Protein AF-A0A7Z9H529-F1 (afdb_monomer_lite)

Sequence (634 aa):
MLSRLALVVTIASAVLFCAPLGAQLVFDDFESYAPGIFPDPFTGQNNWETWDLDPAVTGEIVNPAPAGGTFDPALQALRLFSGSDMVRRFNGLNTSVLTLTAQTYVPSTQTAGSLYFILMNQYGPGGPYNWSVQIACDPAAGVVTDFGGSSAVTGVSTPTSIVLDEWVEVRVEIDLNTNTYDGFYGGSQVMDNNFWGANIELSAIDLYSGGMVECYFDDLFVDFNTSCGDCCPFDGFTCISDCTTEDINLAWTTFMPAGVPYDEIAVYRNGTQVATLPGNALSYIDVGVPAGIYSYEVAAECSTGDWSTFCDLTHSPPVSGMTDVVANLENSGGNIASAAAVQAALEANGRVVLTLDNITGTCFPDAATFSSLWLCLGTYPSNHQINADEGVKIAELIEAGISVYCEGGDVWGFDADSAFSPYDGVDSDNTADGDDSFISMTGEDSGFGVDLTGLAADYTQDQAGSDWTDQMAPATLDIGGPNSGPIWRDAGLGYIVATYYASDISPVICQSWEFGGYVGDQAALMLEYLAGLGSSGPPPPVGPEFRRGDSNGDGAFNIADPVHSLASLFSGGLAPGCMAAADSNADGSFNIADPVKSLGALFSGQLPPPAPGPTDCGEDPADPDLLSCDDYTC

Structure (mmCIF, N/CA/C/O backbone):
data_AF-A0A7Z9H529-F1
#
_entry.id   AF-A0A7Z9H529-F1
#
loop_
_atom_site.group_PDB
_atom_site.id
_atom_site.type_symbol
_atom_site.label_atom_id
_atom_site.label_alt_id
_atom_site.label_comp_id
_atom_site.label_asym_id
_atom_site.label_entity_id
_atom_site.label_seq_id
_atom_site.pdbx_PDB_ins_code
_atom_site.Cartn_x
_atom_site.Cartn_y
_atom_site.Cartn_z
_atom_site.occupancy
_atom_site.B_iso_or_equiv
_atom_site.auth_seq_id
_atom_site.auth_comp_id
_atom_site.auth_asym_id
_atom_site.auth_atom_id
_atom_site.pdbx_PDB_model_num
ATOM 1 N N . MET A 1 1 ? 45.279 -43.012 22.265 1.00 40.41 1 MET A N 1
ATOM 2 C CA . MET A 1 1 ? 44.719 -41.654 22.121 1.00 40.41 1 MET A CA 1
ATOM 3 C C . MET A 1 1 ? 43.519 -41.777 21.205 1.00 40.41 1 MET A C 1
ATOM 5 O O . MET A 1 1 ? 43.701 -42.044 20.029 1.00 40.41 1 MET A O 1
ATOM 9 N N . LEU A 1 2 ? 42.321 -41.758 21.787 1.00 30.95 2 LEU A N 1
ATOM 10 C CA . LEU A 1 2 ? 41.049 -41.870 21.076 1.00 30.95 2 LEU A CA 1
ATOM 11 C C . LEU A 1 2 ? 40.751 -40.535 20.377 1.00 30.95 2 LEU A C 1
ATOM 13 O O . LEU A 1 2 ? 40.654 -39.527 21.076 1.00 30.95 2 LEU A O 1
ATOM 17 N N . SER A 1 3 ? 40.598 -40.513 19.050 1.00 31.17 3 SER A N 1
ATOM 18 C CA . SER A 1 3 ? 39.947 -39.388 18.370 1.00 31.17 3 SER A CA 1
ATOM 19 C C . SER A 1 3 ? 38.438 -39.628 18.383 1.00 31.17 3 SER A C 1
ATOM 21 O O . SER A 1 3 ? 37.949 -40.708 18.050 1.00 31.17 3 SER A O 1
ATOM 23 N N . ARG A 1 4 ? 37.705 -38.638 18.889 1.00 31.28 4 ARG A N 1
ATOM 24 C CA . ARG A 1 4 ? 36.248 -38.643 18.966 1.00 31.28 4 ARG A CA 1
ATOM 25 C C . ARG A 1 4 ? 35.688 -38.252 17.600 1.00 31.28 4 ARG A C 1
ATOM 27 O O . ARG A 1 4 ? 36.049 -37.205 17.075 1.00 31.28 4 ARG A O 1
ATOM 34 N N . LEU A 1 5 ? 34.806 -39.096 17.071 1.00 31.02 5 LEU A N 1
ATOM 35 C CA . LEU A 1 5 ? 33.821 -38.748 16.051 1.00 31.02 5 LEU A CA 1
ATOM 36 C C . LEU A 1 5 ? 32.969 -37.588 16.596 1.00 31.02 5 LEU A C 1
ATOM 38 O O . LEU A 1 5 ? 32.329 -37.750 17.635 1.00 31.02 5 LEU A O 1
ATOM 42 N N . ALA A 1 6 ? 32.974 -36.439 15.925 1.00 28.27 6 ALA A N 1
ATOM 43 C CA . ALA A 1 6 ? 31.973 -35.398 16.119 1.00 28.27 6 ALA A CA 1
ATOM 44 C C . ALA A 1 6 ? 30.983 -35.507 14.955 1.00 28.27 6 ALA A C 1
ATOM 46 O O . ALA A 1 6 ? 31.297 -35.166 13.819 1.00 28.27 6 ALA A O 1
ATOM 47 N N . LEU A 1 7 ? 29.8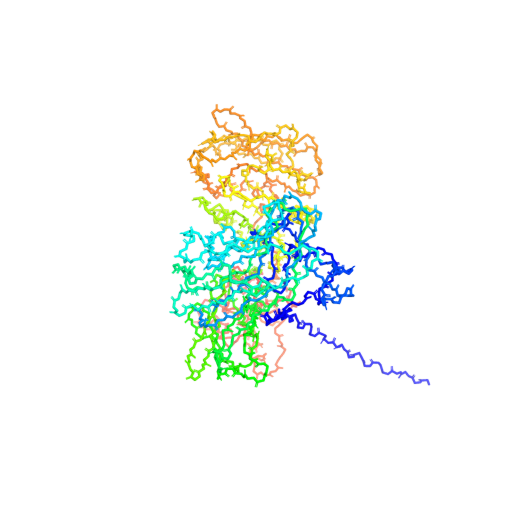21 -36.079 15.258 1.00 24.80 7 LEU A N 1
ATOM 48 C CA . LEU A 1 7 ? 28.630 -36.053 14.424 1.00 24.80 7 LEU A CA 1
ATOM 49 C C . LEU A 1 7 ? 28.134 -34.599 14.408 1.00 24.80 7 LEU A C 1
ATOM 51 O O . LEU A 1 7 ? 27.615 -34.124 15.416 1.00 24.80 7 LEU A O 1
ATOM 55 N N . VAL A 1 8 ? 28.349 -33.883 13.306 1.00 25.84 8 VAL A N 1
ATOM 56 C CA . VAL A 1 8 ? 27.703 -32.588 13.069 1.00 25.84 8 VAL A CA 1
ATOM 57 C C . VAL A 1 8 ? 26.288 -32.903 12.598 1.00 25.84 8 VAL A C 1
ATOM 59 O O . VAL A 1 8 ? 26.073 -33.277 11.451 1.00 25.84 8 VAL A O 1
ATOM 62 N N . VAL A 1 9 ? 25.338 -32.853 13.530 1.00 24.39 9 VAL A N 1
ATOM 63 C CA . VAL A 1 9 ? 23.913 -32.773 13.210 1.00 24.39 9 VAL A CA 1
ATOM 64 C C . VAL A 1 9 ? 23.648 -31.305 12.915 1.00 24.39 9 VAL A C 1
ATOM 66 O O . VAL A 1 9 ? 23.586 -30.494 13.838 1.00 24.39 9 VAL A O 1
ATOM 69 N N . THR A 1 10 ? 23.553 -30.951 11.639 1.00 25.08 10 THR A N 1
ATOM 70 C CA . THR A 1 10 ? 23.007 -29.659 11.230 1.00 25.08 10 THR A CA 1
ATOM 71 C C . THR A 1 10 ? 21.510 -29.721 11.509 1.00 25.08 10 THR A C 1
ATOM 73 O O . THR A 1 10 ? 20.762 -30.389 10.799 1.00 25.08 10 THR A O 1
ATOM 76 N N . ILE A 1 11 ? 21.083 -29.118 12.617 1.00 25.27 11 ILE A N 1
ATOM 77 C CA . ILE A 1 11 ? 19.669 -28.856 12.877 1.00 25.27 11 ILE A CA 1
ATOM 78 C C . ILE A 1 11 ? 19.285 -27.758 11.887 1.00 25.27 11 ILE A C 1
ATOM 80 O O . ILE A 1 11 ? 19.680 -26.609 12.063 1.00 25.27 11 ILE A O 1
ATOM 84 N N . ALA A 1 12 ? 18.583 -28.127 10.816 1.00 25.88 12 ALA A N 1
ATOM 85 C CA . ALA A 1 12 ? 17.825 -27.169 10.031 1.00 25.88 12 ALA A CA 1
ATOM 86 C C . ALA A 1 12 ? 16.707 -26.655 10.944 1.00 25.88 12 ALA A C 1
ATOM 88 O O . ALA A 1 12 ? 15.716 -27.346 11.185 1.00 25.88 12 ALA A O 1
ATOM 89 N N . SER A 1 13 ? 16.920 -25.486 11.543 1.00 25.38 13 SER A N 1
ATOM 90 C CA . SER A 1 13 ? 15.847 -24.728 12.168 1.00 25.38 13 SER A CA 1
ATOM 91 C C . SER A 1 13 ? 14.943 -24.249 11.040 1.00 25.38 13 SER A C 1
ATOM 93 O O . SER A 1 13 ? 15.239 -23.244 10.404 1.00 25.38 13 SER A O 1
ATOM 95 N N . ALA A 1 14 ? 13.874 -24.992 10.759 1.00 25.59 14 ALA A N 1
ATOM 96 C CA . ALA A 1 14 ? 12.721 -24.437 10.070 1.00 25.59 14 ALA A CA 1
ATOM 97 C C . ALA A 1 14 ? 12.153 -23.359 10.999 1.00 25.59 14 ALA A C 1
ATOM 99 O O . ALA A 1 14 ? 11.446 -23.660 11.963 1.00 25.59 14 ALA A O 1
ATOM 100 N N . VAL A 1 15 ? 12.562 -22.113 10.778 1.00 25.78 15 VAL A N 1
ATOM 101 C CA . VAL A 1 15 ? 11.847 -20.961 11.309 1.00 25.78 15 VAL A CA 1
ATOM 102 C C . VAL A 1 15 ? 10.565 -20.913 10.490 1.00 25.78 15 VAL A C 1
ATOM 104 O O . VAL A 1 15 ? 10.543 -20.356 9.401 1.00 25.78 15 VAL A O 1
ATOM 107 N N . LEU A 1 16 ? 9.517 -21.591 10.970 1.00 27.36 16 LEU A N 1
ATOM 108 C CA . LEU A 1 16 ? 8.165 -21.224 10.576 1.00 27.36 16 LEU A CA 1
ATOM 109 C C . LEU A 1 16 ? 8.016 -19.766 11.013 1.00 27.36 16 LEU A C 1
ATOM 111 O O . LEU A 1 16 ? 7.933 -19.498 12.215 1.00 27.36 16 LEU A O 1
ATOM 115 N N . PHE A 1 17 ? 8.007 -18.840 10.058 1.00 30.08 17 PHE A N 1
ATOM 116 C CA . PHE A 1 17 ? 7.374 -17.545 10.257 1.00 30.08 17 PHE A CA 1
ATOM 117 C C . PHE A 1 17 ? 5.878 -17.822 10.421 1.00 30.08 17 PHE A C 1
ATOM 119 O O . PHE A 1 17 ? 5.088 -17.739 9.492 1.00 30.08 17 PHE A O 1
ATOM 126 N N . CYS A 1 18 ? 5.487 -18.252 11.619 1.00 27.89 18 CYS A N 1
ATOM 127 C CA . CYS A 1 18 ? 4.110 -18.104 12.034 1.00 27.89 18 CYS A CA 1
ATOM 128 C C . CYS A 1 18 ? 3.917 -16.594 12.128 1.00 27.89 18 CYS A C 1
ATOM 130 O O . CYS A 1 18 ? 4.547 -15.967 12.985 1.00 27.89 18 CYS A O 1
ATOM 132 N N . ALA A 1 19 ? 3.111 -16.013 11.235 1.00 32.34 19 ALA A N 1
ATOM 133 C CA . ALA A 1 19 ? 2.587 -14.673 11.457 1.00 32.34 19 ALA A CA 1
ATOM 134 C C . ALA A 1 19 ? 2.120 -14.602 12.923 1.00 32.34 19 ALA A C 1
ATOM 136 O O . ALA A 1 19 ? 1.559 -15.597 13.415 1.00 32.34 19 ALA A O 1
ATOM 137 N N . PRO A 1 20 ? 2.419 -13.517 13.660 1.00 35.84 20 PRO A N 1
ATOM 138 C CA . PRO A 1 20 ? 1.915 -13.388 15.013 1.00 35.84 20 PRO A CA 1
ATOM 139 C C . PRO A 1 20 ? 0.398 -13.536 14.922 1.00 35.84 20 PRO A C 1
ATOM 141 O O . PRO A 1 20 ? -0.268 -12.749 14.256 1.00 35.84 20 PRO A O 1
ATOM 144 N N . LEU A 1 21 ? -0.137 -14.607 15.515 1.00 40.50 21 LEU A N 1
ATOM 145 C CA . LEU A 1 21 ? -1.571 -14.730 15.721 1.00 40.50 21 LEU A CA 1
ATOM 146 C C . LEU A 1 21 ? -1.976 -13.475 16.489 1.00 40.50 21 LEU A C 1
ATOM 148 O O . LEU A 1 21 ? -1.569 -13.320 17.642 1.00 40.50 21 LEU A O 1
ATOM 152 N N . GLY A 1 22 ? -2.710 -12.575 15.832 1.00 45.56 22 GLY A N 1
ATOM 153 C CA . GLY A 1 22 ? -3.313 -11.436 16.506 1.00 45.56 22 GLY A CA 1
ATOM 154 C C . GLY A 1 22 ? -4.127 -11.948 17.689 1.00 45.56 22 GLY A C 1
ATOM 155 O O . GLY A 1 22 ? -4.740 -13.017 17.621 1.00 45.56 22 GLY A O 1
ATOM 156 N N . ALA A 1 23 ? -4.097 -11.235 18.807 1.00 49.66 23 ALA A N 1
ATOM 157 C CA . ALA A 1 23 ? -5.025 -11.529 19.884 1.00 49.66 23 ALA A CA 1
ATOM 158 C C . ALA A 1 23 ? -6.448 -11.188 19.412 1.00 49.66 23 ALA A C 1
ATOM 160 O O . ALA A 1 23 ? -6.703 -10.103 18.894 1.00 49.66 23 ALA A O 1
ATOM 161 N N . GLN A 1 24 ? -7.370 -12.134 19.575 1.00 59.06 24 GLN A N 1
ATOM 162 C CA . GLN A 1 24 ? -8.801 -11.912 19.391 1.00 59.06 24 GLN A CA 1
ATOM 163 C C . GLN A 1 24 ? -9.278 -10.835 20.378 1.00 59.06 24 GLN A C 1
ATOM 165 O O . GLN A 1 24 ? -9.048 -10.999 21.580 1.00 59.06 24 GLN A O 1
ATOM 170 N N . LEU A 1 25 ? -10.000 -9.797 19.938 1.00 67.62 25 LEU A N 1
ATOM 171 C CA . LEU A 1 25 ? -10.609 -8.839 20.879 1.00 67.62 25 LEU A CA 1
ATOM 172 C C . LEU A 1 25 ? -11.886 -9.405 21.487 1.00 67.62 25 LEU A C 1
ATOM 174 O O . LEU A 1 25 ? -12.979 -8.902 21.268 1.00 67.62 25 LEU A O 1
ATOM 178 N N . VAL A 1 26 ? -11.751 -10.441 22.308 1.00 69.56 26 VAL A N 1
ATOM 179 C CA . VAL A 1 26 ? -12.742 -10.649 23.371 1.00 69.56 26 VAL A CA 1
ATOM 180 C C . VAL A 1 26 ? -12.544 -9.572 24.421 1.00 69.56 26 VAL A C 1
ATOM 182 O O . VAL A 1 26 ? -13.515 -9.013 24.906 1.00 69.56 26 VAL A O 1
ATOM 185 N N . PHE A 1 27 ? -11.282 -9.278 24.737 1.00 81.62 27 PHE A N 1
ATOM 186 C CA . PHE A 1 27 ? -10.861 -8.365 25.784 1.00 81.62 27 PHE A CA 1
ATOM 187 C C . PHE A 1 27 ? -9.466 -7.816 25.460 1.00 81.62 27 PHE A C 1
ATOM 189 O O . PHE A 1 27 ? -8.594 -8.599 25.079 1.00 81.62 27 PHE A O 1
ATOM 196 N N . ASP A 1 28 ? -9.263 -6.513 25.626 1.00 87.81 28 ASP A N 1
ATOM 197 C CA . ASP A 1 28 ? -7.957 -5.855 25.589 1.00 87.81 28 ASP A CA 1
ATOM 198 C C . ASP A 1 28 ? -7.845 -4.921 26.802 1.00 87.81 28 ASP A C 1
ATOM 200 O O . ASP A 1 28 ? -8.511 -3.887 26.870 1.00 87.81 28 ASP A O 1
ATOM 204 N N . ASP A 1 29 ? -7.042 -5.341 27.779 1.00 87.75 29 ASP A N 1
ATOM 205 C CA . ASP A 1 29 ? -6.662 -4.575 28.975 1.00 87.75 29 ASP A CA 1
ATOM 206 C C . ASP A 1 29 ? -5.374 -3.770 28.762 1.00 87.75 29 ASP A C 1
ATOM 208 O O . ASP A 1 29 ? -4.812 -3.219 29.698 1.00 87.75 29 ASP A O 1
ATOM 212 N N . PHE A 1 30 ? -4.828 -3.771 27.542 1.00 90.12 30 PHE A N 1
ATOM 213 C CA . PHE A 1 30 ? -3.560 -3.142 27.186 1.00 90.12 30 PHE A CA 1
ATOM 214 C C . PHE A 1 30 ? -2.326 -3.601 27.997 1.00 90.12 30 PHE A C 1
ATOM 216 O O . PHE A 1 30 ? -1.219 -3.088 27.798 1.00 90.12 30 PHE A O 1
ATOM 223 N N . GLU A 1 31 ? -2.445 -4.623 28.851 1.00 87.38 31 GLU A N 1
ATOM 224 C CA . GLU A 1 31 ? -1.359 -5.131 29.703 1.00 87.38 31 GLU A CA 1
ATOM 225 C C . GLU A 1 31 ? -0.310 -5.918 28.915 1.00 87.38 31 GLU A C 1
ATOM 227 O O . GLU A 1 31 ? 0.834 -6.087 29.345 1.00 87.38 31 GLU A O 1
ATOM 232 N N . SER A 1 32 ? -0.704 -6.442 27.754 1.00 84.44 32 SER A N 1
ATOM 233 C CA . SER A 1 32 ? 0.168 -7.261 26.912 1.00 84.44 32 SER A CA 1
ATOM 234 C C . SER A 1 32 ? 1.176 -6.446 26.092 1.00 84.44 32 SER A C 1
ATOM 236 O O . SER A 1 32 ? 2.164 -7.008 25.608 1.00 84.44 32 SER A O 1
ATOM 238 N N . TYR A 1 33 ? 0.963 -5.134 25.966 1.00 85.69 33 TYR A N 1
ATOM 239 C CA . TYR A 1 33 ? 1.800 -4.241 25.170 1.00 85.69 33 TYR A CA 1
ATOM 240 C C . TYR A 1 33 ? 2.949 -3.647 25.986 1.00 85.69 33 TYR A C 1
ATOM 242 O O . TYR A 1 33 ? 2.870 -3.475 27.204 1.00 85.69 33 TYR A O 1
ATOM 250 N N . ALA A 1 34 ? 4.043 -3.306 25.307 1.00 86.62 34 ALA A N 1
ATOM 251 C CA . ALA A 1 34 ? 5.140 -2.589 25.942 1.00 86.62 34 ALA A CA 1
ATOM 252 C C . ALA A 1 34 ? 4.752 -1.113 26.171 1.00 86.62 34 ALA A C 1
ATOM 254 O O . ALA A 1 34 ? 4.171 -0.509 25.272 1.00 86.62 34 ALA A O 1
ATOM 255 N N . PRO A 1 35 ? 5.122 -0.497 27.311 1.00 90.88 35 PRO A N 1
ATOM 256 C CA . PRO A 1 35 ? 4.942 0.939 27.500 1.00 90.88 35 PRO A CA 1
ATOM 257 C C . PRO A 1 35 ? 5.660 1.760 26.420 1.00 90.88 35 PRO A C 1
ATOM 259 O O . PRO A 1 35 ? 6.829 1.496 26.122 1.00 90.88 35 PRO A O 1
ATOM 262 N N . GLY A 1 36 ? 4.992 2.782 25.887 1.00 91.00 36 GLY A N 1
ATOM 263 C CA . GLY A 1 36 ? 5.494 3.620 24.795 1.00 91.00 36 GLY A CA 1
ATOM 264 C C . GLY A 1 36 ? 4.465 3.841 23.687 1.00 91.00 36 GLY A C 1
ATOM 265 O O . GLY A 1 36 ? 3.274 3.651 23.906 1.00 91.00 36 GLY A O 1
ATOM 266 N N . ILE A 1 37 ? 4.933 4.277 22.513 1.00 88.06 37 ILE A N 1
ATOM 267 C CA . ILE A 1 37 ? 4.090 4.563 21.338 1.00 88.06 37 ILE A CA 1
ATOM 268 C C . ILE A 1 37 ? 3.225 3.345 20.995 1.00 88.06 37 ILE A C 1
ATOM 270 O O . ILE A 1 37 ? 3.734 2.223 20.958 1.00 88.06 37 ILE A O 1
ATOM 274 N N . PHE A 1 38 ? 1.934 3.588 20.765 1.00 87.25 38 PHE A N 1
ATOM 275 C CA . PHE A 1 38 ? 0.956 2.558 20.440 1.00 87.25 38 PHE A CA 1
ATOM 276 C C . PHE A 1 38 ? -0.116 3.058 19.450 1.00 87.25 38 PHE A C 1
ATOM 278 O O . PHE A 1 38 ? -0.632 4.161 19.650 1.00 87.25 38 PHE A O 1
ATOM 285 N N . PRO A 1 39 ? -0.468 2.265 18.418 1.00 80.44 39 PRO A N 1
ATOM 286 C CA . PRO A 1 39 ? 0.138 0.982 18.085 1.00 80.44 39 PRO A CA 1
ATOM 287 C C . PRO A 1 39 ? 1.542 1.252 17.530 1.00 80.44 39 PRO A C 1
ATOM 289 O O . PRO A 1 39 ? 1.991 2.397 17.480 1.00 80.44 39 PRO A O 1
ATOM 292 N N . ASP A 1 40 ? 2.270 0.220 17.125 1.00 73.19 40 ASP A N 1
ATOM 293 C CA . ASP A 1 40 ? 3.409 0.501 16.258 1.00 73.19 40 ASP A CA 1
ATOM 294 C C . ASP A 1 40 ? 2.861 1.156 14.974 1.00 73.19 40 ASP A C 1
ATOM 296 O O . ASP A 1 40 ? 2.036 0.533 14.301 1.00 73.19 40 ASP A O 1
ATOM 300 N N . PRO A 1 41 ? 3.235 2.405 14.652 1.00 61.00 41 PRO A N 1
ATOM 301 C CA . PRO A 1 41 ? 2.571 3.156 13.593 1.00 61.00 41 PRO A CA 1
ATOM 302 C C . PRO A 1 41 ? 2.918 2.637 12.190 1.00 61.00 41 PRO A C 1
ATOM 304 O O . PRO A 1 41 ? 2.283 3.040 11.224 1.00 61.00 41 PRO A O 1
ATOM 307 N N . PHE A 1 42 ? 3.899 1.737 12.070 1.00 48.38 42 PHE A N 1
ATOM 308 C CA . PHE A 1 42 ? 4.330 1.161 10.795 1.00 48.38 42 PHE A CA 1
ATOM 309 C C . PHE A 1 42 ? 3.801 -0.256 10.581 1.00 48.38 42 PHE A C 1
ATOM 311 O O . PHE A 1 42 ? 3.613 -0.688 9.448 1.00 48.38 42 PHE A O 1
ATOM 318 N N . THR A 1 43 ? 3.584 -1.002 11.663 1.00 55.28 43 THR A N 1
ATOM 319 C CA . THR A 1 43 ? 3.221 -2.426 11.590 1.00 55.28 43 THR A CA 1
ATOM 320 C C . THR A 1 43 ? 1.847 -2.746 12.171 1.00 55.28 43 THR A C 1
ATOM 322 O O . THR A 1 43 ? 1.324 -3.832 11.915 1.00 55.28 43 THR A O 1
ATOM 325 N N . GLY A 1 44 ? 1.242 -1.820 12.921 1.00 59.03 44 GLY A N 1
ATOM 326 C CA . GLY A 1 44 ? 0.029 -2.078 13.691 1.00 59.03 44 GLY A CA 1
ATOM 327 C C . GLY A 1 44 ? 0.249 -3.136 14.780 1.00 59.03 44 GLY A C 1
ATOM 328 O O . GLY A 1 44 ? 1.273 -3.821 14.840 1.00 59.03 44 GLY A O 1
ATOM 329 N N . GLN A 1 45 ? -0.704 -3.283 15.700 1.00 70.31 45 GLN A N 1
ATOM 330 C CA . GLN A 1 45 ? -0.624 -4.296 16.764 1.00 70.31 45 GLN A CA 1
ATOM 331 C C . GLN A 1 45 ? -2.019 -4.830 17.102 1.00 70.31 45 GLN A C 1
ATOM 333 O O . GLN A 1 45 ? -2.887 -4.066 17.489 1.00 70.31 45 GLN A O 1
ATOM 338 N N . ASN A 1 46 ? -2.261 -6.142 16.981 1.00 71.06 46 ASN A N 1
ATOM 339 C CA . ASN A 1 46 ? -3.564 -6.768 17.296 1.00 71.06 46 ASN A CA 1
ATOM 340 C C . ASN A 1 46 ? -4.782 -6.084 16.622 1.00 71.06 46 ASN A C 1
ATOM 342 O O . ASN A 1 46 ? -5.829 -5.898 17.245 1.00 71.06 46 ASN A O 1
ATOM 346 N N . ASN A 1 47 ? -4.644 -5.727 15.339 1.00 79.81 47 ASN A N 1
ATOM 347 C CA . ASN A 1 47 ? -5.620 -4.972 14.531 1.00 79.81 47 ASN A CA 1
ATOM 348 C C . ASN A 1 47 ? -5.844 -3.513 14.966 1.00 79.81 47 ASN A C 1
ATOM 350 O O . ASN A 1 47 ? -6.742 -2.865 14.427 1.00 79.81 47 ASN A O 1
ATOM 354 N N . TRP A 1 48 ? -5.051 -3.000 15.911 1.00 87.94 48 TRP A N 1
ATOM 355 C CA . TRP A 1 48 ? -4.933 -1.569 16.163 1.00 87.94 48 TRP A CA 1
ATOM 356 C C . TRP A 1 48 ? -4.009 -0.918 15.143 1.00 87.94 48 TRP A C 1
ATOM 358 O O . TRP A 1 48 ? -2.905 -1.405 14.881 1.00 87.94 48 TRP A O 1
ATOM 368 N N . GLU A 1 49 ? -4.455 0.219 14.639 1.00 88.56 49 GLU A N 1
ATOM 369 C CA . GLU A 1 49 ? -3.752 1.103 13.722 1.00 88.56 49 GLU A CA 1
ATOM 370 C C . GLU A 1 49 ? -4.096 2.559 14.052 1.00 88.56 49 GLU A C 1
ATOM 372 O O . GLU A 1 49 ? -5.012 2.845 14.829 1.00 88.56 49 GLU A O 1
ATOM 377 N N . THR A 1 50 ? -3.335 3.490 13.494 1.00 91.25 50 THR A N 1
ATOM 378 C CA . THR A 1 50 ? -3.703 4.903 13.531 1.00 91.25 50 THR A CA 1
ATOM 379 C C . THR A 1 50 ? -4.767 5.199 12.479 1.00 91.25 50 THR A C 1
ATOM 381 O O . THR A 1 50 ? -4.879 4.494 11.471 1.00 91.25 50 THR A O 1
ATOM 384 N N . TRP A 1 51 ? -5.566 6.237 12.719 1.00 92.81 51 TRP A N 1
ATOM 385 C CA . TRP A 1 51 ? -6.534 6.722 11.740 1.00 92.81 51 TRP A CA 1
ATOM 386 C C . TRP A 1 51 ? -5.858 6.994 10.390 1.00 92.81 51 TRP A C 1
ATOM 388 O O . TRP A 1 51 ? -4.836 7.676 10.331 1.00 92.81 51 TRP A O 1
ATOM 398 N N . ASP A 1 52 ? -6.410 6.426 9.314 1.00 88.94 52 ASP A N 1
ATOM 399 C CA . ASP A 1 52 ? -5.863 6.480 7.950 1.00 88.94 52 ASP A CA 1
ATOM 400 C C . ASP A 1 52 ? -4.395 6.045 7.814 1.00 88.94 52 ASP A C 1
ATOM 402 O O . ASP A 1 52 ? -3.733 6.400 6.842 1.00 88.94 52 ASP A O 1
ATOM 406 N N . LEU A 1 53 ? -3.890 5.249 8.763 1.00 82.94 53 LEU A N 1
ATOM 407 C CA . LEU A 1 53 ? -2.476 4.870 8.849 1.00 82.94 53 LEU A CA 1
ATOM 408 C C . LEU A 1 53 ? -1.533 6.078 9.013 1.00 82.94 53 LEU A C 1
ATOM 410 O O . LEU A 1 53 ? -0.335 5.960 8.764 1.00 82.94 53 LEU A O 1
ATOM 414 N N . ASP A 1 54 ? -2.039 7.232 9.468 1.00 83.06 54 ASP A N 1
ATOM 415 C CA . ASP A 1 54 ? -1.213 8.409 9.730 1.00 83.06 54 ASP A CA 1
ATOM 416 C C . ASP A 1 54 ? -0.404 8.198 11.026 1.00 83.06 54 ASP A C 1
ATOM 418 O O . ASP A 1 54 ? -0.979 8.120 12.117 1.00 83.06 54 ASP A O 1
ATOM 422 N N . PRO A 1 55 ? 0.935 8.107 10.978 1.00 82.12 55 PRO A N 1
ATOM 423 C CA . PRO A 1 55 ? 1.747 7.909 12.177 1.00 82.12 55 PRO A CA 1
ATOM 424 C C . PRO A 1 55 ? 1.666 9.091 13.164 1.00 82.12 55 PRO A C 1
ATOM 426 O O . PRO A 1 55 ? 2.012 8.938 14.340 1.00 82.12 55 PRO A O 1
ATOM 429 N N . ALA A 1 56 ? 1.225 10.276 12.724 1.00 86.31 56 ALA A N 1
ATOM 430 C CA . ALA A 1 56 ? 1.158 11.482 13.547 1.00 86.31 56 ALA A CA 1
ATOM 431 C C . ALA A 1 56 ? 0.033 11.453 14.595 1.00 86.31 56 ALA A C 1
ATOM 433 O O . ALA A 1 56 ? 0.104 12.192 15.582 1.00 86.31 56 ALA A O 1
ATOM 434 N N . VAL A 1 57 ? -0.975 10.595 14.417 1.00 92.19 57 VAL A N 1
ATOM 435 C CA . VAL A 1 57 ? -2.162 10.508 15.288 1.00 92.19 57 VAL A CA 1
ATOM 436 C C . VAL A 1 57 ? -2.129 9.293 16.229 1.00 92.19 57 VAL A C 1
ATOM 438 O O . VAL A 1 57 ? -3.153 8.827 16.712 1.00 92.19 57 VAL A O 1
ATOM 441 N N . THR A 1 58 ? -0.935 8.798 16.559 1.00 92.62 58 THR A N 1
ATOM 442 C CA . THR A 1 58 ? -0.728 7.668 17.485 1.00 92.62 58 THR A CA 1
ATOM 443 C C . THR A 1 58 ? -1.162 7.949 18.935 1.00 92.62 58 THR A C 1
ATOM 445 O O . THR A 1 58 ? -1.313 9.099 19.353 1.00 92.62 58 THR A O 1
ATOM 448 N N . GLY A 1 59 ? -1.319 6.889 19.736 1.00 94.00 59 GLY A N 1
ATOM 449 C CA . GLY A 1 59 ? -1.435 6.918 21.200 1.00 94.00 59 GLY A CA 1
ATOM 450 C C . GLY A 1 59 ? -0.171 6.428 21.928 1.00 94.00 59 GLY A C 1
ATOM 451 O O . GLY A 1 59 ? 0.900 6.264 21.339 1.00 94.00 59 GLY A O 1
ATOM 452 N N . GLU A 1 60 ? -0.289 6.205 23.239 1.00 94.62 60 GLU A N 1
ATOM 453 C CA . GLU A 1 60 ? 0.792 5.724 24.110 1.00 94.62 60 GLU A CA 1
ATOM 454 C C . GLU A 1 60 ? 0.257 4.738 25.165 1.00 94.62 60 GLU A C 1
ATOM 456 O O . GLU A 1 60 ? -0.679 5.067 25.891 1.00 94.62 60 GLU A O 1
ATOM 461 N N . ILE A 1 61 ? 0.882 3.567 25.327 1.00 94.69 61 ILE A N 1
ATOM 462 C CA . ILE A 1 61 ? 0.668 2.718 26.508 1.00 94.69 61 ILE A CA 1
ATOM 463 C C . ILE A 1 61 ? 1.467 3.281 27.677 1.00 94.69 61 ILE A C 1
ATOM 465 O O . ILE A 1 61 ? 2.700 3.345 27.641 1.00 94.69 61 ILE A O 1
ATOM 469 N N . VAL A 1 62 ? 0.766 3.665 28.742 1.00 93.81 62 VAL A N 1
ATOM 470 C CA . VAL A 1 62 ? 1.378 4.217 29.954 1.00 93.81 62 VAL A CA 1
ATOM 471 C C . VAL A 1 62 ? 1.403 3.201 31.083 1.00 93.81 62 VAL A C 1
ATOM 473 O O . VAL A 1 62 ? 0.472 2.429 31.257 1.00 93.81 62 VAL A O 1
ATOM 476 N N . ASN A 1 63 ? 2.461 3.241 31.894 1.00 90.81 63 ASN A N 1
ATOM 477 C CA . ASN A 1 63 ? 2.554 2.501 33.148 1.00 90.81 63 ASN A CA 1
ATOM 478 C C . ASN A 1 63 ? 3.196 3.402 34.224 1.00 90.81 63 ASN A C 1
ATOM 480 O O . ASN A 1 63 ? 4.344 3.833 34.050 1.00 90.81 63 ASN A O 1
ATOM 484 N N . PRO A 1 64 ? 2.510 3.696 35.341 1.00 88.19 64 PRO A N 1
ATOM 485 C CA . PRO A 1 64 ? 1.170 3.225 35.692 1.00 88.19 64 PRO A CA 1
ATOM 486 C C . PRO A 1 64 ? 0.042 4.017 35.013 1.00 88.19 64 PRO A C 1
ATOM 488 O O . PRO A 1 64 ? 0.211 5.196 34.691 1.00 88.19 64 PRO A O 1
ATOM 491 N N . ALA A 1 65 ? -1.127 3.393 34.896 1.00 88.38 65 ALA A N 1
ATOM 492 C CA . ALA A 1 65 ? -2.392 4.041 34.579 1.00 88.38 65 ALA A CA 1
ATOM 493 C C . ALA A 1 65 ? -2.780 5.098 35.641 1.00 88.38 65 ALA A C 1
ATOM 495 O O . ALA A 1 65 ? -2.388 4.992 36.815 1.00 88.38 65 ALA A O 1
ATOM 496 N N . PRO A 1 66 ? -3.572 6.128 35.276 1.00 88.81 66 PRO A N 1
ATOM 497 C CA . PRO A 1 66 ? -4.137 7.067 36.240 1.00 88.81 66 PRO A CA 1
ATOM 498 C C . PRO A 1 66 ? -4.906 6.369 37.371 1.00 88.81 66 PRO A C 1
ATOM 500 O O . PRO A 1 66 ? -5.747 5.500 37.147 1.00 88.81 66 PRO A O 1
ATOM 503 N N . ALA A 1 67 ? -4.647 6.781 38.613 1.00 82.62 67 ALA A N 1
ATOM 504 C CA . ALA A 1 67 ? -5.359 6.251 39.771 1.00 82.62 67 ALA A CA 1
ATOM 505 C C . ALA A 1 67 ? -6.767 6.864 39.881 1.00 82.62 67 ALA A C 1
ATOM 507 O O . ALA A 1 67 ? -6.900 8.083 39.946 1.00 82.62 67 ALA A O 1
ATOM 508 N N . GLY A 1 68 ? -7.800 6.027 40.008 1.00 74.00 68 GLY A N 1
ATOM 509 C CA . GLY A 1 68 ? -9.183 6.465 40.215 1.00 74.00 68 GLY A CA 1
ATOM 510 C C . GLY A 1 68 ? -10.141 5.284 40.390 1.00 74.00 68 GLY A C 1
ATOM 511 O O . GLY A 1 68 ? -9.943 4.223 39.804 1.00 74.00 68 GLY A O 1
ATOM 512 N N . GLY A 1 69 ? -11.182 5.436 41.213 1.00 65.62 69 GLY A N 1
ATOM 513 C CA . GLY A 1 69 ? -12.187 4.383 41.417 1.00 65.62 69 GLY A CA 1
ATOM 514 C C . GLY A 1 69 ? -11.629 3.060 41.978 1.00 65.62 69 GLY A C 1
ATOM 515 O O . GLY A 1 69 ? -10.921 3.054 42.988 1.00 65.62 69 GLY A O 1
ATOM 516 N N . THR A 1 70 ? -12.008 1.930 41.364 1.00 61.25 70 THR A N 1
ATOM 517 C CA . THR A 1 70 ? -11.568 0.562 41.726 1.00 61.25 70 THR A CA 1
ATOM 518 C C . THR A 1 70 ? -10.416 0.028 40.870 1.00 61.25 70 THR A C 1
ATOM 520 O O . THR A 1 70 ? -10.041 -1.129 41.049 1.00 61.25 70 THR A O 1
ATOM 523 N N . PHE A 1 71 ? -9.882 0.839 39.956 1.00 67.94 71 PHE A N 1
ATOM 524 C CA . PHE A 1 71 ? -8.819 0.442 39.034 1.00 67.94 71 PHE A CA 1
ATOM 525 C C . PHE A 1 71 ? -7.479 0.295 39.769 1.00 67.94 71 PHE A C 1
ATOM 527 O O . PHE A 1 71 ? -7.172 1.103 40.653 1.00 67.94 71 PHE A O 1
ATOM 534 N N . ASP A 1 72 ? -6.697 -0.744 39.457 1.00 69.94 72 ASP A N 1
ATOM 535 C CA . ASP A 1 72 ? -5.402 -0.973 40.109 1.00 69.94 72 ASP A CA 1
ATOM 536 C C . ASP A 1 72 ? -4.342 -0.042 39.491 1.00 69.94 72 ASP A C 1
ATOM 538 O O . ASP A 1 72 ? -4.012 -0.181 38.318 1.00 69.94 72 ASP A O 1
ATOM 542 N N . PRO A 1 73 ? -3.761 0.901 40.256 1.00 62.62 73 PRO A N 1
ATOM 543 C CA . PRO A 1 73 ? -2.770 1.845 39.744 1.00 62.62 73 PRO A CA 1
ATOM 544 C C . PRO A 1 73 ? -1.404 1.204 39.431 1.00 62.62 73 PRO A C 1
ATOM 546 O O . PRO A 1 73 ? -0.435 1.930 39.246 1.00 62.62 73 PRO A O 1
ATOM 549 N N . ALA A 1 74 ? -1.266 -0.125 39.466 1.00 70.44 74 ALA A N 1
ATOM 550 C CA . ALA A 1 74 ? -0.094 -0.845 38.961 1.00 70.44 74 ALA A CA 1
ATOM 551 C C . ALA A 1 74 ? -0.250 -1.334 37.507 1.00 70.44 74 ALA A C 1
ATOM 553 O O . ALA A 1 74 ? 0.717 -1.867 36.959 1.00 70.44 74 ALA A O 1
ATOM 554 N N . LEU A 1 75 ? -1.442 -1.176 36.931 1.00 83.00 75 LEU A N 1
ATOM 555 C CA . LEU A 1 75 ? -1.802 -1.589 35.577 1.00 83.00 75 LEU A CA 1
ATOM 556 C C . LEU A 1 75 ? -1.423 -0.522 34.543 1.00 83.00 75 LEU A C 1
ATOM 558 O O . LEU A 1 75 ? -1.078 0.612 34.899 1.00 83.00 75 LEU A O 1
ATOM 562 N N . GLN A 1 76 ? -1.402 -0.919 33.281 1.00 91.75 76 GLN A N 1
ATOM 563 C CA . GLN A 1 76 ? -1.193 -0.078 32.113 1.00 91.75 76 GLN A CA 1
ATOM 564 C C . GLN A 1 76 ? -2.525 0.504 31.634 1.00 91.75 76 GLN A C 1
ATOM 566 O O . GLN A 1 76 ? -3.568 0.121 32.127 1.00 91.75 76 GLN A O 1
ATOM 571 N N . ALA A 1 77 ? -2.481 1.486 30.736 1.00 94.12 77 ALA A N 1
ATOM 572 C CA . ALA A 1 77 ? -3.666 1.992 30.042 1.00 94.12 77 ALA A CA 1
ATOM 573 C C . ALA A 1 77 ? -3.261 2.627 28.711 1.00 94.12 77 ALA A C 1
ATOM 575 O O . ALA A 1 77 ? -2.122 3.090 28.561 1.00 94.12 77 ALA A O 1
ATOM 576 N N . LEU A 1 78 ? -4.206 2.736 27.777 1.00 95.75 78 LEU A N 1
ATOM 577 C CA . LEU A 1 78 ? -4.027 3.536 26.573 1.00 95.75 78 LEU A CA 1
ATOM 578 C C . LEU A 1 78 ? -4.249 5.013 26.902 1.00 95.75 78 LEU A C 1
ATOM 580 O O . LEU A 1 78 ? -5.335 5.426 27.305 1.00 95.75 78 LEU A O 1
ATOM 584 N N . ARG A 1 79 ? -3.222 5.829 26.690 1.00 96.75 79 ARG A N 1
ATOM 585 C CA . ARG A 1 79 ? -3.285 7.286 26.738 1.00 96.75 79 ARG A CA 1
ATOM 586 C C . ARG A 1 79 ? -3.362 7.844 25.327 1.00 96.75 79 ARG A C 1
ATOM 588 O O . ARG A 1 79 ? -2.522 7.542 24.485 1.00 96.75 79 ARG A O 1
ATOM 595 N N . LEU A 1 80 ? -4.310 8.743 25.114 1.00 97.06 80 LEU A N 1
ATOM 596 C CA . LEU A 1 80 ? -4.394 9.570 23.919 1.00 97.06 80 LEU A CA 1
ATOM 597 C C . LEU A 1 80 ? -4.019 11.009 24.270 1.00 97.06 80 LEU A C 1
ATOM 599 O O . LEU A 1 80 ? -4.396 11.508 25.331 1.00 97.06 80 LEU A O 1
ATOM 603 N N . PHE A 1 81 ? -3.288 11.684 23.390 1.00 93.19 81 PHE A N 1
ATOM 604 C CA . PHE A 1 81 ? -2.921 13.099 23.498 1.00 93.19 81 PHE A CA 1
ATOM 605 C C . PHE A 1 81 ? -3.545 13.897 22.351 1.00 93.19 81 PHE A C 1
ATOM 607 O O . PHE A 1 81 ? -4.292 13.354 21.546 1.00 93.19 81 PHE A O 1
ATOM 614 N N . SER A 1 82 ? -3.301 15.207 22.286 1.00 93.25 82 SER A N 1
ATOM 615 C CA . SER A 1 82 ? -3.966 16.087 21.313 1.00 93.25 82 SER A CA 1
ATOM 616 C C . SER A 1 82 ? -3.769 15.626 19.873 1.00 93.25 82 SER A C 1
ATOM 618 O O . SER A 1 82 ? -2.660 15.701 19.355 1.00 93.25 82 SER A O 1
ATOM 620 N N . GLY A 1 83 ? -4.873 15.257 19.223 1.00 88.81 83 GLY A N 1
ATOM 621 C CA . GLY A 1 83 ? -4.890 14.796 17.837 1.00 88.81 83 GLY A CA 1
ATOM 622 C C . GLY A 1 83 ? -4.748 13.285 17.678 1.00 88.81 83 GLY A C 1
ATOM 623 O O . GLY A 1 83 ? -4.956 12.819 16.572 1.00 88.81 83 GLY A O 1
ATOM 624 N N . SER A 1 84 ? -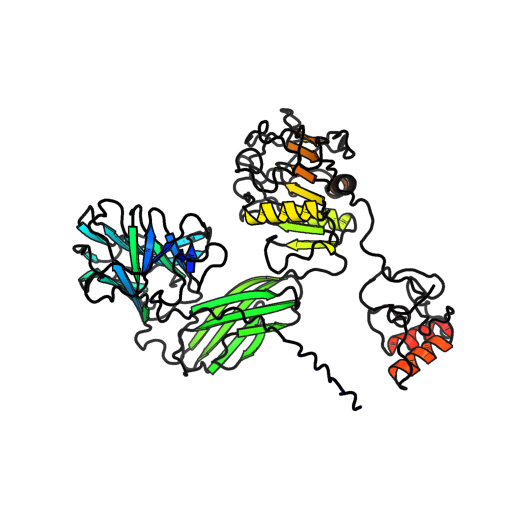4.454 12.535 18.748 1.00 96.38 84 SER A N 1
ATOM 625 C CA . SER A 1 84 ? -4.473 11.072 18.711 1.00 96.38 84 SER A CA 1
ATOM 626 C C . SER A 1 84 ? -5.834 10.548 18.253 1.00 96.38 84 SER A C 1
ATOM 628 O O . SER A 1 84 ? -6.869 10.962 18.791 1.00 96.38 84 SER A O 1
ATOM 630 N N . ASP A 1 85 ? -5.799 9.623 17.305 1.00 95.31 85 ASP A N 1
ATOM 631 C CA . ASP A 1 85 ? -6.947 9.046 16.622 1.00 95.31 85 ASP A CA 1
ATOM 632 C C . ASP A 1 85 ? -6.624 7.588 16.272 1.00 95.31 85 ASP A C 1
ATOM 634 O O . ASP A 1 85 ? -5.748 7.280 15.457 1.00 95.31 85 ASP A O 1
ATOM 638 N N . MET A 1 86 ? -7.252 6.689 17.021 1.00 92.94 86 MET A N 1
ATOM 639 C CA . MET A 1 86 ? -6.840 5.302 17.164 1.00 92.94 86 MET A CA 1
ATOM 640 C C . MET A 1 86 ? -7.949 4.378 16.707 1.00 92.94 86 MET A C 1
ATOM 642 O O . MET A 1 86 ? -9.026 4.367 17.300 1.00 92.94 86 MET A O 1
ATOM 646 N N . VAL A 1 87 ? -7.665 3.543 15.712 1.00 93.12 87 VAL A N 1
ATOM 647 C CA . VAL A 1 87 ? -8.672 2.689 15.095 1.00 93.12 87 VAL A CA 1
ATOM 648 C C . VAL A 1 87 ? -8.347 1.225 15.334 1.00 93.12 87 VAL A C 1
ATOM 650 O O . VAL A 1 87 ? -7.210 0.782 15.187 1.00 93.12 87 VAL A O 1
ATOM 653 N N . ARG A 1 88 ? -9.366 0.443 15.682 1.00 90.56 88 ARG A N 1
ATOM 654 C CA . ARG A 1 88 ? -9.298 -1.014 15.637 1.00 90.56 88 ARG A CA 1
ATOM 655 C C . ARG A 1 88 ? -10.318 -1.547 14.653 1.00 90.56 88 ARG A C 1
ATOM 657 O O . ARG A 1 88 ? -11.523 -1.426 14.885 1.00 90.56 88 ARG A O 1
ATOM 664 N N . ARG A 1 89 ? -9.839 -2.184 13.589 1.00 86.81 89 ARG A N 1
ATOM 665 C CA . ARG A 1 89 ? -10.703 -2.768 12.559 1.00 86.81 89 ARG A CA 1
ATOM 666 C C . ARG A 1 89 ? -11.269 -4.119 12.983 1.00 86.81 89 ARG A C 1
ATOM 668 O O . ARG A 1 89 ? -10.622 -4.903 13.679 1.00 86.81 89 ARG A O 1
ATOM 675 N N . PHE A 1 90 ? -12.470 -4.395 12.499 1.00 84.44 90 PHE A N 1
ATOM 676 C CA . PHE A 1 90 ? -13.057 -5.727 12.456 1.00 84.44 90 PHE A CA 1
ATOM 677 C C . PHE A 1 9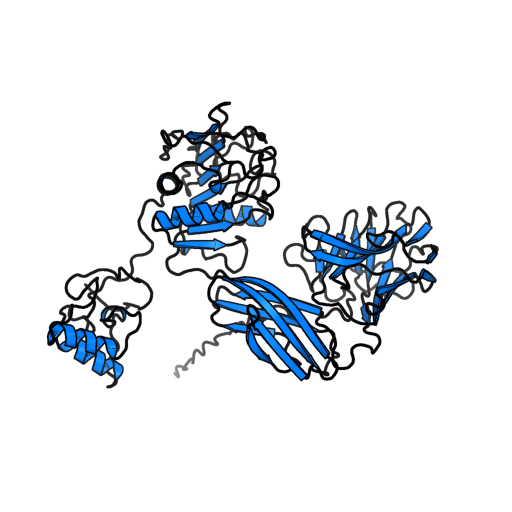0 ? -13.234 -6.144 11.004 1.00 84.44 90 PHE A C 1
ATOM 679 O O . PHE A 1 90 ? -13.466 -5.302 10.139 1.00 84.44 90 PHE A O 1
ATOM 686 N N . ASN A 1 91 ? -13.173 -7.446 10.744 1.00 75.19 91 ASN A N 1
ATOM 687 C CA . ASN A 1 91 ? -13.388 -7.973 9.405 1.00 75.19 91 ASN A CA 1
ATOM 688 C C . ASN A 1 91 ? -14.535 -8.992 9.407 1.00 75.19 91 ASN A C 1
ATOM 690 O O . ASN A 1 91 ? -14.323 -10.182 9.653 1.00 75.19 91 ASN A O 1
ATOM 694 N N . GLY A 1 92 ? -15.758 -8.513 9.147 1.00 65.06 92 GLY A N 1
ATOM 695 C CA . GLY A 1 92 ? -16.951 -9.362 9.047 1.00 65.06 92 GLY A CA 1
ATOM 696 C C . GLY A 1 92 ? -17.879 -9.368 10.268 1.00 65.06 92 GLY A C 1
ATOM 697 O O . GLY A 1 92 ? -18.677 -10.294 10.414 1.00 65.06 92 GLY A O 1
ATOM 698 N N . LEU A 1 93 ? -17.846 -8.349 11.139 1.00 78.94 93 LEU A N 1
ATOM 699 C CA . LEU A 1 93 ? -18.834 -8.204 12.219 1.00 78.94 93 LEU A CA 1
ATOM 700 C C . LEU A 1 93 ? -20.138 -7.575 11.721 1.00 78.94 93 LEU A C 1
ATOM 702 O O . LEU A 1 93 ? -20.389 -6.388 11.899 1.00 78.94 93 LEU A O 1
ATOM 706 N N . ASN A 1 94 ? -21.009 -8.383 11.125 1.00 72.69 94 ASN A N 1
ATOM 707 C CA . ASN A 1 94 ? -22.277 -7.912 10.555 1.00 72.69 94 ASN A CA 1
ATOM 708 C C . ASN A 1 94 ? -23.529 -8.579 11.150 1.00 72.69 94 ASN A C 1
ATOM 710 O O . ASN A 1 94 ? -24.618 -8.453 10.587 1.00 72.69 94 ASN A O 1
ATOM 714 N N . THR A 1 95 ? -23.421 -9.259 12.303 1.00 66.38 95 THR A N 1
ATOM 715 C CA . THR A 1 95 ? -24.608 -9.860 12.932 1.00 66.38 95 THR A CA 1
ATOM 716 C C . THR A 1 95 ? -24.762 -9.657 14.431 1.00 66.38 95 THR A C 1
ATOM 718 O O . THR A 1 95 ? -23.818 -9.535 15.210 1.00 66.38 95 THR A O 1
ATOM 721 N N . SER A 1 96 ? -26.036 -9.806 14.792 1.00 64.31 96 SER A N 1
ATOM 722 C CA . SER A 1 96 ? -26.577 -10.128 16.101 1.00 64.31 96 SER A CA 1
ATOM 723 C C . SER A 1 96 ? -26.400 -9.067 17.182 1.00 64.31 96 SER A C 1
ATOM 725 O O . SER A 1 96 ? -25.867 -7.983 16.965 1.00 64.31 96 SER A O 1
ATOM 727 N N . VAL A 1 97 ? -26.994 -9.362 18.334 1.00 83.50 97 VAL A N 1
ATOM 728 C CA . VAL A 1 97 ? -26.967 -8.487 19.497 1.00 83.50 97 VAL A CA 1
ATOM 729 C C . VAL A 1 97 ? -25.609 -8.635 20.165 1.00 83.50 97 VAL A C 1
ATOM 731 O O . VAL A 1 97 ? -25.267 -9.745 20.588 1.00 83.50 97 VAL A O 1
ATOM 734 N N . LEU A 1 98 ? -24.866 -7.538 20.273 1.00 86.44 98 LEU A N 1
ATOM 735 C CA . LEU A 1 98 ? -23.567 -7.499 20.934 1.00 86.44 98 LEU A CA 1
ATOM 736 C C . LEU A 1 98 ? -23.456 -6.282 21.852 1.00 86.44 98 LEU A C 1
ATOM 738 O O . LEU A 1 98 ? -24.126 -5.266 21.667 1.00 86.44 98 LEU A O 1
ATOM 742 N N . THR A 1 99 ? -22.621 -6.404 22.872 1.00 90.31 99 THR A N 1
ATOM 743 C CA . THR A 1 99 ? -22.306 -5.320 23.795 1.00 90.31 99 THR A CA 1
ATOM 744 C C . THR A 1 99 ? -20.831 -5.008 23.692 1.00 90.31 99 THR A C 1
ATOM 746 O O . THR A 1 99 ? -20.002 -5.910 23.719 1.00 90.31 99 THR A O 1
ATOM 749 N N . LEU A 1 100 ? -20.515 -3.726 23.595 1.00 92.62 100 LEU A N 1
ATOM 750 C CA . LEU A 1 100 ? -19.151 -3.240 23.522 1.00 92.62 100 LEU A CA 1
ATOM 751 C C . LEU A 1 100 ? -18.928 -2.263 24.674 1.00 92.62 100 LEU A C 1
ATOM 753 O O . LEU A 1 100 ? -19.715 -1.331 24.856 1.00 92.62 100 LEU A O 1
ATOM 757 N N . THR A 1 101 ? -17.896 -2.500 25.479 1.00 94.56 101 THR A N 1
ATOM 758 C CA . THR A 1 101 ? -17.555 -1.661 26.636 1.00 94.56 101 THR A CA 1
ATOM 759 C C . THR A 1 101 ? -16.107 -1.219 26.597 1.00 94.56 101 THR A C 1
ATOM 761 O O . THR A 1 101 ? -15.256 -1.969 26.136 1.00 94.56 101 THR A O 1
ATOM 764 N N . ALA A 1 102 ? -15.837 -0.043 27.153 1.00 95.81 102 ALA A N 1
ATOM 765 C CA . ALA A 1 102 ? -14.496 0.430 27.479 1.00 95.81 102 ALA A CA 1
ATOM 766 C C . ALA A 1 102 ? -14.545 1.242 28.775 1.00 95.81 102 ALA A C 1
ATOM 768 O O . ALA A 1 102 ? -15.519 1.957 29.031 1.00 95.81 102 ALA A O 1
ATOM 769 N N . GLN A 1 103 ? -13.490 1.186 29.577 1.00 95.50 103 GLN A N 1
ATOM 770 C CA . GLN A 1 103 ? -13.256 2.161 30.634 1.00 95.50 103 GLN A CA 1
ATOM 771 C C . GLN A 1 103 ? -12.672 3.435 30.033 1.00 95.50 103 GLN A C 1
ATOM 773 O O . GLN A 1 103 ? -11.795 3.396 29.176 1.00 95.50 103 GLN A O 1
ATOM 778 N N . THR A 1 104 ? -13.165 4.581 30.494 1.00 96.56 104 THR A N 1
ATOM 779 C CA . THR A 1 104 ? -12.692 5.905 30.079 1.00 96.56 104 THR A CA 1
ATOM 780 C C . THR A 1 104 ? -12.264 6.712 31.294 1.00 96.56 104 THR A C 1
ATOM 782 O O . THR A 1 104 ? -12.905 6.640 32.344 1.00 96.56 104 THR A O 1
ATOM 785 N N . TYR A 1 105 ? -11.205 7.507 31.160 1.00 96.56 105 TYR A N 1
ATOM 786 C CA . TYR A 1 105 ? -10.762 8.431 32.204 1.00 96.56 105 TYR A CA 1
ATOM 787 C C . TYR A 1 105 ? -10.458 9.802 31.604 1.00 96.56 105 TYR A C 1
ATOM 789 O O . TYR A 1 105 ? -9.625 9.951 30.705 1.00 96.56 105 TYR A O 1
ATOM 797 N N . VAL A 1 106 ? -11.112 10.831 32.150 1.00 97.12 106 VAL A N 1
ATOM 798 C CA . VAL A 1 106 ? -10.879 12.234 31.791 1.00 97.12 106 VAL A CA 1
ATOM 799 C C . VAL A 1 106 ? -10.332 12.976 33.015 1.00 97.12 106 VAL A C 1
ATOM 801 O O . VAL A 1 106 ? -11.054 13.144 34.005 1.00 97.12 106 VAL A O 1
ATOM 804 N N . PRO A 1 107 ? -9.066 13.435 32.982 1.00 95.75 107 PRO A N 1
ATOM 805 C CA . PRO A 1 107 ? -8.497 14.225 34.068 1.00 95.75 107 PRO A CA 1
ATOM 806 C C . PRO A 1 107 ? -9.241 15.552 34.266 1.00 95.75 107 PRO A C 1
ATOM 808 O O . PRO A 1 107 ? -9.577 16.234 33.297 1.00 95.75 107 PRO A O 1
ATOM 811 N N . SER A 1 108 ? -9.405 16.006 35.511 1.00 95.12 108 SER A N 1
ATOM 812 C CA . SER A 1 108 ? -9.999 17.326 35.800 1.00 95.12 108 SER A CA 1
ATOM 813 C C . SER A 1 108 ? -9.139 18.514 35.356 1.00 95.12 108 SER A C 1
ATOM 815 O O . SER A 1 108 ? -9.593 19.661 35.371 1.00 95.12 108 SER A O 1
ATOM 817 N N . THR A 1 109 ? -7.897 18.255 34.942 1.00 94.56 109 THR A N 1
ATOM 818 C CA . THR A 1 109 ? -7.013 19.228 34.293 1.00 94.56 109 THR A CA 1
ATOM 819 C C . THR A 1 109 ? -7.434 19.547 32.856 1.00 94.56 109 THR A C 1
ATOM 821 O O . THR A 1 109 ? -7.024 20.589 32.343 1.00 94.56 109 THR A O 1
ATOM 824 N N . GLN A 1 110 ? -8.258 18.709 32.214 1.00 94.31 110 GLN A N 1
ATOM 825 C CA . GLN A 1 110 ? -8.793 18.972 30.880 1.00 94.31 110 GLN A CA 1
ATOM 826 C C . GLN A 1 110 ? -9.885 20.043 30.943 1.00 94.31 110 GLN A C 1
ATOM 828 O O . GLN A 1 110 ? -10.891 19.894 31.631 1.00 94.31 110 GLN A O 1
ATOM 833 N N . THR A 1 111 ? -9.700 21.137 30.203 1.00 92.38 111 THR A N 1
ATOM 834 C CA . THR A 1 111 ? -10.660 22.257 30.155 1.00 92.38 111 THR A CA 1
ATOM 835 C C . THR A 1 111 ? -11.137 22.594 28.742 1.00 92.38 111 THR A C 1
ATOM 837 O O . THR A 1 111 ? -11.781 23.624 28.549 1.00 92.38 111 THR A O 1
ATOM 840 N N . ALA A 1 112 ? -10.755 21.795 27.747 1.00 93.25 112 ALA A N 1
ATOM 841 C CA . ALA A 1 112 ? -11.133 21.932 26.345 1.00 93.25 112 ALA A CA 1
ATOM 842 C C . ALA A 1 112 ? -10.998 20.572 25.644 1.00 93.25 112 ALA A C 1
ATOM 844 O O . ALA A 1 112 ? -10.306 19.688 26.151 1.00 93.25 112 ALA A O 1
ATOM 845 N N . GLY A 1 113 ? -11.635 20.443 24.480 1.00 94.94 113 GLY A N 1
ATOM 846 C CA . GLY A 1 113 ? -11.665 19.202 23.709 1.00 94.94 113 GLY A CA 1
ATOM 847 C C . GLY A 1 113 ? -12.674 18.192 24.250 1.00 94.94 113 GLY A C 1
ATOM 848 O O . GLY A 1 113 ? -13.409 18.464 25.202 1.00 94.94 113 GLY A O 1
ATOM 849 N N . SER A 1 114 ? -12.744 17.025 23.621 1.00 96.38 114 SER A N 1
ATOM 850 C CA . SER A 1 114 ? -13.599 15.920 24.064 1.00 96.38 114 SER A CA 1
ATOM 851 C C . SER A 1 114 ? -12.918 14.584 23.810 1.00 96.38 114 SER A C 1
ATOM 853 O O . SER A 1 114 ? -12.311 14.405 22.762 1.00 96.38 114 SER A O 1
ATOM 855 N N . LEU A 1 115 ? -13.046 13.649 24.752 1.00 97.69 115 LEU A N 1
ATOM 856 C CA . LEU A 1 115 ? -12.765 12.240 24.479 1.00 97.69 115 LEU A CA 1
ATOM 857 C C . LEU A 1 115 ? -13.952 11.698 23.689 1.00 97.69 115 LEU A C 1
ATOM 859 O O . LEU A 1 115 ? -15.097 11.895 24.107 1.00 97.69 115 LEU A O 1
ATOM 863 N N . TYR A 1 116 ? -13.682 11.015 22.585 1.00 97.50 116 TYR A N 1
ATOM 864 C CA . TYR A 1 116 ? -14.687 10.372 21.758 1.00 97.50 116 TYR A CA 1
ATOM 865 C C . TYR A 1 116 ? -14.517 8.860 21.786 1.00 97.50 116 TYR A C 1
ATOM 867 O O . TYR A 1 116 ? -13.429 8.334 21.572 1.00 97.50 116 TYR A O 1
ATOM 875 N N . PHE A 1 117 ? -15.627 8.178 22.041 1.00 97.75 117 PHE A N 1
ATOM 876 C CA . PHE A 1 117 ? -15.761 6.749 21.825 1.00 97.75 117 PHE A CA 1
ATOM 877 C C . PHE A 1 117 ? -16.689 6.520 20.641 1.00 97.75 117 PHE A C 1
ATOM 879 O O . PHE A 1 117 ? -17.876 6.878 20.692 1.00 97.75 117 PHE A O 1
ATOM 886 N N . ILE A 1 118 ? -16.130 5.971 19.570 1.00 97.19 118 ILE A N 1
ATOM 887 C CA . ILE A 1 118 ? -16.750 5.956 18.256 1.00 97.19 118 ILE A CA 1
ATOM 888 C C . ILE A 1 118 ? -16.850 4.522 17.750 1.00 97.19 118 ILE A C 1
ATOM 890 O O . ILE A 1 118 ? -15.923 3.730 17.887 1.00 97.19 118 ILE A O 1
ATOM 894 N N . LEU A 1 119 ? -17.994 4.194 17.146 1.00 95.81 119 LEU A N 1
ATOM 895 C CA . LEU A 1 119 ? -18.183 2.947 16.408 1.00 95.81 119 LEU A CA 1
ATOM 896 C C . LEU A 1 119 ? -18.603 3.257 14.976 1.00 95.81 119 LEU A C 1
ATOM 898 O O . LEU A 1 119 ? -19.537 4.035 14.739 1.00 95.81 119 LEU A O 1
ATOM 902 N N . MET A 1 120 ? -17.937 2.611 14.027 1.00 94.81 120 MET A N 1
ATOM 903 C CA . MET A 1 120 ? -18.108 2.846 12.599 1.00 94.81 120 MET A CA 1
ATOM 904 C C . MET A 1 120 ? -18.769 1.655 11.921 1.00 94.81 120 MET A C 1
ATOM 906 O O . MET A 1 120 ? -18.464 0.504 12.234 1.00 94.81 120 MET A O 1
ATOM 910 N N . ASN A 1 121 ? -19.648 1.932 10.958 1.00 92.31 121 ASN A N 1
ATOM 911 C CA . ASN A 1 121 ? -20.197 0.904 10.073 1.00 92.31 121 ASN A CA 1
ATOM 912 C C . ASN A 1 121 ? -19.518 0.845 8.708 1.00 92.31 121 ASN A C 1
ATOM 914 O O . ASN A 1 121 ? -19.849 -0.017 7.904 1.00 92.31 121 ASN A O 1
ATOM 918 N N . GLN A 1 122 ? -18.586 1.750 8.436 1.00 91.38 122 GLN A N 1
ATOM 919 C CA . GLN A 1 122 ? -17.726 1.683 7.269 1.00 91.38 122 GLN A CA 1
ATOM 920 C C . GLN A 1 122 ? -16.434 2.412 7.599 1.00 91.38 122 GLN A C 1
ATOM 922 O O . GLN A 1 122 ? -16.470 3.581 7.987 1.00 91.38 122 GLN A O 1
ATOM 927 N N . TYR A 1 123 ? -15.318 1.716 7.466 1.00 90.81 123 TYR A N 1
ATOM 928 C CA . TYR A 1 123 ? -14.003 2.304 7.601 1.00 90.81 123 TYR A CA 1
ATOM 929 C C . TYR A 1 123 ? -13.011 1.541 6.727 1.00 90.81 123 TYR A C 1
ATOM 931 O O . TYR A 1 123 ? -12.961 0.311 6.740 1.00 90.81 123 TYR A O 1
ATOM 939 N N . GLY A 1 124 ? -12.212 2.295 5.987 1.00 86.00 124 GLY A N 1
ATOM 940 C CA . GLY A 1 124 ? -10.975 1.847 5.371 1.00 86.00 124 GLY A CA 1
ATOM 941 C C . GLY A 1 124 ? -10.004 3.026 5.374 1.00 86.00 124 GLY A C 1
ATOM 942 O O . GLY A 1 124 ? -10.483 4.156 5.254 1.00 86.00 124 GLY A O 1
ATOM 943 N N . PRO A 1 125 ? -8.688 2.802 5.524 1.00 81.38 125 PRO A N 1
ATOM 944 C CA . PRO A 1 125 ? -7.710 3.875 5.379 1.00 81.38 125 PRO A CA 1
ATOM 945 C C . PRO A 1 125 ? -7.892 4.627 4.051 1.00 81.38 125 PRO A C 1
ATOM 947 O O . PRO A 1 125 ? -8.053 3.997 3.007 1.00 81.38 125 PRO A O 1
ATOM 950 N N . GLY A 1 126 ? -7.934 5.960 4.095 1.00 81.25 126 GLY A N 1
ATOM 951 C CA . GLY A 1 126 ? -8.229 6.826 2.941 1.00 81.25 126 GLY A CA 1
ATOM 952 C C . GLY A 1 126 ? -9.716 6.894 2.551 1.00 81.25 126 GLY A C 1
ATOM 953 O O . GLY A 1 126 ? -10.103 7.622 1.633 1.00 81.25 126 GLY A O 1
ATOM 954 N N . GLY A 1 127 ? -10.574 6.167 3.267 1.00 83.88 127 GLY A N 1
ATOM 955 C CA . GLY A 1 127 ? -12.016 6.136 3.090 1.00 83.88 127 GLY A CA 1
ATOM 956 C C . GLY A 1 127 ? -12.504 4.999 2.190 1.00 83.88 127 GLY A C 1
ATOM 957 O O . GLY A 1 127 ? -11.725 4.272 1.575 1.00 83.88 127 GLY A O 1
ATOM 958 N N . PRO A 1 128 ? -13.832 4.818 2.090 1.00 88.62 128 PRO A N 1
ATOM 959 C CA . PRO A 1 128 ? -14.893 5.645 2.677 1.00 88.62 128 PRO A CA 1
ATOM 960 C C . PRO A 1 128 ? -15.073 5.474 4.198 1.00 88.62 128 PRO A C 1
ATOM 962 O O . PRO A 1 128 ? -14.810 4.409 4.753 1.00 88.62 128 PRO A O 1
ATOM 965 N N . TYR A 1 129 ? -15.624 6.507 4.847 1.00 91.75 129 TYR A N 1
ATOM 966 C CA . TYR A 1 129 ? -15.938 6.518 6.283 1.00 91.75 129 TYR A CA 1
ATOM 967 C C . TYR A 1 129 ? -17.438 6.651 6.534 1.00 91.75 129 TYR A C 1
ATOM 969 O O . TYR A 1 129 ? -18.123 7.454 5.891 1.00 91.75 129 TYR A O 1
ATOM 977 N N . ASN A 1 130 ? -17.951 5.921 7.520 1.00 93.06 130 ASN A N 1
ATOM 978 C CA . ASN A 1 130 ? -19.304 6.114 8.013 1.00 93.06 130 ASN A CA 1
ATOM 979 C C . ASN A 1 130 ? -19.431 5.735 9.494 1.00 93.06 130 ASN A C 1
ATOM 981 O O . ASN A 1 130 ? -19.194 4.594 9.898 1.00 93.06 130 ASN A O 1
ATOM 985 N N . TRP A 1 131 ? -19.882 6.697 10.293 1.00 94.12 131 TRP A N 1
ATOM 986 C CA . TRP A 1 131 ? -20.053 6.567 11.735 1.00 94.12 131 TRP A CA 1
ATOM 987 C C . TRP A 1 131 ? -21.468 6.107 12.094 1.00 94.12 131 TRP A C 1
ATOM 989 O O . TRP A 1 131 ? -22.449 6.619 11.543 1.00 94.12 131 TRP A O 1
ATOM 999 N N . SER A 1 132 ? -21.573 5.192 13.059 1.00 94.25 132 SER A N 1
ATOM 1000 C CA . SER A 1 132 ? -22.844 4.800 13.688 1.00 94.25 132 SER A CA 1
ATOM 1001 C C . SER A 1 132 ? -23.004 5.448 15.058 1.00 94.25 132 SER A C 1
ATOM 1003 O O . SER A 1 132 ? -24.063 5.987 15.362 1.00 94.25 132 SER A O 1
ATOM 1005 N N . VAL A 1 133 ? -21.951 5.413 15.880 1.00 95.88 133 VAL A N 1
ATOM 1006 C CA . VAL A 1 133 ? -21.969 5.861 17.277 1.00 95.88 133 VAL A CA 1
ATOM 1007 C C . VAL A 1 133 ? -20.857 6.868 17.502 1.00 95.88 133 VAL A C 1
ATOM 1009 O O . VAL A 1 133 ? -19.728 6.614 17.102 1.00 95.88 133 VAL A O 1
ATOM 1012 N N . GLN A 1 134 ? -21.167 7.971 18.183 1.00 95.81 134 GLN A N 1
ATOM 1013 C CA . GLN A 1 134 ? -20.189 8.939 18.679 1.00 95.81 134 GLN A CA 1
ATOM 1014 C C . GLN A 1 134 ? -20.617 9.410 20.076 1.00 95.81 134 GLN A C 1
ATOM 1016 O O . GLN A 1 134 ? -21.524 10.238 20.213 1.00 95.81 134 GLN A O 1
ATOM 1021 N N . ILE A 1 135 ? -20.001 8.849 21.121 1.00 96.06 135 ILE A N 1
ATOM 1022 C CA . ILE A 1 135 ? -20.177 9.290 22.514 1.00 96.06 135 ILE A CA 1
ATOM 1023 C C . ILE A 1 135 ? -19.050 10.269 22.836 1.00 96.06 135 ILE A C 1
ATOM 1025 O O . ILE A 1 135 ? -17.884 9.886 22.812 1.00 96.06 135 ILE A O 1
ATOM 1029 N N . ALA A 1 136 ? -19.397 11.516 23.159 1.00 96.50 136 ALA A N 1
ATOM 1030 C CA . ALA A 1 136 ? -18.426 12.568 23.449 1.00 96.50 136 ALA A CA 1
ATOM 1031 C C . ALA A 1 136 ? -18.441 12.959 24.930 1.00 96.50 136 ALA A C 1
ATOM 1033 O O . ALA A 1 136 ? -19.484 13.354 25.459 1.00 96.50 136 ALA A O 1
ATOM 1034 N N . CYS A 1 137 ? -17.282 12.910 25.577 1.00 97.75 137 CYS A N 1
ATOM 1035 C CA . CYS A 1 137 ? -17.056 13.333 26.955 1.00 97.75 137 CYS A CA 1
ATOM 1036 C C . CYS A 1 137 ? -16.392 14.720 26.972 1.00 97.75 137 CYS A C 1
ATOM 1038 O O . CYS A 1 137 ? -15.179 14.830 26.784 1.00 97.75 137 CYS A O 1
ATOM 1040 N N . ASP A 1 138 ? -17.176 15.776 27.219 1.00 97.12 138 ASP A N 1
ATOM 1041 C CA . ASP A 1 138 ? -16.713 17.171 27.220 1.00 97.12 138 ASP A CA 1
ATOM 1042 C C . ASP A 1 138 ? -16.597 17.715 28.663 1.00 97.12 138 ASP A C 1
ATOM 1044 O O . ASP A 1 138 ? -17.615 18.007 29.310 1.00 97.12 138 ASP A O 1
ATOM 1048 N N . PRO A 1 139 ? -15.376 17.902 29.198 1.00 96.44 139 PRO A N 1
ATOM 1049 C CA . PRO A 1 139 ? -15.165 18.432 30.542 1.00 96.44 139 PRO A CA 1
ATOM 1050 C C . PRO A 1 139 ? -15.451 19.937 30.650 1.00 96.44 139 PRO A C 1
ATOM 1052 O O . PRO A 1 139 ? -15.763 20.417 31.741 1.00 96.44 139 PRO A O 1
ATOM 1055 N N . ALA A 1 140 ? -15.375 20.697 29.551 1.00 95.19 140 ALA A N 1
ATOM 1056 C CA . ALA A 1 140 ? -15.650 22.132 29.538 1.00 95.19 140 ALA A CA 1
ATOM 1057 C C . ALA A 1 140 ? -17.156 22.408 29.621 1.00 95.19 140 ALA A C 1
ATOM 1059 O O . ALA A 1 140 ? -17.593 23.307 30.347 1.00 95.19 140 ALA A O 1
ATOM 1060 N N . ALA A 1 141 ? -17.953 21.613 28.905 1.00 95.56 141 ALA A N 1
ATOM 1061 C CA . ALA A 1 141 ? -19.407 21.622 29.013 1.00 95.56 141 ALA A CA 1
ATOM 1062 C C . ALA A 1 141 ? -19.911 20.858 30.254 1.00 95.56 141 ALA A C 1
ATOM 1064 O O . ALA A 1 141 ? -21.019 21.120 30.731 1.00 95.56 141 ALA A O 1
ATOM 1065 N N . GLY A 1 142 ? -19.095 19.952 30.804 1.00 97.12 142 GLY A N 1
ATOM 1066 C CA . GLY A 1 142 ? -19.415 19.144 31.979 1.00 97.12 142 GLY A CA 1
ATOM 1067 C C . GLY A 1 142 ? -20.417 18.025 31.687 1.00 97.12 142 GLY A C 1
ATOM 1068 O O . GLY A 1 142 ? -21.173 17.631 32.581 1.00 97.12 142 GLY A O 1
ATOM 1069 N N . VAL A 1 143 ? -20.466 17.547 30.441 1.00 97.50 143 VAL A N 1
ATOM 1070 C CA . VAL A 1 143 ? -21.484 16.602 29.967 1.00 97.50 143 VAL A CA 1
ATOM 1071 C C . VAL A 1 143 ? -20.901 15.512 29.073 1.00 97.50 143 VAL A C 1
ATOM 1073 O O . VAL A 1 143 ? -19.922 15.725 28.364 1.00 97.50 143 VAL A O 1
ATOM 1076 N N . VAL A 1 144 ? -21.563 14.359 29.080 1.00 98.00 144 VAL A N 1
ATOM 1077 C CA . VAL A 1 144 ? -21.407 13.297 28.085 1.00 98.00 144 VAL A CA 1
ATOM 1078 C C . VAL A 1 144 ? -22.610 13.340 27.152 1.00 98.00 144 VAL A C 1
ATOM 1080 O O . VAL A 1 144 ? -23.750 13.362 27.625 1.00 98.00 144 VAL A O 1
ATOM 1083 N N . THR A 1 145 ? -22.361 13.403 25.845 1.00 95.69 145 THR A N 1
ATOM 1084 C CA . THR A 1 145 ? -23.379 13.724 24.832 1.00 95.69 145 THR A CA 1
ATOM 1085 C C . THR A 1 145 ? -23.384 12.722 23.679 1.00 95.69 145 THR A C 1
ATOM 1087 O O . THR A 1 145 ? -22.343 12.193 23.297 1.00 95.69 145 THR A O 1
ATOM 1090 N N . ASP A 1 146 ? -24.573 12.503 23.116 1.00 94.25 146 ASP A N 1
ATOM 1091 C CA . ASP A 1 146 ? -24.813 11.778 21.869 1.00 94.25 146 ASP A CA 1
ATOM 1092 C C . ASP A 1 146 ? -24.623 12.699 20.654 1.00 94.25 146 ASP A C 1
ATOM 1094 O O . ASP A 1 146 ? -25.370 13.667 20.484 1.00 94.25 146 ASP A O 1
ATOM 1098 N N . PHE A 1 147 ? -23.639 12.395 19.806 1.00 89.81 147 PHE A N 1
ATOM 1099 C CA . PHE A 1 147 ? -23.454 13.055 18.506 1.00 89.81 147 PHE A CA 1
ATOM 1100 C C . PHE A 1 147 ? -24.102 12.285 17.339 1.00 89.81 147 PHE A C 1
ATOM 1102 O O . PHE A 1 147 ? -24.199 12.813 16.229 1.00 89.81 147 PHE A O 1
ATOM 1109 N N . GLY A 1 148 ? -24.622 11.084 17.594 1.00 83.06 148 GLY A N 1
ATOM 1110 C CA . GLY A 1 148 ? -25.199 10.176 16.610 1.00 83.06 148 GLY A CA 1
ATOM 1111 C C . GLY A 1 148 ? -24.158 9.601 15.649 1.00 83.06 148 GLY A C 1
ATOM 1112 O O . GLY A 1 148 ? -22.951 9.736 15.843 1.00 83.06 148 GLY A O 1
ATOM 1113 N N . GLY A 1 149 ? -24.640 8.967 14.583 1.00 80.81 149 GLY A N 1
ATOM 1114 C CA . GLY A 1 149 ? -23.824 8.614 13.422 1.00 80.81 149 GLY A CA 1
ATOM 1115 C C . GLY A 1 149 ? -23.778 9.737 12.380 1.00 80.81 149 GLY A C 1
ATOM 1116 O O . GLY A 1 149 ? -24.288 10.839 12.601 1.00 80.81 149 GLY A O 1
ATOM 1117 N N . SER A 1 150 ? -23.278 9.440 11.179 1.00 82.25 150 SER A N 1
ATOM 1118 C CA . SER A 1 150 ? -23.206 10.403 10.058 1.00 82.25 150 SER A CA 1
ATOM 1119 C C . SER A 1 150 ? -24.566 10.991 9.644 1.00 82.25 150 SER A C 1
ATOM 1121 O O . SER A 1 150 ? -24.632 11.995 8.940 1.00 82.25 150 SER A O 1
ATOM 1123 N N . SER A 1 151 ? -25.673 10.365 10.063 1.00 60.41 151 SER A N 1
ATOM 1124 C CA . SER A 1 151 ? -27.053 10.784 9.766 1.00 60.41 151 SER A CA 1
ATOM 1125 C C . SER A 1 151 ? -27.707 11.655 10.856 1.00 60.41 151 SER A C 1
ATOM 1127 O O . SER A 1 151 ? -28.922 11.854 10.812 1.00 60.41 151 SER A O 1
ATOM 1129 N N . ALA A 1 152 ? -26.919 12.213 11.786 1.00 72.56 152 ALA A N 1
ATOM 1130 C CA . ALA A 1 152 ? -27.373 12.892 13.009 1.00 72.56 152 ALA A CA 1
ATOM 1131 C C . ALA A 1 152 ? -28.129 11.961 13.984 1.00 72.56 152 ALA A C 1
ATOM 1133 O O . ALA A 1 152 ? -28.452 10.818 13.665 1.00 72.56 152 ALA A O 1
ATOM 1134 N N . VAL A 1 153 ? -28.398 12.443 15.203 1.00 86.44 153 VAL A N 1
ATOM 1135 C CA . VAL A 1 153 ? -29.129 11.693 16.241 1.00 86.44 153 VAL A CA 1
ATOM 1136 C C . VAL A 1 153 ? -30.539 11.332 15.760 1.00 86.44 153 VAL A C 1
ATOM 1138 O O . VAL A 1 153 ? -31.323 12.207 15.384 1.00 86.44 153 VAL A O 1
ATOM 1141 N N . THR A 1 154 ? -30.871 10.042 15.790 1.00 85.81 154 THR A N 1
ATOM 1142 C CA . THR A 1 154 ? -32.134 9.494 15.257 1.00 85.81 154 THR A CA 1
ATOM 1143 C C . THR A 1 154 ? -33.101 8.993 16.332 1.00 85.81 154 THR A C 1
ATOM 1145 O O . THR A 1 154 ? -34.305 8.937 16.074 1.00 85.81 154 THR A O 1
ATOM 1148 N N . GLY A 1 155 ? -32.602 8.657 17.522 1.00 88.25 155 GLY A N 1
ATOM 1149 C CA . GLY A 1 155 ? -33.379 8.254 18.692 1.00 88.25 155 GLY A CA 1
ATOM 1150 C C . GLY A 1 155 ? -33.463 9.362 19.743 1.00 88.25 155 GLY A C 1
ATOM 1151 O O . GLY A 1 155 ? -33.619 10.545 19.418 1.00 88.25 155 GLY A O 1
ATOM 1152 N N . VAL A 1 156 ? -33.427 8.982 21.022 1.00 92.12 156 VAL A N 1
ATOM 1153 C CA . VAL A 1 156 ? -33.509 9.917 22.152 1.00 92.12 156 VAL A CA 1
ATOM 1154 C C . VAL A 1 156 ? -32.127 10.113 22.776 1.00 92.12 156 VAL A C 1
ATOM 1156 O O . VAL A 1 156 ? -31.570 9.206 23.383 1.00 92.12 156 VAL A O 1
ATOM 1159 N N . SER A 1 157 ? -31.620 11.344 22.693 1.00 93.44 157 SER A N 1
ATOM 1160 C CA . SER A 1 157 ? -30.389 11.770 23.365 1.00 93.44 157 SER A CA 1
ATOM 1161 C C . SER A 1 157 ? -30.698 12.363 24.741 1.00 93.44 157 SER A C 1
ATOM 1163 O O . SER A 1 157 ? -31.392 13.382 24.843 1.00 93.44 157 SER A O 1
ATOM 1165 N N . THR A 1 158 ? -30.115 11.787 25.792 1.00 96.12 158 THR A N 1
ATOM 1166 C CA . THR A 1 158 ? -30.207 12.280 27.175 1.00 96.12 158 THR A CA 1
ATOM 1167 C C . THR A 1 158 ? -28.803 12.545 27.728 1.00 96.12 158 THR A C 1
ATOM 1169 O O . THR A 1 158 ? -28.233 11.670 28.377 1.00 96.12 158 THR A O 1
ATOM 1172 N N . PRO A 1 159 ? -28.220 13.742 27.505 1.00 95.44 159 PRO A N 1
ATOM 1173 C CA . PRO A 1 159 ? -26.889 14.050 28.016 1.00 95.44 159 PRO A CA 1
ATOM 1174 C C . PRO A 1 159 ? -26.811 13.870 29.534 1.00 95.44 159 PRO A C 1
ATOM 1176 O O . PRO A 1 159 ? -27.711 14.297 30.266 1.00 95.44 159 PRO A O 1
ATOM 1179 N N . THR A 1 160 ? -25.726 13.263 30.007 1.00 97.38 160 THR A N 1
ATOM 1180 C CA . THR A 1 160 ? -25.468 13.041 31.437 1.00 97.38 160 THR A CA 1
ATOM 1181 C C . THR A 1 160 ? -24.253 13.838 31.898 1.00 97.38 160 THR A C 1
ATOM 1183 O O . THR A 1 160 ? -23.532 14.407 31.084 1.00 97.38 160 THR A O 1
ATOM 1186 N N . SER A 1 161 ? -24.027 13.933 33.206 1.00 97.62 161 SER A N 1
ATOM 1187 C CA . SER A 1 161 ? -22.827 14.584 33.735 1.00 97.62 161 SER A CA 1
ATOM 1188 C C . SER A 1 161 ? -21.603 13.702 33.532 1.00 97.62 161 SER A C 1
ATOM 1190 O O . SER A 1 161 ? -21.632 12.516 33.856 1.00 97.62 161 SER A O 1
ATOM 1192 N N . ILE A 1 162 ? -20.521 14.307 33.050 1.00 97.06 162 ILE A N 1
ATOM 1193 C CA . ILE A 1 162 ? -19.207 13.666 33.029 1.00 97.06 162 ILE A CA 1
ATOM 1194 C C . ILE A 1 162 ? -18.683 13.492 34.460 1.00 97.06 162 ILE A C 1
ATOM 1196 O O . ILE A 1 162 ? -18.916 14.345 35.325 1.00 97.06 162 ILE A O 1
ATOM 1200 N N . VAL A 1 163 ? -17.967 12.398 34.709 1.00 96.62 163 VAL A N 1
ATOM 1201 C CA . VAL A 1 163 ? -17.192 12.202 35.936 1.00 96.62 163 VAL A CA 1
ATOM 1202 C C . VAL A 1 163 ? -15.721 12.397 35.586 1.00 96.62 163 VAL A C 1
ATOM 1204 O O . VAL A 1 163 ? -15.233 11.862 34.596 1.00 96.62 163 VAL A O 1
ATOM 1207 N N . LEU A 1 164 ? -15.035 13.214 36.382 1.00 95.88 164 LEU A N 1
ATOM 1208 C CA . LEU A 1 164 ? -13.620 13.532 36.202 1.00 95.88 164 LEU A CA 1
ATOM 1209 C C . LEU A 1 164 ? -12.801 12.825 37.278 1.00 95.88 164 LEU A C 1
ATOM 1211 O O . LEU A 1 164 ? -13.288 12.630 38.391 1.00 95.88 164 LEU A O 1
ATOM 1215 N N . ASP A 1 165 ? -11.549 12.517 36.952 1.00 94.94 165 ASP A N 1
ATOM 1216 C CA . ASP A 1 165 ? -10.589 11.842 37.835 1.00 94.94 165 ASP A CA 1
ATOM 1217 C C . ASP A 1 165 ? -11.027 10.451 38.348 1.00 94.94 165 ASP A C 1
ATOM 1219 O O . ASP A 1 165 ? -10.560 9.975 39.387 1.00 94.94 165 ASP A O 1
ATOM 1223 N N . GLU A 1 166 ? -11.924 9.779 37.624 1.00 94.38 166 GLU A N 1
ATOM 1224 C CA . GLU A 1 166 ? -12.344 8.404 37.892 1.00 94.38 166 GLU A CA 1
ATOM 1225 C C . GLU A 1 166 ? -12.503 7.634 36.577 1.00 94.38 166 GLU A C 1
ATOM 1227 O O . GLU A 1 166 ? -12.852 8.214 35.548 1.00 94.38 166 GLU A O 1
ATOM 1232 N N . TRP A 1 167 ? -12.256 6.324 36.628 1.00 94.62 167 TRP A N 1
ATOM 1233 C CA . TRP A 1 167 ? -12.538 5.411 35.523 1.00 94.62 167 TRP A CA 1
ATOM 1234 C C . TRP A 1 167 ? -14.037 5.137 35.441 1.00 94.62 167 TRP A C 1
ATOM 1236 O O . TRP A 1 167 ? -14.657 4.750 36.439 1.00 94.62 167 TRP A O 1
ATOM 1246 N N . VAL A 1 168 ? -14.615 5.356 34.262 1.00 95.94 168 VAL A N 1
ATOM 1247 C CA . VAL A 1 168 ? -16.043 5.175 34.009 1.00 95.94 168 VAL A CA 1
ATOM 1248 C C . VAL A 1 168 ? -16.275 4.390 32.729 1.00 95.94 168 VAL A C 1
ATOM 1250 O O . VAL A 1 168 ? -15.772 4.751 31.665 1.00 95.94 168 VAL A O 1
ATOM 1253 N N . GLU A 1 169 ? -17.116 3.363 32.835 1.00 96.38 169 GLU A N 1
ATOM 1254 C CA . GLU A 1 169 ? -17.553 2.549 31.704 1.00 96.38 169 GLU A CA 1
ATOM 1255 C C . GLU A 1 169 ? -18.366 3.395 30.718 1.00 96.38 169 GLU A C 1
ATOM 1257 O O . GLU A 1 169 ? -19.400 3.977 31.073 1.00 96.38 169 GLU A O 1
ATOM 1262 N N . VAL A 1 170 ? -17.922 3.394 29.466 1.00 97.69 170 VAL A N 1
ATOM 1263 C CA . VAL A 1 170 ? -18.777 3.595 28.301 1.00 97.69 170 VAL A CA 1
ATOM 1264 C C . VAL A 1 170 ? -19.241 2.223 27.831 1.00 97.69 170 VAL A C 1
ATOM 1266 O O . VAL A 1 170 ? -18.443 1.293 27.724 1.00 97.69 170 VAL A O 1
ATOM 1269 N N . ARG A 1 171 ? -20.535 2.100 27.540 1.00 97.00 171 ARG A N 1
ATOM 1270 C CA . ARG A 1 171 ? -21.130 0.873 27.007 1.00 97.00 171 ARG A CA 1
ATOM 1271 C C . ARG A 1 171 ? -22.050 1.182 25.848 1.00 97.00 171 ARG A C 1
ATOM 1273 O O . ARG A 1 171 ? -22.886 2.076 25.954 1.00 97.00 171 ARG A O 1
ATOM 1280 N N . VAL A 1 172 ? -21.956 0.388 24.793 1.00 96.25 172 VAL A N 1
ATOM 1281 C CA . VAL A 1 172 ? -22.899 0.395 23.680 1.00 96.25 172 VAL A CA 1
ATOM 1282 C C . VAL A 1 172 ? -23.517 -0.990 23.554 1.00 96.25 172 VAL A C 1
ATOM 1284 O O . VAL A 1 172 ? -22.816 -1.996 23.480 1.00 96.25 172 VAL A O 1
ATOM 1287 N N . GLU A 1 173 ? -24.840 -1.043 23.553 1.00 94.94 173 GLU A N 1
ATOM 1288 C CA . GLU A 1 173 ? -25.623 -2.246 23.287 1.00 94.94 173 GLU A CA 1
ATOM 1289 C C . GLU A 1 173 ? -26.154 -2.133 21.854 1.00 94.94 173 GLU A C 1
ATOM 1291 O O . GLU A 1 173 ? -26.882 -1.200 21.530 1.00 94.94 173 GLU A O 1
ATOM 1296 N N . ILE A 1 174 ? -25.740 -3.042 20.975 1.00 92.44 174 ILE A N 1
ATOM 1297 C CA . ILE A 1 174 ? -25.981 -2.971 19.531 1.00 92.44 174 ILE A CA 1
ATOM 1298 C C . ILE A 1 174 ? -26.871 -4.145 19.139 1.00 92.44 174 ILE A C 1
ATOM 1300 O O . ILE A 1 174 ? -26.574 -5.286 19.480 1.00 92.44 174 ILE A O 1
ATOM 1304 N N . ASP A 1 175 ? -27.938 -3.879 18.389 1.00 90.25 175 ASP A N 1
ATOM 1305 C CA . ASP A 1 175 ? -28.747 -4.896 17.719 1.00 90.25 175 ASP A CA 1
ATOM 1306 C C . ASP A 1 175 ? -28.724 -4.643 16.209 1.00 90.25 175 ASP A C 1
ATOM 1308 O O . ASP A 1 175 ? -29.509 -3.865 15.655 1.00 90.25 175 ASP A O 1
ATOM 1312 N N . LEU A 1 176 ? -27.808 -5.332 15.524 1.00 87.44 176 LEU A N 1
ATOM 1313 C CA . LEU A 1 176 ? -27.685 -5.254 14.069 1.00 87.44 176 LEU A CA 1
ATOM 1314 C C . LEU A 1 176 ? -28.892 -5.876 13.342 1.00 87.44 176 LEU A C 1
ATOM 1316 O O . LEU A 1 176 ? -29.161 -5.518 12.197 1.00 87.44 176 LEU A O 1
ATOM 1320 N N . ASN A 1 177 ? -29.683 -6.739 13.995 1.00 84.75 177 ASN A N 1
ATOM 1321 C CA . ASN A 1 177 ? -30.873 -7.333 13.372 1.00 84.75 177 ASN A CA 1
ATOM 1322 C C . ASN A 1 177 ? -32.012 -6.322 13.243 1.00 84.75 177 ASN A C 1
ATOM 1324 O O . ASN A 1 177 ? -32.784 -6.360 12.282 1.00 84.75 177 ASN A O 1
ATOM 1328 N N . THR A 1 178 ? -32.148 -5.439 14.233 1.00 90.12 178 THR A N 1
ATOM 1329 C CA . THR A 1 178 ? -33.115 -4.336 14.206 1.00 90.12 178 THR A CA 1
ATOM 1330 C C . THR A 1 178 ? -32.505 -3.031 13.713 1.00 90.12 178 THR A C 1
ATOM 1332 O O . THR A 1 178 ? -33.250 -2.072 13.510 1.00 90.12 178 THR A O 1
ATOM 1335 N N . ASN A 1 179 ? -31.195 -3.018 13.438 1.00 91.56 179 ASN A N 1
ATOM 1336 C CA . ASN A 1 179 ? -30.433 -1.863 12.970 1.00 91.56 179 ASN A CA 1
ATOM 1337 C C . ASN A 1 179 ? -30.504 -0.698 13.976 1.00 91.56 179 ASN A C 1
ATOM 1339 O O . ASN A 1 179 ? -30.760 0.454 13.612 1.00 91.56 179 ASN A O 1
ATOM 1343 N N . THR A 1 180 ? -30.338 -1.022 15.260 1.00 93.00 180 THR A N 1
ATOM 1344 C CA . THR A 1 180 ? -30.460 -0.076 16.375 1.00 93.00 180 THR A CA 1
ATOM 1345 C C . THR A 1 180 ? -29.353 -0.241 17.404 1.00 93.00 180 THR A C 1
ATOM 1347 O O . THR A 1 180 ? -28.765 -1.313 17.516 1.00 93.00 180 THR A O 1
ATOM 1350 N N . TYR A 1 181 ? -29.108 0.799 18.196 1.00 94.50 181 TYR A N 1
ATOM 1351 C CA . TYR A 1 181 ? -28.207 0.737 19.341 1.00 94.50 181 TYR A CA 1
ATOM 1352 C C . TYR A 1 181 ? -28.650 1.657 20.488 1.00 94.50 181 TYR A C 1
ATOM 1354 O O . TYR A 1 181 ? -29.347 2.656 20.274 1.00 94.50 181 TYR A O 1
ATOM 1362 N N . ASP A 1 182 ? -28.175 1.320 21.685 1.00 95.81 182 ASP A N 1
ATOM 1363 C CA . ASP A 1 182 ? -28.284 2.085 22.925 1.00 95.81 182 ASP A CA 1
ATOM 1364 C C . ASP A 1 182 ? -26.886 2.363 23.489 1.00 95.81 182 ASP A C 1
ATOM 1366 O O . ASP A 1 182 ? -25.973 1.553 23.348 1.00 95.81 182 ASP A O 1
ATOM 1370 N N . GLY A 1 183 ? -26.707 3.507 24.144 1.00 96.81 183 GLY A N 1
ATOM 1371 C CA . GLY A 1 183 ? -25.412 3.968 24.647 1.00 96.81 183 GLY A CA 1
ATOM 1372 C C . GLY A 1 183 ? -25.509 4.460 26.084 1.00 96.81 183 GLY A C 1
ATOM 1373 O O . GLY A 1 183 ? -26.448 5.175 26.445 1.00 96.81 183 GLY A O 1
ATOM 1374 N N . PHE A 1 184 ? -24.529 4.100 26.907 1.00 98.19 184 PHE A N 1
ATOM 1375 C CA . PHE A 1 184 ? -24.499 4.366 28.340 1.00 98.19 184 PHE A CA 1
ATOM 1376 C C . PHE A 1 184 ? -23.137 4.908 28.780 1.00 98.19 184 PHE A C 1
ATOM 1378 O O . PHE A 1 184 ? -22.099 4.533 28.240 1.00 98.19 184 PHE A O 1
ATOM 1385 N N . TYR A 1 185 ? -23.152 5.743 29.818 1.00 98.12 185 TYR A N 1
ATOM 1386 C CA . TYR A 1 185 ? -21.964 6.228 30.519 1.00 98.12 185 TYR A CA 1
ATOM 1387 C C . TYR A 1 185 ? -22.172 6.101 32.029 1.00 98.12 185 TYR A C 1
ATOM 1389 O O . TYR A 1 185 ? -23.146 6.631 32.577 1.00 98.12 185 TYR A O 1
ATOM 1397 N N . GLY A 1 186 ? -21.308 5.345 32.710 1.00 96.06 186 GLY A N 1
ATOM 1398 C CA . GLY A 1 186 ? -21.431 5.077 34.148 1.00 96.06 186 GLY A CA 1
ATOM 1399 C C . GLY A 1 186 ? -22.784 4.460 34.527 1.00 96.06 186 GLY A C 1
ATOM 1400 O O . GLY A 1 186 ? -23.354 4.778 35.572 1.00 96.06 186 GLY A O 1
ATOM 1401 N N . GLY A 1 187 ? -23.355 3.652 33.627 1.00 95.75 187 GLY A N 1
ATOM 1402 C CA . GLY A 1 187 ? -24.690 3.058 33.754 1.00 95.75 187 GLY A CA 1
ATOM 1403 C C . GLY A 1 187 ? -25.873 4.002 33.490 1.00 95.75 187 GLY A C 1
ATOM 1404 O O . GLY A 1 187 ? -27.017 3.551 33.532 1.00 95.75 187 GLY A O 1
ATOM 1405 N N . SER A 1 188 ? -25.642 5.288 33.210 1.00 97.25 188 SER A N 1
ATOM 1406 C CA . SER A 1 188 ? -26.693 6.225 32.784 1.00 97.25 188 SER A CA 1
ATOM 1407 C C . SER A 1 188 ? -26.885 6.148 31.272 1.00 97.25 188 SER A C 1
ATOM 1409 O O . SER A 1 188 ? -25.906 6.236 30.539 1.00 97.25 188 SER A O 1
ATOM 1411 N N . GLN A 1 189 ? -28.125 6.011 30.799 1.00 97.50 189 GLN A N 1
ATOM 1412 C CA . GLN A 1 189 ? -28.427 5.970 29.365 1.00 97.50 189 GLN A CA 1
ATOM 1413 C C . GLN A 1 189 ? -28.267 7.362 28.741 1.00 97.50 189 GLN A C 1
ATOM 1415 O O . GLN A 1 189 ? -28.899 8.320 29.191 1.00 97.50 189 GLN A O 1
ATOM 1420 N N . VAL A 1 190 ? -27.416 7.455 27.720 1.00 96.88 190 VAL A N 1
ATOM 1421 C CA . VAL A 1 190 ? -27.125 8.674 26.949 1.00 96.88 190 VAL A CA 1
ATOM 1422 C C . VAL A 1 190 ? -27.806 8.625 25.583 1.00 96.88 190 VAL A C 1
ATOM 1424 O O . VAL A 1 190 ? -28.331 9.642 25.133 1.00 96.88 190 VAL A O 1
ATOM 1427 N N . MET A 1 191 ? -27.836 7.443 24.964 1.00 96.12 191 MET A N 1
ATOM 1428 C CA . MET A 1 191 ? -28.425 7.177 23.651 1.00 96.12 191 MET A CA 1
ATOM 1429 C C . MET A 1 191 ? -29.489 6.088 23.808 1.00 96.12 191 MET A C 1
ATOM 1431 O O . MET A 1 191 ? -29.210 5.051 24.413 1.00 96.12 191 MET A O 1
ATOM 1435 N N . ASP A 1 192 ? -30.693 6.327 23.296 1.00 95.75 192 ASP A N 1
ATOM 1436 C CA . ASP A 1 192 ? -31.822 5.395 23.388 1.00 95.75 192 ASP A CA 1
ATOM 1437 C C . ASP A 1 192 ? -32.484 5.205 22.019 1.00 95.75 192 ASP A C 1
ATOM 1439 O O . ASP A 1 192 ? -33.028 6.150 21.432 1.00 95.75 192 ASP A O 1
ATOM 1443 N N . ASN A 1 193 ? -32.443 3.968 21.528 1.00 93.81 193 ASN A N 1
ATOM 1444 C CA . ASN A 1 193 ? -33.025 3.494 20.282 1.00 93.81 193 ASN A CA 1
ATOM 1445 C C . ASN A 1 193 ? -32.588 4.333 19.065 1.00 93.81 193 ASN A C 1
ATOM 1447 O O . ASN A 1 193 ? -33.415 4.760 18.248 1.00 93.81 193 ASN A O 1
ATOM 1451 N N . ASN A 1 194 ? -31.282 4.586 18.953 1.00 94.06 194 ASN A N 1
ATOM 1452 C CA . ASN A 1 194 ? -30.696 5.217 17.774 1.00 94.06 194 ASN A CA 1
ATOM 1453 C C . ASN A 1 194 ? -30.585 4.203 16.627 1.00 94.06 194 ASN A C 1
ATOM 1455 O O . ASN A 1 194 ? -30.434 3.006 16.846 1.00 94.06 194 ASN A O 1
ATOM 1459 N N . PHE A 1 195 ? -30.671 4.689 15.391 1.00 92.69 195 PHE A N 1
ATOM 1460 C CA . PHE A 1 195 ? -30.472 3.913 14.168 1.00 92.69 195 PHE A CA 1
ATOM 1461 C C . PHE A 1 195 ? -28.982 3.686 13.903 1.00 92.69 195 PHE A C 1
ATOM 1463 O O . PHE A 1 195 ? -28.228 4.657 13.876 1.00 92.69 195 PHE A O 1
ATOM 1470 N N . TRP A 1 196 ? -28.579 2.435 13.664 1.00 92.56 196 TRP A N 1
ATOM 1471 C CA . TRP A 1 196 ? -27.176 2.070 13.454 1.00 92.56 196 TRP A CA 1
ATOM 1472 C C . TRP A 1 196 ? -26.621 2.598 12.125 1.00 92.56 196 TRP A C 1
ATOM 1474 O O . TRP A 1 196 ? -25.670 3.375 12.127 1.00 92.56 196 TRP A O 1
ATOM 1484 N N . GLY A 1 197 ? -27.229 2.258 10.986 1.00 90.75 197 GLY A N 1
ATOM 1485 C CA . GLY A 1 197 ? -26.748 2.772 9.705 1.00 90.75 197 GLY A CA 1
ATOM 1486 C C . GLY A 1 197 ? -27.303 2.078 8.467 1.00 90.75 197 GLY A C 1
ATOM 1487 O O . GLY A 1 197 ? -28.037 1.096 8.537 1.00 90.75 197 GLY A O 1
ATOM 1488 N N . ALA A 1 198 ? -26.966 2.617 7.292 1.00 87.62 198 ALA A N 1
ATOM 1489 C CA . ALA A 1 198 ? -27.308 1.984 6.016 1.00 87.62 198 ALA A CA 1
ATOM 1490 C C . ALA A 1 198 ? -26.465 0.725 5.750 1.00 87.62 198 ALA A C 1
ATOM 1492 O O . ALA A 1 198 ? -26.994 -0.231 5.184 1.00 87.62 198 ALA A O 1
ATOM 1493 N N . ASN A 1 199 ? -25.194 0.725 6.174 1.00 88.62 199 ASN A N 1
ATOM 1494 C CA . ASN A 1 199 ? -24.373 -0.480 6.225 1.00 88.62 199 ASN A CA 1
ATOM 1495 C C . ASN A 1 199 ? -24.593 -1.181 7.574 1.00 88.62 199 ASN A C 1
ATOM 1497 O O . ASN A 1 199 ? -24.469 -0.550 8.625 1.00 88.62 199 ASN A O 1
ATOM 1501 N N . ILE A 1 200 ? -24.958 -2.463 7.547 1.00 87.44 200 ILE A N 1
ATOM 1502 C CA . ILE A 1 200 ? -25.214 -3.263 8.754 1.00 87.44 200 ILE A CA 1
ATOM 1503 C C . ILE A 1 200 ? -23.945 -4.052 9.063 1.00 87.44 200 ILE A C 1
ATOM 1505 O O . ILE A 1 200 ? -23.863 -5.252 8.839 1.00 87.44 200 ILE A O 1
ATOM 1509 N N . GLU A 1 201 ? -22.935 -3.334 9.525 1.00 87.62 201 GLU A N 1
ATOM 1510 C CA . GLU A 1 201 ? -21.619 -3.858 9.876 1.00 87.62 201 GLU A CA 1
ATOM 1511 C C . GLU A 1 201 ? -21.052 -3.011 11.013 1.00 87.62 201 GLU A C 1
ATOM 1513 O O . GLU A 1 201 ? -21.303 -1.809 11.039 1.00 87.62 201 GLU A O 1
ATOM 1518 N N . LEU A 1 202 ? -20.321 -3.618 11.946 1.00 89.81 202 LEU A N 1
ATOM 1519 C CA . LEU A 1 202 ? -19.369 -2.957 12.833 1.00 89.81 202 LEU A CA 1
ATOM 1520 C C . LEU A 1 202 ? -17.990 -3.117 12.198 1.00 89.81 202 LEU A C 1
ATOM 1522 O O . LEU A 1 202 ? -17.382 -4.176 12.278 1.00 89.81 202 LEU A O 1
ATOM 1526 N N . SER A 1 203 ? -17.536 -2.062 11.532 1.00 89.62 203 SER A N 1
ATOM 1527 C CA . SER A 1 203 ? -16.303 -2.062 10.745 1.00 89.62 203 SER A CA 1
ATOM 1528 C C . SER A 1 203 ? -15.097 -1.657 11.592 1.00 89.62 203 SER A C 1
ATOM 1530 O O . SER A 1 203 ? -14.021 -2.229 11.442 1.00 89.62 203 SER A O 1
ATOM 1532 N N . ALA A 1 204 ? -15.274 -0.723 12.534 1.00 92.75 204 ALA A N 1
ATOM 1533 C CA . ALA A 1 204 ? -14.191 -0.301 13.413 1.00 92.75 204 ALA A CA 1
ATOM 1534 C C . ALA A 1 204 ? -14.669 0.291 14.748 1.00 92.75 204 ALA A C 1
ATOM 1536 O O . ALA A 1 204 ? -15.780 0.826 14.849 1.00 92.75 204 ALA A O 1
ATOM 1537 N N . ILE A 1 205 ? -13.793 0.209 15.753 1.00 94.94 205 ILE A N 1
ATOM 1538 C CA . ILE A 1 205 ? -13.779 1.100 16.922 1.00 94.94 205 ILE A CA 1
ATOM 1539 C C . ILE A 1 205 ? -12.816 2.236 16.611 1.00 94.94 205 ILE A C 1
ATOM 1541 O O . ILE A 1 205 ? -11.720 1.977 16.128 1.00 94.94 205 ILE A O 1
ATOM 1545 N N . ASP A 1 206 ? -13.215 3.453 16.941 1.00 96.19 206 ASP A N 1
ATOM 1546 C CA . ASP A 1 206 ? -12.395 4.654 16.856 1.00 96.19 206 ASP A CA 1
ATOM 1547 C C . ASP A 1 206 ? -12.351 5.305 18.255 1.00 96.19 206 ASP A C 1
ATOM 1549 O O . ASP A 1 206 ? -13.375 5.535 18.914 1.00 96.19 206 ASP A O 1
ATOM 1553 N N . LEU A 1 207 ? -11.129 5.497 18.749 1.00 97.44 207 LEU A N 1
ATOM 1554 C CA . LEU A 1 207 ? -10.812 6.161 20.000 1.00 97.44 207 LEU A CA 1
ATOM 1555 C C . LEU A 1 207 ? -10.097 7.472 19.669 1.00 97.44 207 LEU A C 1
ATOM 1557 O O . LEU A 1 207 ? -8.902 7.487 19.369 1.00 97.44 207 LEU A O 1
ATOM 1561 N N . TYR A 1 208 ? -10.820 8.581 19.786 1.00 97.38 208 TYR A N 1
ATOM 1562 C CA . TYR A 1 208 ? -10.341 9.885 19.341 1.00 97.38 208 TYR A CA 1
ATOM 1563 C C . TYR A 1 208 ? -10.269 10.894 20.489 1.00 97.38 208 TYR A C 1
ATOM 1565 O O . TYR A 1 208 ? -11.181 11.026 21.311 1.00 97.38 208 TYR A O 1
ATOM 1573 N N . SER A 1 209 ? -9.172 11.650 20.560 1.00 96.19 209 SER A N 1
ATOM 1574 C CA . SER A 1 209 ? -8.942 12.616 21.638 1.00 96.19 209 SER A CA 1
ATOM 1575 C C . SER A 1 209 ? -9.506 14.013 21.382 1.00 96.19 209 SER A C 1
ATOM 1577 O O . SER A 1 209 ? -9.381 14.861 22.261 1.00 96.19 209 SER A O 1
ATOM 1579 N N . GLY A 1 210 ? -10.106 14.303 20.221 1.00 93.69 210 GLY A N 1
ATOM 1580 C CA . GLY A 1 210 ? -10.938 15.498 20.010 1.00 93.69 210 GLY A CA 1
ATOM 1581 C C . GLY A 1 210 ? -10.374 16.832 20.509 1.00 93.69 210 GLY A C 1
ATOM 1582 O O . GLY A 1 210 ? -11.121 17.645 21.059 1.00 93.69 210 GLY A O 1
ATOM 1583 N N . GLY A 1 211 ? -9.062 17.057 20.381 1.00 89.94 211 GLY A N 1
ATOM 1584 C CA . GLY A 1 211 ? -8.382 18.270 20.858 1.00 89.94 211 GLY A CA 1
ATOM 1585 C C . GLY A 1 211 ? -8.150 18.352 22.376 1.00 89.94 211 GLY A C 1
ATOM 1586 O O . GLY A 1 211 ? -7.838 19.432 22.885 1.00 89.94 211 GLY A O 1
ATOM 1587 N N . MET A 1 212 ? -8.305 17.249 23.112 1.00 93.94 212 MET A N 1
ATOM 1588 C CA . MET A 1 212 ? -7.858 17.117 24.500 1.00 93.94 212 MET A CA 1
ATOM 1589 C C . MET A 1 212 ? -6.341 17.023 24.575 1.00 93.94 212 MET A C 1
ATOM 1591 O O . MET A 1 212 ? -5.695 16.435 23.720 1.00 93.94 212 MET A O 1
ATOM 1595 N N . VAL A 1 213 ? -5.757 17.549 25.649 1.00 94.38 213 VAL A N 1
ATOM 1596 C CA . VAL A 1 213 ? -4.316 17.390 25.890 1.00 94.38 213 VAL A CA 1
ATOM 1597 C C . VAL A 1 213 ? -3.994 15.954 26.289 1.00 94.38 213 VAL A C 1
ATOM 1599 O O . VAL A 1 213 ? -2.946 15.442 25.907 1.00 94.38 213 VAL A O 1
ATOM 1602 N N . GLU A 1 214 ? -4.876 15.329 27.068 1.00 95.12 214 GLU A N 1
ATOM 1603 C CA . GLU A 1 214 ? -4.771 13.919 27.431 1.00 95.12 214 GLU A CA 1
ATOM 1604 C C . GLU A 1 214 ? -6.113 13.332 27.882 1.00 95.12 214 GLU A C 1
ATOM 1606 O O . GLU A 1 214 ? -6.877 13.977 28.608 1.00 95.12 214 GLU A O 1
ATOM 1611 N N . CYS A 1 215 ? -6.360 12.086 27.497 1.00 96.69 215 CYS A N 1
ATOM 1612 C CA . CYS A 1 215 ? -7.444 11.243 27.985 1.00 96.69 215 CYS A CA 1
ATOM 1613 C C . CYS A 1 215 ? -7.041 9.765 27.872 1.00 96.69 215 CYS A C 1
ATOM 1615 O O . CYS A 1 215 ? -6.003 9.459 27.284 1.00 96.69 215 CYS A O 1
ATOM 1617 N N . TYR A 1 216 ? -7.799 8.861 28.496 1.00 96.75 216 TYR A N 1
ATOM 1618 C CA . TYR A 1 216 ? -7.376 7.465 28.617 1.00 96.75 216 TYR A CA 1
ATOM 1619 C C . TYR A 1 216 ? -8.521 6.483 28.383 1.00 96.75 216 TYR A C 1
ATOM 1621 O O . TYR A 1 216 ? -9.668 6.763 28.750 1.00 96.75 216 TYR A O 1
ATOM 1629 N N . PHE A 1 217 ? -8.160 5.330 27.827 1.00 96.44 217 PHE A N 1
ATOM 1630 C CA . PHE A 1 217 ? -9.010 4.166 27.621 1.00 96.44 217 PHE A CA 1
ATOM 1631 C C . PHE A 1 217 ? -8.375 2.926 28.237 1.00 96.44 217 PHE A C 1
ATOM 1633 O O . PHE A 1 217 ? -7.149 2.814 28.289 1.00 96.44 217 PHE A O 1
ATOM 1640 N N . ASP A 1 218 ? -9.222 2.008 28.685 1.00 93.62 218 ASP A N 1
ATOM 1641 C CA . ASP A 1 218 ? -8.794 0.717 29.206 1.00 93.62 218 ASP A CA 1
ATOM 1642 C C . ASP A 1 218 ? -9.918 -0.327 29.156 1.00 93.62 218 ASP A C 1
ATOM 1644 O O . ASP A 1 218 ? -11.071 0.032 28.898 1.00 93.62 218 ASP A O 1
ATOM 1648 N N . ASP A 1 219 ? -9.601 -1.593 29.435 1.00 90.56 219 ASP A N 1
ATOM 1649 C CA . ASP A 1 219 ? -10.552 -2.707 29.571 1.00 90.56 219 ASP A CA 1
ATOM 1650 C C . ASP A 1 219 ? -11.590 -2.754 28.428 1.00 90.56 219 ASP A C 1
ATOM 1652 O O . ASP A 1 219 ? -12.811 -2.786 28.649 1.00 90.56 219 ASP A O 1
ATOM 1656 N N . LEU A 1 220 ? -11.117 -2.718 27.182 1.00 91.94 220 LEU A N 1
ATOM 1657 C CA . LEU A 1 220 ? -11.983 -2.813 26.012 1.00 91.94 220 LEU A CA 1
ATOM 1658 C C . LEU A 1 220 ? -12.507 -4.247 25.885 1.00 91.94 220 LEU A C 1
ATOM 1660 O O . LEU A 1 220 ? -11.738 -5.204 25.892 1.00 91.94 220 LEU A O 1
ATOM 1664 N N . PHE A 1 221 ? -13.817 -4.418 25.745 1.00 88.19 221 PHE A N 1
ATOM 1665 C CA . PHE A 1 221 ? -14.448 -5.738 25.739 1.00 88.19 221 PHE A CA 1
ATOM 1666 C C . PHE A 1 221 ? -15.592 -5.804 24.731 1.00 88.19 221 PHE A C 1
ATOM 1668 O O . PHE A 1 221 ? -16.389 -4.868 24.618 1.00 88.19 221 PHE A O 1
ATOM 1675 N N . VAL A 1 222 ? -15.689 -6.935 24.030 1.00 87.12 222 VAL A N 1
ATOM 1676 C CA . VAL A 1 222 ? -16.792 -7.252 23.115 1.00 87.12 222 VAL A CA 1
ATOM 1677 C C . VAL A 1 222 ? -17.483 -8.526 23.601 1.00 87.12 222 VAL A C 1
ATOM 1679 O O . VAL A 1 222 ? -16.896 -9.607 23.597 1.00 87.12 222 VAL A O 1
ATOM 1682 N N . ASP A 1 223 ? -18.753 -8.405 23.990 1.00 83.06 223 ASP A N 1
ATOM 1683 C CA . ASP A 1 223 ? -19.597 -9.517 24.431 1.00 83.06 223 ASP A CA 1
ATOM 1684 C C . ASP A 1 223 ? -20.683 -9.841 23.406 1.00 83.06 223 ASP A C 1
ATOM 1686 O O . ASP A 1 223 ? -21.611 -9.061 23.167 1.00 83.06 223 ASP A O 1
ATOM 1690 N N . PHE A 1 224 ? -20.638 -11.054 22.870 1.00 76.44 224 PHE A N 1
ATOM 1691 C CA . PHE A 1 224 ? -21.734 -11.635 22.105 1.00 76.44 224 PHE A CA 1
ATOM 1692 C C . PHE A 1 224 ? -22.688 -12.335 23.069 1.00 76.44 224 PHE A C 1
ATOM 1694 O O . PHE A 1 224 ? -22.749 -13.563 23.057 1.00 76.44 224 PHE A O 1
ATOM 1701 N N . ASN A 1 225 ? -23.384 -11.558 23.916 1.00 59.06 225 ASN A N 1
ATOM 1702 C CA . ASN A 1 225 ? -24.314 -11.936 25.001 1.00 59.06 225 ASN A CA 1
ATOM 1703 C C . ASN A 1 225 ? -25.103 -13.252 24.773 1.00 59.06 225 ASN A C 1
ATOM 1705 O O . ASN A 1 225 ? -26.321 -13.256 24.576 1.00 59.06 225 ASN A O 1
ATOM 1709 N N . THR A 1 226 ? -24.431 -14.406 24.821 1.00 57.31 226 THR A N 1
ATOM 1710 C CA . THR A 1 226 ? -24.922 -15.749 24.444 1.00 57.31 226 THR A CA 1
ATOM 1711 C C . THR A 1 226 ? -25.502 -15.920 23.023 1.00 57.31 226 THR A C 1
ATOM 1713 O O . THR A 1 226 ? -26.076 -16.970 22.732 1.00 57.31 226 THR A O 1
ATOM 1716 N N . SER A 1 227 ? -25.375 -14.930 22.134 1.00 59.78 227 SER A N 1
ATOM 1717 C CA . SER A 1 227 ? -26.156 -14.832 20.889 1.00 59.78 227 SER A CA 1
ATOM 1718 C C . SER A 1 227 ? -25.589 -15.626 19.714 1.00 59.78 227 SER A C 1
ATOM 1720 O O . SER A 1 227 ? -26.370 -16.092 18.885 1.00 59.78 227 SER A O 1
ATOM 1722 N N . CYS A 1 228 ? -24.272 -15.829 19.649 1.00 68.69 228 CYS A N 1
ATOM 1723 C CA . CYS A 1 228 ? -23.671 -16.495 18.496 1.00 68.69 228 CYS A CA 1
ATOM 1724 C C . CYS A 1 228 ? -23.597 -18.029 18.591 1.00 68.69 228 CYS A C 1
ATOM 1726 O O . CYS A 1 228 ? -23.390 -18.687 17.579 1.00 68.69 228 CYS A O 1
ATOM 1728 N N . GLY A 1 229 ? -23.841 -18.630 19.763 1.00 73.12 229 GLY A N 1
ATOM 1729 C CA . GLY A 1 229 ? -23.982 -20.086 19.900 1.00 73.12 229 GLY A CA 1
ATOM 1730 C C . GLY A 1 229 ? -22.753 -20.882 19.438 1.00 73.12 229 GLY A C 1
ATOM 1731 O O . GLY A 1 229 ? -21.677 -20.747 20.014 1.00 73.12 229 GLY A O 1
ATOM 1732 N N . ASP A 1 230 ? -22.943 -21.755 18.446 1.00 74.31 230 ASP A N 1
ATOM 1733 C CA . ASP A 1 230 ? -21.894 -22.526 17.763 1.00 74.31 230 ASP A CA 1
ATOM 1734 C C . ASP A 1 230 ? -21.374 -21.838 16.486 1.00 74.31 230 ASP A C 1
ATOM 1736 O O . ASP A 1 230 ? -20.653 -22.457 15.709 1.00 74.31 230 ASP A O 1
ATOM 1740 N N . CYS A 1 231 ? -21.755 -20.577 16.263 1.00 79.25 231 CYS A N 1
ATOM 1741 C CA . CYS A 1 231 ? -21.511 -19.846 15.028 1.00 79.25 231 CYS A CA 1
ATOM 1742 C C . CYS A 1 231 ? -21.226 -18.356 15.261 1.00 79.25 231 CYS A C 1
ATOM 1744 O O . CYS A 1 231 ? -22.009 -17.469 14.906 1.00 79.25 231 CYS A O 1
ATOM 1746 N N . CYS A 1 232 ? -20.089 -18.073 15.890 1.00 82.00 232 CYS A N 1
ATOM 1747 C CA . CYS A 1 232 ? -19.599 -16.712 16.093 1.00 82.00 232 CYS A CA 1
ATOM 1748 C C . CYS A 1 232 ? -18.844 -16.195 14.862 1.00 82.00 232 CYS A C 1
ATOM 1750 O O . CYS A 1 232 ? -18.279 -16.995 14.125 1.00 82.00 232 CYS A O 1
ATOM 1752 N N . PRO A 1 233 ? -18.833 -14.882 14.605 1.00 83.31 233 PRO A N 1
ATOM 1753 C CA . PRO A 1 233 ? -18.097 -14.323 13.475 1.00 83.31 233 PRO A CA 1
ATOM 1754 C C . PRO A 1 233 ? -16.576 -14.439 13.635 1.00 83.31 233 PRO A C 1
ATOM 1756 O O . PRO A 1 233 ? -16.060 -14.687 14.731 1.00 83.31 233 PRO A O 1
ATOM 1759 N N . PHE A 1 234 ? -15.856 -14.208 12.537 1.00 84.31 234 PHE A N 1
ATOM 1760 C CA . PHE A 1 234 ? -14.428 -13.901 12.589 1.00 84.31 234 PHE A CA 1
ATOM 1761 C C . PHE A 1 234 ? -14.191 -12.512 13.206 1.00 84.31 234 PHE A C 1
ATOM 1763 O O . PHE A 1 234 ? -15.086 -11.669 13.225 1.00 84.31 234 PHE A O 1
ATOM 1770 N N . ASP A 1 235 ? -12.998 -12.302 13.758 1.00 82.44 235 ASP A N 1
ATOM 1771 C CA . ASP A 1 235 ? -12.580 -11.022 14.341 1.00 82.44 235 ASP A CA 1
ATOM 1772 C C . ASP A 1 235 ? -11.642 -10.272 13.387 1.00 82.44 235 ASP A C 1
ATOM 1774 O O . ASP A 1 235 ? -12.011 -9.233 12.839 1.00 82.44 235 ASP A O 1
ATOM 1778 N N . GLY A 1 236 ? -10.462 -10.837 13.129 1.00 80.81 236 GLY A N 1
ATOM 1779 C CA . GLY A 1 236 ? -9.509 -10.345 12.139 1.00 80.81 236 GLY A CA 1
ATOM 1780 C C . GLY A 1 236 ? -9.165 -11.414 11.112 1.00 80.81 236 GLY A C 1
ATOM 1781 O O . GLY A 1 236 ? -9.194 -12.607 11.412 1.00 80.81 236 GLY A O 1
ATOM 1782 N N . PHE A 1 237 ? -8.803 -10.975 9.910 1.00 85.50 237 PHE A N 1
ATOM 1783 C CA . PHE A 1 237 ? -8.307 -11.834 8.843 1.00 85.50 237 PHE A CA 1
ATOM 1784 C C . PHE A 1 237 ? -7.212 -11.103 8.069 1.00 85.50 237 PHE A C 1
ATOM 1786 O O . PHE A 1 237 ? -7.425 -9.984 7.606 1.00 85.50 237 PHE A O 1
ATOM 1793 N N . THR A 1 238 ? -6.047 -11.737 7.957 1.00 85.06 238 THR A N 1
ATOM 1794 C CA . THR A 1 238 ? -4.898 -11.254 7.198 1.00 85.06 238 THR A CA 1
ATOM 1795 C C . THR A 1 238 ? -4.500 -12.268 6.135 1.00 85.06 238 THR A C 1
ATOM 1797 O O . THR A 1 238 ? -4.567 -13.485 6.331 1.00 85.06 238 THR A O 1
ATOM 1800 N N . CYS A 1 239 ? -4.062 -11.740 5.001 1.00 87.62 239 CYS A N 1
ATOM 1801 C CA . CYS A 1 239 ? -3.518 -12.486 3.887 1.00 87.62 239 CYS A CA 1
ATOM 1802 C C . CYS A 1 239 ? -2.202 -11.813 3.488 1.00 87.62 239 CYS A C 1
ATOM 1804 O O . CYS A 1 239 ? -2.168 -10.636 3.144 1.00 87.62 239 CYS A O 1
ATOM 1806 N N . ILE A 1 240 ? -1.095 -12.538 3.635 1.00 86.31 240 ILE A N 1
ATOM 1807 C CA . ILE A 1 240 ? 0.254 -12.002 3.447 1.00 86.31 240 ILE A CA 1
ATOM 1808 C C . ILE A 1 240 ? 0.945 -12.808 2.358 1.00 86.31 240 ILE A C 1
ATOM 1810 O O . ILE A 1 240 ? 1.031 -14.033 2.439 1.00 86.31 240 ILE A O 1
ATOM 1814 N N . SER A 1 241 ? 1.469 -12.102 1.364 1.00 87.50 241 SER A N 1
ATOM 1815 C CA . SER A 1 241 ? 2.342 -12.674 0.347 1.00 87.50 241 SER A CA 1
ATOM 1816 C C . SER A 1 241 ? 3.709 -13.012 0.952 1.00 87.50 241 SER A C 1
ATOM 1818 O O . SER A 1 241 ? 4.447 -12.115 1.369 1.00 87.50 241 SER A O 1
ATOM 1820 N N . ASP A 1 242 ? 4.069 -14.296 0.994 1.00 84.81 242 ASP A N 1
ATOM 1821 C CA . ASP A 1 242 ? 5.434 -14.733 1.289 1.00 84.81 242 ASP A CA 1
ATOM 1822 C C . ASP A 1 242 ? 6.174 -15.011 -0.016 1.00 84.81 242 ASP A C 1
ATOM 1824 O O . ASP A 1 242 ? 6.203 -16.116 -0.552 1.00 84.81 242 ASP A O 1
ATOM 1828 N N . CYS A 1 243 ? 6.816 -13.967 -0.517 1.00 81.75 243 CYS A N 1
ATOM 1829 C CA . CYS A 1 243 ? 7.587 -14.018 -1.747 1.00 81.75 243 CYS A CA 1
ATOM 1830 C C . CYS A 1 243 ? 8.918 -14.783 -1.629 1.00 81.75 243 CYS A C 1
ATOM 1832 O O . CYS A 1 243 ? 9.594 -14.958 -2.636 1.00 81.75 243 CYS A O 1
ATOM 1834 N N . THR A 1 244 ? 9.305 -15.256 -0.436 1.00 77.56 244 THR A N 1
ATOM 1835 C CA . THR A 1 244 ? 10.466 -16.154 -0.287 1.00 77.56 244 THR A CA 1
ATOM 1836 C C . THR A 1 244 ? 10.088 -17.601 -0.591 1.00 77.56 244 THR A C 1
ATOM 1838 O O . THR A 1 244 ? 10.910 -18.364 -1.097 1.00 77.56 244 THR A O 1
ATOM 1841 N N . THR A 1 245 ? 8.862 -17.993 -0.241 1.00 81.62 245 THR A N 1
ATOM 1842 C CA . THR A 1 245 ? 8.341 -19.349 -0.459 1.00 81.62 245 THR A CA 1
ATOM 1843 C C . THR A 1 245 ? 7.372 -19.444 -1.638 1.00 81.62 245 THR A C 1
ATOM 1845 O O . THR A 1 245 ? 7.056 -20.559 -2.038 1.00 81.62 245 THR A O 1
ATOM 1848 N N . GLU A 1 246 ? 6.971 -18.307 -2.222 1.00 84.94 246 GLU A N 1
ATOM 1849 C CA . GLU A 1 246 ? 5.930 -18.193 -3.263 1.00 84.94 246 GLU A CA 1
ATOM 1850 C C . GLU A 1 246 ? 4.552 -18.686 -2.784 1.00 84.94 246 GLU A C 1
ATOM 1852 O O . GLU A 1 246 ? 3.714 -19.178 -3.548 1.00 84.94 246 GLU A O 1
ATOM 1857 N N . ASP A 1 247 ? 4.322 -18.534 -1.482 1.00 89.56 247 ASP A N 1
ATOM 1858 C CA . ASP A 1 247 ? 3.108 -18.953 -0.804 1.00 89.56 247 ASP A CA 1
ATOM 1859 C C . ASP A 1 247 ? 2.325 -17.730 -0.300 1.00 89.56 247 ASP A C 1
ATOM 1861 O O . ASP A 1 247 ? 2.852 -16.623 -0.139 1.00 89.56 247 ASP A O 1
ATOM 1865 N N . ILE A 1 248 ? 1.040 -17.931 -0.010 1.00 91.56 248 ILE A N 1
ATOM 1866 C CA . ILE A 1 248 ? 0.194 -16.930 0.642 1.00 91.56 248 ILE A CA 1
ATOM 1867 C C . ILE A 1 248 ? -0.189 -17.430 2.031 1.00 91.56 248 ILE A C 1
ATOM 1869 O O . ILE A 1 248 ? -0.882 -18.437 2.196 1.00 91.56 248 ILE A O 1
ATOM 1873 N N . ASN A 1 249 ? 0.260 -16.690 3.041 1.00 91.94 249 ASN A N 1
ATOM 1874 C CA . ASN A 1 249 ? 0.008 -16.965 4.445 1.00 91.94 249 ASN A CA 1
ATOM 1875 C C . ASN A 1 249 ? -1.289 -16.283 4.879 1.00 91.94 249 ASN A C 1
ATOM 1877 O O . ASN A 1 249 ? -1.362 -15.060 4.991 1.00 91.94 249 ASN A O 1
ATOM 1881 N N . LEU A 1 250 ? -2.307 -17.092 5.150 1.00 94.06 250 LEU A N 1
ATOM 1882 C CA . LEU A 1 250 ? -3.586 -16.667 5.699 1.00 94.06 250 LEU A CA 1
ATOM 1883 C C . LEU A 1 250 ? -3.601 -16.898 7.209 1.00 94.06 250 LEU A C 1
ATOM 1885 O O . LEU A 1 250 ? -3.269 -17.993 7.674 1.00 94.06 250 LEU A O 1
ATOM 1889 N N . ALA A 1 251 ? -4.037 -15.904 7.974 1.00 91.06 251 ALA A N 1
ATOM 1890 C CA . ALA A 1 251 ? -4.243 -16.030 9.412 1.00 91.06 251 ALA A CA 1
ATOM 1891 C C . ALA A 1 251 ? -5.501 -15.278 9.844 1.00 91.06 251 ALA A C 1
ATOM 1893 O O . ALA A 1 251 ? -5.787 -14.194 9.345 1.00 91.06 251 ALA A O 1
ATOM 1894 N N . TRP A 1 252 ? -6.258 -15.843 10.779 1.00 88.56 252 TRP A N 1
ATOM 1895 C CA . TRP A 1 252 ? -7.476 -15.218 11.284 1.00 88.56 252 TRP A CA 1
ATOM 1896 C C . TRP A 1 252 ? -7.692 -15.481 12.769 1.00 88.56 252 TRP A C 1
ATOM 1898 O O . TRP A 1 252 ? -7.206 -16.457 13.345 1.00 88.56 252 TRP A O 1
ATOM 1908 N N . THR A 1 253 ? -8.476 -14.603 13.380 1.00 85.12 253 THR A N 1
ATOM 1909 C CA . THR A 1 253 ? -9.027 -14.756 14.726 1.00 85.12 253 THR A CA 1
ATOM 1910 C C . THR A 1 253 ? -10.541 -14.891 14.643 1.00 85.12 253 THR A C 1
ATOM 1912 O O . THR A 1 253 ? -11.173 -14.511 13.660 1.00 85.12 253 THR A O 1
ATOM 1915 N N . THR A 1 254 ? -11.152 -15.479 15.664 1.00 83.94 254 THR A N 1
ATOM 1916 C CA . THR A 1 254 ? -12.587 -15.793 15.675 1.00 83.94 254 THR A CA 1
ATOM 1917 C C . THR A 1 254 ? -13.177 -15.479 17.023 1.00 83.94 254 THR A C 1
ATOM 1919 O O . THR A 1 254 ? -12.516 -15.747 18.009 1.00 83.94 254 THR A O 1
ATOM 1922 N N . PHE A 1 255 ? -14.430 -15.022 17.075 1.00 82.56 255 PHE A N 1
ATOM 1923 C CA . PHE A 1 255 ? -15.189 -14.849 18.312 1.00 82.56 255 PHE A CA 1
ATOM 1924 C C . PHE A 1 255 ? -15.651 -16.148 18.985 1.00 82.56 255 PHE A C 1
ATOM 1926 O O . PHE A 1 255 ? -16.288 -16.107 20.039 1.00 82.56 255 PHE A O 1
ATOM 1933 N N . MET A 1 256 ? -15.327 -17.311 18.416 1.00 81.88 256 MET A N 1
ATOM 1934 C CA . MET A 1 256 ? -15.697 -18.597 18.994 1.00 81.88 256 MET A CA 1
ATOM 1935 C C . MET A 1 256 ? -15.072 -18.803 20.382 1.00 81.88 256 MET A C 1
ATOM 1937 O O . MET A 1 256 ? -13.866 -18.607 20.562 1.00 81.88 256 MET A O 1
ATOM 1941 N N . PRO A 1 257 ? -15.855 -19.255 21.381 1.00 77.25 257 PRO A N 1
ATOM 1942 C CA . PRO A 1 257 ? -15.317 -19.591 22.689 1.00 77.25 257 PRO A CA 1
ATOM 1943 C C . PRO A 1 257 ? -14.254 -20.689 22.609 1.00 77.25 257 PRO A C 1
ATOM 1945 O O . PRO A 1 257 ? -14.404 -21.687 21.899 1.00 77.25 257 PRO A O 1
ATOM 1948 N N . ALA A 1 258 ? -13.203 -20.559 23.420 1.00 76.00 258 ALA A N 1
ATOM 1949 C CA . ALA A 1 258 ? -12.132 -21.546 23.477 1.00 76.00 258 ALA A CA 1
ATOM 1950 C C . ALA A 1 258 ? -12.674 -22.972 23.711 1.00 76.00 258 ALA A C 1
ATOM 1952 O O . ALA A 1 258 ? -13.365 -23.251 24.694 1.00 76.00 258 ALA A O 1
ATOM 1953 N N . GLY A 1 259 ? -12.316 -23.894 22.813 1.00 80.00 259 GLY A N 1
ATOM 1954 C CA . GLY A 1 259 ? -12.742 -25.296 22.870 1.00 80.00 259 GLY A CA 1
ATOM 1955 C C . GLY A 1 259 ? -14.090 -25.600 22.207 1.00 80.00 259 GLY A C 1
ATOM 1956 O O . GLY A 1 259 ? -14.520 -26.753 22.261 1.00 80.00 259 GLY A O 1
ATOM 1957 N N . VAL A 1 260 ? -14.726 -24.616 21.568 1.00 85.44 260 VAL A N 1
ATOM 1958 C CA . VAL A 1 260 ? -15.923 -24.792 20.736 1.00 85.44 260 VAL A CA 1
ATOM 1959 C C . VAL A 1 260 ? -15.528 -24.494 19.284 1.00 85.44 260 VAL A C 1
ATOM 1961 O O . VAL A 1 260 ? -15.408 -23.328 18.930 1.00 85.44 260 VAL A O 1
ATOM 1964 N N . PRO A 1 261 ? -15.222 -25.508 18.455 1.00 88.56 261 PRO A N 1
ATOM 1965 C CA . PRO A 1 261 ? -14.897 -25.283 17.049 1.00 88.56 261 PRO A CA 1
ATOM 1966 C C . PRO A 1 261 ? -16.164 -25.033 16.226 1.00 88.56 261 PRO A C 1
ATOM 1968 O O . PRO A 1 261 ? -17.245 -25.484 16.610 1.00 88.56 261 PRO A O 1
ATOM 1971 N N . TYR A 1 262 ? -15.999 -24.401 15.066 1.00 91.19 262 TYR A N 1
ATOM 1972 C CA . TYR A 1 262 ? -16.969 -24.505 13.974 1.00 91.19 262 TYR A CA 1
ATOM 1973 C C . TYR A 1 262 ? -17.091 -25.961 13.488 1.00 91.19 262 TYR A C 1
ATOM 1975 O O . TYR A 1 262 ? -16.260 -26.811 13.839 1.00 91.19 262 TYR A O 1
ATOM 1983 N N . ASP A 1 263 ? -18.089 -26.261 12.655 1.00 92.19 263 ASP A N 1
ATOM 1984 C CA . ASP A 1 263 ? -18.191 -27.589 12.039 1.00 92.19 263 ASP A CA 1
ATOM 1985 C C . ASP A 1 263 ? -17.046 -27.797 11.028 1.00 92.19 263 ASP A C 1
ATOM 1987 O O . ASP A 1 263 ? -16.347 -28.816 11.068 1.00 92.19 263 ASP A O 1
ATOM 1991 N N . GLU A 1 264 ? -16.798 -26.795 10.181 1.00 93.69 264 GLU A N 1
ATOM 1992 C CA . GLU A 1 264 ? -15.734 -26.765 9.172 1.00 93.69 264 GLU A CA 1
ATOM 1993 C C . GLU A 1 264 ? -15.317 -25.314 8.871 1.00 93.69 264 GLU A C 1
ATOM 1995 O O . GLU A 1 264 ? -16.091 -24.382 9.087 1.00 93.69 264 GLU A O 1
ATOM 2000 N N . ILE A 1 265 ? -14.090 -25.119 8.379 1.00 95.62 265 ILE A N 1
ATOM 2001 C CA . ILE A 1 265 ? -13.667 -23.866 7.741 1.00 95.62 265 ILE A CA 1
ATOM 2002 C C . ILE A 1 265 ? -13.285 -24.146 6.281 1.00 95.62 265 ILE A C 1
ATOM 2004 O O . ILE A 1 265 ? -12.398 -24.957 6.016 1.00 95.62 265 ILE A O 1
ATOM 2008 N N . ALA A 1 266 ? -13.910 -23.451 5.337 1.00 96.75 266 ALA A N 1
ATOM 2009 C CA . ALA A 1 266 ? -13.572 -23.468 3.919 1.00 96.75 266 ALA A CA 1
ATOM 2010 C C . ALA A 1 266 ? -12.739 -22.234 3.546 1.00 96.75 266 ALA A C 1
ATOM 2012 O O . ALA A 1 266 ? -13.023 -21.124 3.987 1.00 96.75 266 ALA A O 1
ATOM 2013 N N . VAL A 1 267 ? -11.717 -22.423 2.710 1.00 97.50 267 VAL A N 1
ATOM 2014 C CA . VAL A 1 267 ? -10.896 -21.325 2.174 1.00 97.50 267 VAL A CA 1
ATOM 2015 C C . VAL A 1 267 ? -11.136 -21.223 0.679 1.00 97.50 267 VAL A C 1
ATOM 2017 O O . VAL A 1 267 ? -11.012 -22.227 -0.029 1.00 97.50 267 VAL A O 1
ATOM 2020 N N . TYR A 1 268 ? -11.433 -20.022 0.193 1.00 97.19 268 TYR A N 1
ATOM 2021 C CA . TYR A 1 268 ? -11.603 -19.724 -1.222 1.00 97.19 268 TYR A CA 1
ATOM 2022 C C . TYR A 1 268 ? -10.543 -18.737 -1.699 1.00 97.19 268 TYR A C 1
ATOM 2024 O O . TYR A 1 268 ? -10.183 -17.798 -0.997 1.00 97.19 268 TYR A O 1
ATOM 2032 N N . ARG A 1 269 ? -10.088 -18.941 -2.935 1.00 96.50 269 ARG A N 1
ATOM 2033 C CA . ARG A 1 269 ? -9.252 -18.017 -3.700 1.00 96.50 269 ARG A CA 1
ATOM 2034 C C . ARG A 1 269 ? -10.011 -17.628 -4.959 1.00 96.50 269 ARG A C 1
ATOM 2036 O O . ARG A 1 269 ? -10.357 -18.499 -5.763 1.00 96.50 269 ARG A O 1
ATOM 2043 N N . ASN A 1 270 ? -10.301 -16.340 -5.127 1.00 94.12 270 ASN A N 1
ATOM 2044 C CA . ASN A 1 270 ? -11.106 -15.798 -6.226 1.00 94.12 270 ASN A CA 1
ATOM 2045 C C . ASN A 1 270 ? -12.449 -16.544 -6.391 1.00 94.12 270 ASN A C 1
ATOM 2047 O O . ASN A 1 270 ? -12.837 -16.940 -7.493 1.00 94.12 270 ASN A O 1
ATOM 2051 N N . GLY A 1 271 ? -13.123 -16.814 -5.266 1.00 92.69 271 GLY A N 1
ATOM 2052 C CA . GLY A 1 271 ? -14.403 -17.531 -5.207 1.00 92.69 271 GLY A CA 1
ATOM 2053 C C . GLY A 1 271 ? -14.333 -19.039 -5.490 1.00 92.69 271 GLY A C 1
ATOM 2054 O O . GLY A 1 271 ? -15.366 -19.706 -5.510 1.00 92.69 271 GLY A O 1
ATOM 2055 N N . THR A 1 272 ? -13.143 -19.608 -5.710 1.00 95.81 272 THR A N 1
ATOM 2056 C CA . THR A 1 272 ? -12.950 -21.059 -5.862 1.00 95.81 272 THR A CA 1
ATOM 2057 C C . THR A 1 272 ? -12.400 -21.648 -4.572 1.00 95.81 272 THR A C 1
ATOM 2059 O O . THR A 1 272 ? -11.357 -21.206 -4.102 1.00 95.81 272 THR A O 1
ATOM 2062 N N . GLN A 1 273 ? -13.062 -22.665 -4.017 1.00 97.12 273 GLN A N 1
ATOM 2063 C CA . GLN A 1 273 ? -12.601 -23.321 -2.795 1.00 97.12 273 GLN A CA 1
ATOM 2064 C C . GLN A 1 273 ? -11.273 -24.048 -3.042 1.00 97.12 273 GLN A C 1
ATOM 2066 O O . GLN A 1 273 ? -11.190 -24.923 -3.907 1.00 97.12 273 GLN A O 1
ATOM 2071 N N . VAL A 1 274 ? -10.245 -23.689 -2.276 1.00 97.00 274 VAL A N 1
ATOM 2072 C CA . VAL A 1 274 ? -8.901 -24.281 -2.338 1.00 97.00 274 VAL A CA 1
ATOM 2073 C C . VAL A 1 274 ? -8.624 -25.223 -1.167 1.00 97.00 274 VAL A C 1
ATOM 2075 O O . VAL A 1 274 ? -7.821 -26.143 -1.315 1.00 97.00 274 VAL A O 1
ATOM 2078 N N . ALA A 1 275 ? -9.323 -25.062 -0.036 1.00 97.50 275 ALA A N 1
ATOM 2079 C CA . ALA A 1 275 ? -9.164 -25.937 1.122 1.00 97.50 275 ALA A CA 1
ATOM 2080 C C . ALA A 1 275 ? -10.446 -26.113 1.953 1.00 97.50 275 ALA A C 1
ATOM 2082 O O . ALA A 1 275 ? -11.364 -25.295 1.923 1.00 97.50 275 ALA A O 1
ATOM 2083 N N . THR A 1 276 ? -10.443 -27.202 2.722 1.00 97.44 276 THR A N 1
ATOM 2084 C CA . THR A 1 276 ? -11.374 -27.531 3.809 1.00 97.44 276 THR A CA 1
ATOM 2085 C C . THR A 1 276 ? -10.518 -27.848 5.032 1.00 97.44 276 THR A C 1
ATOM 2087 O O . THR A 1 276 ? -9.620 -28.694 4.964 1.00 97.44 276 THR A O 1
ATOM 2090 N N . LEU A 1 277 ? -10.785 -27.173 6.143 1.00 97.31 277 LEU A N 1
ATOM 2091 C CA . LEU A 1 277 ? -9.993 -27.199 7.365 1.00 97.31 277 LEU A CA 1
ATOM 2092 C C . LEU A 1 277 ? -10.868 -27.579 8.568 1.00 97.31 277 LEU A C 1
ATOM 2094 O O . LEU A 1 277 ? -12.073 -27.325 8.567 1.00 97.31 277 LEU A O 1
ATOM 2098 N N . PRO A 1 278 ? -10.281 -28.151 9.636 1.00 95.44 278 PRO A N 1
ATOM 2099 C CA . PRO A 1 278 ? -10.986 -28.315 10.904 1.00 95.44 278 PRO A CA 1
ATOM 2100 C C . PRO A 1 278 ? -11.509 -26.968 11.420 1.00 95.44 278 PRO A C 1
ATOM 2102 O O . PRO A 1 278 ? -10.792 -25.974 11.352 1.00 95.44 278 PRO A O 1
ATOM 2105 N N . GLY A 1 279 ? -12.700 -26.938 12.022 1.00 92.19 279 GLY A N 1
ATOM 2106 C CA . GLY A 1 279 ? -13.322 -25.697 12.506 1.00 92.19 279 GLY A CA 1
ATOM 2107 C C . GLY A 1 279 ? -12.621 -24.981 13.671 1.00 92.19 279 GLY A C 1
ATOM 2108 O O . GLY A 1 279 ? -13.147 -24.012 14.201 1.00 92.19 279 GLY A O 1
ATOM 2109 N N . ASN A 1 280 ? -11.448 -25.447 14.108 1.00 91.31 280 ASN A N 1
ATOM 2110 C CA . ASN A 1 280 ? -10.555 -24.731 15.026 1.00 91.31 280 ASN A CA 1
ATOM 2111 C C . ASN A 1 280 ? -9.263 -24.234 14.354 1.00 91.31 280 ASN A C 1
ATOM 2113 O O . ASN A 1 280 ? -8.326 -23.855 15.059 1.00 91.31 280 ASN A O 1
ATOM 2117 N N . ALA A 1 281 ? -9.164 -24.309 13.026 1.00 94.44 281 ALA A N 1
ATOM 2118 C CA . ALA A 1 281 ? -8.055 -23.726 12.287 1.00 94.44 281 ALA A CA 1
ATOM 2119 C C . ALA A 1 281 ? -8.072 -22.197 12.428 1.00 94.44 281 ALA A C 1
ATOM 2121 O O . ALA A 1 281 ? -9.136 -21.581 12.427 1.00 94.44 281 ALA A O 1
ATOM 2122 N N . LEU A 1 282 ? -6.882 -21.609 12.548 1.00 92.00 282 LEU A N 1
ATOM 2123 C CA . LEU A 1 282 ? -6.661 -20.158 12.644 1.00 92.00 282 LEU A CA 1
ATOM 2124 C C . LEU A 1 282 ? -5.692 -19.651 11.566 1.00 92.00 282 LEU A C 1
ATOM 2126 O O . LEU A 1 282 ? -5.302 -18.488 11.568 1.00 92.00 282 LEU A O 1
ATOM 2130 N N . SER A 1 283 ? -5.244 -20.541 10.683 1.00 94.62 283 SER A N 1
ATOM 2131 C CA . SER A 1 283 ? -4.332 -20.210 9.600 1.00 94.62 283 SER A CA 1
ATOM 2132 C C . SER A 1 283 ? -4.380 -21.244 8.483 1.00 94.62 283 SER A C 1
ATOM 2134 O O . SER A 1 283 ? -4.791 -22.395 8.680 1.00 94.62 283 SER A O 1
ATOM 2136 N N . TYR A 1 284 ? -3.928 -20.821 7.308 1.00 96.38 284 TYR A N 1
ATOM 2137 C CA . TYR A 1 284 ? -3.742 -21.648 6.125 1.00 96.38 284 TYR A CA 1
ATOM 2138 C C . TYR A 1 284 ? -2.595 -21.082 5.289 1.00 96.38 284 TYR A C 1
ATOM 2140 O O . TYR A 1 284 ? -2.452 -19.871 5.188 1.00 96.38 284 TYR A O 1
ATOM 2148 N N . ILE A 1 285 ? -1.783 -21.953 4.696 1.00 95.56 285 ILE A N 1
ATOM 2149 C CA . ILE A 1 285 ? -0.761 -21.553 3.726 1.00 95.56 285 ILE A CA 1
ATOM 2150 C C . ILE A 1 285 ? -1.237 -22.062 2.373 1.00 95.56 285 ILE A C 1
ATOM 2152 O O . ILE A 1 285 ? -1.371 -23.275 2.187 1.00 95.56 285 ILE A O 1
ATOM 2156 N N . ASP A 1 286 ? -1.535 -21.141 1.461 1.00 95.75 286 ASP A N 1
ATOM 2157 C CA . ASP A 1 286 ? -1.833 -21.474 0.075 1.00 95.75 286 ASP A CA 1
ATOM 2158 C C . ASP A 1 286 ? -0.525 -21.537 -0.704 1.00 95.75 286 ASP A C 1
ATOM 2160 O O . ASP A 1 286 ? 0.176 -20.533 -0.795 1.00 95.75 286 ASP A O 1
ATOM 2164 N N . VAL A 1 287 ? -0.175 -22.719 -1.208 1.00 92.69 287 VAL A N 1
ATOM 2165 C CA . VAL A 1 287 ? 1.171 -22.977 -1.730 1.00 92.69 287 VAL A CA 1
ATOM 2166 C C . VAL A 1 287 ? 1.268 -22.836 -3.243 1.00 92.69 287 VAL A C 1
ATOM 2168 O O . VAL A 1 287 ? 0.356 -23.259 -3.964 1.00 92.69 287 VAL A O 1
ATOM 2171 N N . GLY A 1 288 ? 2.400 -22.318 -3.724 1.00 83.19 288 GLY A N 1
ATOM 2172 C CA . GLY A 1 288 ? 2.698 -22.193 -5.155 1.00 83.19 288 GLY A CA 1
ATOM 2173 C C . GLY A 1 288 ? 1.668 -21.342 -5.895 1.00 83.19 288 GLY A C 1
ATOM 2174 O O . GLY A 1 288 ? 1.095 -21.772 -6.906 1.00 83.19 288 GLY A O 1
ATOM 2175 N N . VAL A 1 289 ? 1.368 -20.167 -5.342 1.00 87.44 289 VAL A N 1
ATOM 2176 C CA . VAL A 1 289 ? 0.402 -19.242 -5.932 1.00 87.44 289 VAL A CA 1
ATOM 2177 C C . VAL A 1 289 ? 1.107 -18.441 -7.031 1.00 87.44 289 VAL A C 1
ATOM 2179 O O . VAL A 1 289 ? 2.130 -17.829 -6.770 1.00 87.44 289 VAL A O 1
ATOM 2182 N N . PRO A 1 290 ? 0.612 -18.421 -8.282 1.00 84.56 290 PRO A N 1
ATOM 2183 C CA . PRO A 1 290 ? 1.232 -17.604 -9.325 1.00 84.56 290 PRO A CA 1
ATOM 2184 C C . PRO A 1 290 ? 1.151 -16.112 -9.002 1.00 84.56 290 PRO A C 1
ATOM 2186 O O . PRO A 1 290 ? 0.229 -15.690 -8.306 1.00 84.56 290 PRO A O 1
ATOM 2189 N N . ALA A 1 291 ? 2.023 -15.291 -9.586 1.00 83.38 291 ALA A N 1
ATOM 2190 C CA . ALA A 1 291 ? 1.892 -13.841 -9.476 1.00 83.38 291 ALA A CA 1
ATOM 2191 C C . ALA A 1 291 ? 0.503 -13.356 -9.946 1.00 83.38 291 ALA A C 1
ATOM 2193 O O . ALA A 1 291 ? -0.030 -13.838 -10.953 1.00 83.38 291 ALA A O 1
ATOM 2194 N N . GLY A 1 292 ? -0.099 -12.419 -9.218 1.00 83.88 292 GLY A N 1
ATOM 2195 C CA . GLY A 1 292 ? -1.416 -11.876 -9.532 1.00 83.88 292 GLY A CA 1
ATOM 2196 C C . GLY A 1 292 ? -2.111 -11.212 -8.348 1.00 83.88 292 GLY A C 1
ATOM 2197 O O . GLY A 1 292 ? -1.627 -11.231 -7.220 1.00 83.88 292 GLY A O 1
ATOM 2198 N N . ILE A 1 293 ? -3.280 -10.636 -8.621 1.00 84.81 293 ILE A N 1
ATOM 2199 C CA . ILE A 1 293 ? -4.167 -10.077 -7.597 1.00 84.81 293 ILE A CA 1
ATOM 2200 C C . ILE A 1 293 ? -5.153 -11.162 -7.163 1.00 84.81 293 ILE A C 1
ATOM 2202 O O . ILE A 1 293 ? -5.785 -11.821 -8.001 1.00 84.81 293 ILE A O 1
ATOM 2206 N N . TYR A 1 294 ? -5.292 -11.335 -5.853 1.00 89.81 294 TYR A N 1
ATOM 2207 C CA . TYR A 1 294 ? -6.125 -12.367 -5.256 1.00 89.81 294 TYR A CA 1
ATOM 2208 C C . TYR A 1 294 ? -7.070 -11.788 -4.220 1.00 89.81 294 TYR A C 1
ATOM 2210 O O . TYR A 1 294 ? -6.667 -10.994 -3.379 1.00 89.81 294 TYR A O 1
ATOM 2218 N N . SER A 1 295 ? -8.306 -12.278 -4.260 1.00 93.81 295 SER A N 1
ATOM 2219 C CA . SER A 1 295 ? -9.281 -12.136 -3.188 1.00 93.81 295 SER A CA 1
ATOM 2220 C C . SER A 1 295 ? -9.419 -13.472 -2.471 1.00 93.81 295 SER A C 1
ATOM 2222 O O . SER A 1 295 ? -9.821 -14.476 -3.077 1.00 93.81 295 SER A O 1
ATOM 2224 N N . TYR A 1 296 ? -9.042 -13.501 -1.199 1.00 95.31 296 TYR A N 1
ATOM 2225 C CA . TYR A 1 296 ? -9.224 -14.650 -0.327 1.00 95.31 296 TYR A CA 1
ATOM 2226 C C . TYR A 1 296 ? -10.479 -14.493 0.513 1.00 95.31 296 TYR A C 1
ATOM 2228 O O . TYR A 1 296 ? -10.768 -13.417 1.025 1.00 95.31 296 TYR A O 1
ATOM 2236 N N . GLU A 1 297 ? -11.186 -15.602 0.697 1.00 94.38 297 GLU A N 1
ATOM 2237 C CA . GLU A 1 297 ? -12.315 -15.715 1.614 1.00 94.38 297 GLU A CA 1
ATOM 2238 C C . GLU A 1 297 ? -12.066 -16.889 2.556 1.00 94.38 297 GLU A C 1
ATOM 2240 O O . GLU A 1 297 ? -11.730 -17.993 2.117 1.00 94.38 297 GLU A O 1
ATOM 2245 N N . VAL A 1 298 ? -12.265 -16.663 3.848 1.00 94.38 298 VAL A N 1
ATOM 2246 C CA . VAL A 1 298 ? -12.353 -17.736 4.839 1.00 94.38 298 VAL A CA 1
ATOM 2247 C C . VAL A 1 298 ? -13.796 -17.798 5.300 1.00 94.38 298 VAL A C 1
ATOM 2249 O O . VAL A 1 298 ? -14.330 -16.801 5.782 1.00 94.38 298 VAL A O 1
ATOM 2252 N N . ALA A 1 299 ? -14.423 -18.962 5.148 1.00 92.50 299 ALA A N 1
ATOM 2253 C CA . ALA A 1 299 ? -15.803 -19.199 5.533 1.00 92.50 299 ALA A CA 1
ATOM 2254 C C . ALA A 1 299 ? -15.895 -20.276 6.619 1.00 92.50 299 ALA A C 1
ATOM 2256 O O . ALA A 1 299 ? -15.323 -21.352 6.470 1.00 92.50 299 ALA A O 1
ATOM 2257 N N . ALA A 1 300 ? -16.616 -20.005 7.700 1.00 90.81 300 ALA A N 1
ATOM 2258 C CA . ALA A 1 300 ? -16.961 -20.979 8.723 1.00 90.81 300 ALA A CA 1
ATOM 2259 C C . ALA A 1 300 ? -18.369 -21.532 8.474 1.00 90.81 300 ALA A C 1
ATOM 2261 O O . ALA A 1 300 ? -19.318 -20.763 8.314 1.00 90.81 300 ALA A O 1
ATOM 2262 N N . GLU A 1 301 ? -18.495 -22.857 8.490 1.00 89.12 301 GLU A N 1
ATOM 2263 C CA . GLU A 1 301 ? -19.780 -23.557 8.457 1.00 89.12 301 GLU A CA 1
ATOM 2264 C C . GLU A 1 301 ? -20.213 -23.925 9.878 1.00 89.12 301 GLU A C 1
ATOM 2266 O O . GLU A 1 301 ? -19.417 -24.433 10.681 1.00 89.12 301 GLU A O 1
ATOM 2271 N N . CYS A 1 302 ? -21.491 -23.705 10.183 1.00 84.12 302 CYS A N 1
ATOM 2272 C CA . CYS A 1 302 ? -22.079 -24.060 11.468 1.00 84.12 302 CYS A CA 1
ATOM 2273 C C . CYS A 1 302 ? -23.496 -24.624 11.315 1.00 84.12 302 CYS A C 1
ATOM 2275 O O . CYS A 1 302 ? -24.190 -24.431 10.316 1.00 84.12 302 CYS A O 1
ATOM 2277 N N . SER A 1 303 ? -24.015 -25.231 12.384 1.00 76.31 303 SER A N 1
ATOM 2278 C CA . SER A 1 303 ? -25.381 -25.767 12.380 1.00 76.31 303 SER A CA 1
ATOM 2279 C C . SER A 1 303 ? -26.485 -24.697 12.335 1.00 76.31 303 SER A C 1
ATOM 2281 O O . SER A 1 303 ? -27.627 -24.996 11.963 1.00 76.31 303 SER A O 1
ATOM 2283 N N . THR A 1 304 ? -26.162 -23.458 12.719 1.00 70.62 304 THR A N 1
ATOM 2284 C CA . THR A 1 304 ? -27.099 -22.330 12.834 1.00 70.62 304 THR A CA 1
ATOM 2285 C C . THR A 1 304 ? -26.946 -21.263 11.740 1.00 70.62 304 THR A C 1
ATOM 2287 O O . THR A 1 304 ? -27.795 -20.371 11.662 1.00 70.62 304 THR A O 1
ATOM 2290 N N . GLY A 1 305 ? -25.948 -21.387 10.859 1.00 73.69 305 GLY A N 1
ATOM 2291 C CA . GLY A 1 305 ? -25.648 -20.457 9.767 1.00 73.69 305 GLY A CA 1
ATOM 2292 C C . GLY A 1 305 ? -24.204 -20.599 9.276 1.00 73.69 305 GLY A C 1
ATOM 2293 O O . GLY A 1 305 ? -23.468 -21.424 9.806 1.00 73.69 305 GLY A O 1
ATOM 2294 N N . ASP A 1 306 ? -23.821 -19.765 8.308 1.00 81.00 306 ASP A N 1
ATOM 2295 C CA . ASP A 1 306 ? -22.456 -19.684 7.777 1.00 81.00 306 ASP A CA 1
ATOM 2296 C C . ASP A 1 306 ? -21.934 -18.250 7.925 1.00 81.00 306 ASP A C 1
ATOM 2298 O O . ASP A 1 306 ? -22.708 -17.287 7.874 1.00 81.00 306 ASP A O 1
ATOM 2302 N N . TRP A 1 307 ? -20.620 -18.115 8.068 1.00 83.75 307 TRP A N 1
ATOM 2303 C CA . TRP A 1 307 ? -19.922 -16.834 8.158 1.00 83.75 307 TRP A CA 1
ATOM 2304 C C . TRP A 1 307 ? -18.762 -16.783 7.198 1.00 83.75 307 TRP A C 1
ATOM 2306 O O . TRP A 1 307 ? -18.105 -17.799 7.019 1.00 83.75 307 TRP A O 1
ATOM 2316 N N . SER A 1 308 ? -18.437 -15.607 6.665 1.00 87.31 308 SER A N 1
ATOM 2317 C CA . SER A 1 308 ? -17.182 -15.429 5.945 1.00 87.31 308 SER A CA 1
ATOM 2318 C C . SER A 1 308 ? -16.571 -14.044 6.103 1.00 87.31 308 SER A C 1
ATOM 2320 O O . SER A 1 308 ? -17.228 -13.093 6.530 1.00 87.31 308 SER A O 1
ATOM 2322 N N . THR A 1 309 ? -15.275 -13.970 5.819 1.00 87.19 309 THR A N 1
ATOM 2323 C CA . THR A 1 309 ? -14.443 -12.767 5.890 1.00 87.19 309 THR A CA 1
ATOM 2324 C C . THR A 1 309 ? -13.460 -12.759 4.721 1.00 87.19 309 THR A C 1
ATOM 2326 O O . THR A 1 309 ? -13.073 -13.830 4.241 1.00 87.19 309 THR A O 1
ATOM 2329 N N . PHE A 1 310 ? -13.085 -11.569 4.243 1.00 88.69 310 PHE A N 1
ATOM 2330 C CA . PHE A 1 310 ? -12.342 -11.387 2.991 1.00 88.69 310 PHE A CA 1
ATOM 2331 C C . PHE A 1 310 ? -11.032 -10.634 3.199 1.00 88.69 310 PHE A C 1
ATOM 2333 O O . PHE A 1 310 ? -10.918 -9.797 4.093 1.00 88.69 310 PHE A O 1
ATOM 2340 N N . CYS A 1 311 ? -10.045 -10.923 2.360 1.00 86.06 311 CYS A N 1
ATOM 2341 C CA . CYS A 1 311 ? -8.785 -10.200 2.313 1.00 86.06 311 CYS A CA 1
ATOM 2342 C C . CYS A 1 311 ? -8.268 -10.188 0.875 1.00 86.06 311 CYS A C 1
ATOM 2344 O O . CYS A 1 311 ? -8.176 -11.241 0.241 1.00 86.06 311 CYS A O 1
ATOM 2346 N N . ASP A 1 312 ? -7.943 -9.002 0.374 1.00 85.69 312 ASP A N 1
ATOM 2347 C CA . ASP A 1 312 ? -7.380 -8.811 -0.958 1.00 85.69 312 ASP A CA 1
ATOM 2348 C C . ASP A 1 312 ? -5.877 -8.542 -0.846 1.00 85.69 312 ASP A C 1
ATOM 2350 O O . ASP A 1 312 ? -5.438 -7.812 0.044 1.00 85.69 312 ASP A O 1
ATOM 2354 N N . LEU A 1 313 ? -5.085 -9.125 -1.748 1.00 86.69 313 LEU A N 1
ATOM 2355 C CA . LEU A 1 313 ? -3.658 -8.829 -1.858 1.00 86.69 313 LEU A CA 1
ATOM 2356 C C . LEU A 1 313 ? -3.150 -8.904 -3.299 1.00 86.69 313 LEU A C 1
ATOM 2358 O O . LEU A 1 313 ? -3.696 -9.624 -4.142 1.00 86.69 313 LEU A O 1
ATOM 2362 N N . THR A 1 314 ? -2.026 -8.238 -3.537 1.00 84.31 314 THR A N 1
ATOM 2363 C CA . THR A 1 314 ? -1.180 -8.458 -4.710 1.00 84.31 314 THR A CA 1
ATOM 2364 C C . THR A 1 314 ? -0.062 -9.430 -4.336 1.00 84.31 314 THR A C 1
ATOM 2366 O O . THR A 1 314 ? 0.716 -9.178 -3.418 1.00 84.31 314 THR A O 1
ATOM 2369 N N . HIS A 1 315 ? 0.024 -10.563 -5.029 1.00 87.31 315 HIS A N 1
ATOM 2370 C CA . HIS A 1 315 ? 1.131 -11.507 -4.910 1.00 87.31 315 HIS A CA 1
ATOM 2371 C C . HIS A 1 315 ? 2.082 -11.295 -6.088 1.00 87.31 315 HIS A C 1
ATOM 2373 O O . HIS A 1 315 ? 1.746 -11.633 -7.222 1.00 87.31 315 HIS A O 1
ATOM 2379 N N . SER A 1 316 ? 3.256 -10.732 -5.820 1.00 85.56 316 SER A N 1
ATOM 2380 C CA . SER A 1 316 ? 4.282 -10.441 -6.829 1.00 85.56 316 SER A CA 1
ATOM 2381 C C . SER A 1 316 ? 5.638 -10.992 -6.373 1.00 85.56 316 SER A C 1
ATOM 2383 O O . SER A 1 316 ? 6.493 -10.218 -5.939 1.00 85.56 316 SER A O 1
ATOM 2385 N N . PRO A 1 317 ? 5.843 -12.324 -6.393 1.00 84.19 317 PRO A N 1
ATOM 2386 C CA . PRO A 1 317 ? 7.140 -12.908 -6.075 1.00 84.19 317 PRO A CA 1
ATOM 2387 C C . PRO A 1 317 ? 8.204 -12.461 -7.087 1.00 84.19 317 PRO A C 1
ATOM 2389 O O . PRO A 1 317 ? 7.880 -12.278 -8.266 1.00 84.19 317 PRO A O 1
ATOM 2392 N N . PRO A 1 318 ? 9.470 -12.291 -6.654 1.00 80.50 318 PRO A N 1
ATOM 2393 C CA . PRO A 1 318 ? 10.582 -12.025 -7.551 1.00 80.50 318 PRO A CA 1
ATOM 2394 C C . PRO A 1 318 ? 10.615 -13.003 -8.721 1.00 80.50 318 PRO A C 1
ATOM 2396 O O . PRO A 1 318 ? 10.554 -14.217 -8.533 1.00 80.50 318 PRO A O 1
ATOM 2399 N N . VAL A 1 319 ? 10.735 -12.471 -9.935 1.00 75.06 319 VAL A N 1
ATOM 2400 C CA . VAL A 1 319 ? 10.815 -13.291 -11.144 1.00 75.06 319 VAL A CA 1
ATOM 2401 C C . VAL A 1 319 ? 12.277 -13.569 -11.489 1.00 75.06 319 VAL A C 1
ATOM 2403 O O . VAL A 1 319 ? 13.140 -12.692 -11.399 1.00 75.06 319 VAL A O 1
ATOM 2406 N N . SER A 1 320 ? 12.572 -14.813 -11.868 1.00 77.31 320 SER A N 1
ATOM 2407 C CA . SER A 1 320 ? 13.905 -15.214 -12.333 1.00 77.31 320 SER A CA 1
ATOM 2408 C C . SER A 1 320 ? 14.324 -14.363 -13.535 1.00 77.31 320 SER A C 1
ATOM 2410 O O . SER A 1 320 ? 13.522 -14.067 -14.421 1.00 77.31 320 SER A O 1
ATOM 2412 N N . GLY A 1 321 ? 15.582 -13.915 -13.522 1.00 77.75 321 GLY A N 1
ATOM 2413 C CA . GLY A 1 321 ? 16.136 -13.074 -14.578 1.00 77.75 321 GLY A CA 1
ATOM 2414 C C . GLY A 1 321 ? 15.536 -11.668 -14.662 1.00 77.75 321 GLY A C 1
ATOM 2415 O O . GLY A 1 321 ? 15.653 -11.049 -15.716 1.00 77.75 321 GLY A O 1
ATOM 2416 N N . MET A 1 322 ? 14.898 -11.145 -13.606 1.00 85.44 322 MET A N 1
ATOM 2417 C CA . MET A 1 322 ? 14.486 -9.737 -13.596 1.00 85.44 322 MET A CA 1
ATOM 2418 C C . MET A 1 322 ? 15.678 -8.785 -13.702 1.00 85.44 322 MET A C 1
ATOM 2420 O O . MET A 1 322 ? 16.783 -9.057 -13.239 1.00 85.44 322 MET A O 1
ATOM 2424 N N . THR A 1 323 ? 15.437 -7.640 -14.322 1.00 87.88 323 THR A N 1
ATOM 2425 C CA . THR A 1 323 ? 16.411 -6.557 -14.491 1.00 87.88 323 THR A CA 1
ATOM 2426 C C . THR A 1 323 ? 15.944 -5.263 -13.850 1.00 87.88 323 THR A C 1
ATOM 2428 O O . THR A 1 323 ? 16.766 -4.403 -13.521 1.00 87.88 323 THR A O 1
ATOM 2431 N N . ASP A 1 324 ? 14.632 -5.126 -13.673 1.00 94.50 324 ASP A N 1
ATOM 2432 C CA . ASP A 1 324 ? 13.980 -3.882 -13.300 1.00 94.50 324 ASP A CA 1
ATOM 2433 C C . ASP A 1 324 ? 12.901 -4.144 -12.266 1.00 94.50 324 ASP A C 1
ATOM 2435 O O . ASP A 1 324 ? 12.110 -5.081 -12.399 1.00 94.50 324 ASP A O 1
ATOM 2439 N N . VAL A 1 325 ? 12.848 -3.269 -11.269 1.00 96.12 325 VAL A N 1
ATOM 2440 C CA . VAL A 1 325 ? 11.723 -3.178 -10.346 1.00 96.12 325 VAL A CA 1
ATOM 2441 C C . VAL A 1 325 ? 10.969 -1.893 -10.655 1.00 96.12 325 VAL A C 1
ATOM 2443 O O . VAL A 1 325 ? 11.560 -0.816 -10.611 1.00 96.12 325 VAL A O 1
ATOM 2446 N N . VAL A 1 326 ? 9.681 -1.997 -10.968 1.00 97.50 326 VAL A N 1
ATOM 2447 C CA . VAL A 1 326 ? 8.773 -0.851 -11.099 1.00 97.50 326 VAL A CA 1
ATOM 2448 C C . VAL A 1 326 ? 7.944 -0.759 -9.823 1.00 97.50 326 VAL A C 1
ATOM 2450 O O . VAL A 1 326 ? 7.213 -1.686 -9.484 1.00 97.50 326 VAL A O 1
ATOM 2453 N N . ALA A 1 327 ? 8.068 0.346 -9.101 1.00 96.50 327 ALA A N 1
ATOM 2454 C CA . ALA A 1 327 ? 7.292 0.627 -7.905 1.00 96.50 327 ALA A CA 1
ATOM 2455 C C . ALA A 1 327 ? 6.116 1.543 -8.267 1.00 96.50 327 ALA A C 1
ATOM 2457 O O . ALA A 1 327 ? 6.305 2.724 -8.551 1.00 96.50 327 ALA A O 1
ATOM 2458 N N . ASN A 1 328 ? 4.911 0.981 -8.269 1.00 94.38 328 ASN A N 1
ATOM 2459 C CA . ASN A 1 328 ? 3.650 1.687 -8.450 1.00 94.38 328 ASN A CA 1
ATOM 2460 C C . ASN A 1 328 ? 3.162 2.220 -7.097 1.00 94.38 328 ASN A C 1
ATOM 2462 O O . ASN A 1 328 ? 2.365 1.554 -6.436 1.00 94.38 328 ASN A O 1
ATOM 2466 N N . LEU A 1 329 ? 3.693 3.366 -6.669 1.00 93.06 329 LEU A N 1
ATOM 2467 C CA . LEU A 1 329 ? 3.414 3.947 -5.349 1.00 93.06 329 LEU A CA 1
ATOM 2468 C C . LEU A 1 329 ? 2.312 5.011 -5.381 1.00 93.06 329 LEU A C 1
ATOM 2470 O O . LEU A 1 329 ? 1.853 5.425 -4.326 1.00 93.06 329 LEU A O 1
ATOM 2474 N N . GLU A 1 330 ? 1.886 5.438 -6.569 1.00 89.06 330 GLU A N 1
ATOM 2475 C CA . GLU A 1 330 ? 0.791 6.389 -6.765 1.00 89.06 330 GLU A CA 1
ATOM 2476 C C . GLU A 1 330 ? -0.462 6.039 -5.930 1.00 89.06 330 GLU A C 1
ATOM 2478 O O . GLU A 1 330 ? -0.948 4.901 -5.920 1.00 89.06 330 GLU A O 1
ATOM 2483 N N . ASN A 1 331 ? -1.025 7.052 -5.265 1.00 82.50 331 ASN A N 1
ATOM 2484 C CA . ASN A 1 331 ? -2.266 6.927 -4.511 1.00 82.50 331 ASN A CA 1
ATOM 2485 C C . ASN A 1 331 ? -3.466 6.729 -5.446 1.00 82.50 331 ASN A C 1
ATOM 2487 O O . ASN A 1 331 ? -3.553 7.273 -6.543 1.00 82.50 331 ASN A O 1
ATOM 2491 N N . SER A 1 332 ? -4.480 5.992 -4.989 1.00 77.06 332 SER A N 1
ATOM 2492 C CA . SER A 1 332 ? -5.659 5.717 -5.817 1.00 77.06 332 SER A CA 1
ATOM 2493 C C . SER A 1 332 ? -6.344 7.002 -6.312 1.00 77.06 332 SER A C 1
ATOM 2495 O O . SER A 1 332 ? -6.568 7.922 -5.526 1.00 77.06 332 SER A O 1
ATOM 2497 N N . GLY A 1 333 ? -6.758 7.037 -7.581 1.00 72.06 333 GLY A N 1
ATOM 2498 C CA . GLY A 1 333 ? -7.552 8.143 -8.134 1.00 72.06 333 GLY A CA 1
ATOM 2499 C C . GLY A 1 333 ? -6.972 8.818 -9.377 1.00 72.06 333 GLY A C 1
ATOM 2500 O O . GLY A 1 333 ? -7.696 9.606 -9.994 1.00 72.06 333 GLY A O 1
ATOM 2501 N N . GLY A 1 334 ? -5.743 8.477 -9.772 1.00 82.25 334 GLY A N 1
ATOM 2502 C CA . GLY A 1 334 ? -5.146 8.930 -11.024 1.00 82.25 334 GLY A CA 1
ATOM 2503 C C . GLY A 1 334 ? -5.825 8.351 -12.264 1.00 82.25 334 GLY A C 1
ATOM 2504 O O . GLY A 1 334 ? -6.406 7.258 -12.260 1.00 82.25 334 GLY A O 1
ATOM 2505 N N . ASN A 1 335 ? -5.800 9.123 -13.345 1.00 87.75 335 ASN A N 1
ATOM 2506 C CA . ASN A 1 335 ? -6.229 8.736 -14.685 1.00 87.75 335 ASN A CA 1
ATOM 2507 C C . ASN A 1 335 ? -5.074 8.220 -15.565 1.00 87.75 335 ASN A C 1
ATOM 2509 O O . ASN A 1 335 ? -5.353 7.626 -16.617 1.00 87.75 335 ASN A O 1
ATOM 2513 N N . ILE A 1 336 ? -3.816 8.438 -15.182 1.00 90.56 336 ILE A N 1
ATOM 2514 C CA . ILE A 1 336 ? -2.621 8.014 -15.912 1.00 90.56 336 ILE A CA 1
ATOM 2515 C C . ILE A 1 336 ? -1.977 6.828 -15.196 1.00 90.56 336 ILE A C 1
ATOM 2517 O O . ILE A 1 336 ? -1.450 6.923 -14.107 1.00 90.56 336 ILE A O 1
ATOM 2521 N N . ALA A 1 337 ? -1.987 5.662 -15.843 1.00 90.81 337 ALA A N 1
ATOM 2522 C CA . ALA A 1 337 ? -1.371 4.458 -15.287 1.00 90.81 337 ALA A CA 1
ATOM 2523 C C . ALA A 1 337 ? 0.135 4.420 -15.599 1.00 90.81 337 ALA A C 1
ATOM 2525 O O . ALA A 1 337 ? 0.572 3.660 -16.475 1.00 90.81 337 ALA A O 1
ATOM 2526 N N . SER A 1 338 ? 0.926 5.260 -14.930 1.00 95.19 338 SER A N 1
ATOM 2527 C CA . SER A 1 338 ? 2.328 5.463 -15.305 1.00 95.19 338 SER A CA 1
ATOM 2528 C C . SER A 1 338 ? 3.205 4.223 -15.098 1.00 95.19 338 SER A C 1
ATOM 2530 O O . SER A 1 338 ? 3.919 3.822 -16.019 1.00 95.19 338 SER A O 1
ATOM 2532 N N . ALA A 1 339 ? 3.055 3.501 -13.981 1.00 95.25 339 ALA A N 1
ATOM 2533 C CA . ALA A 1 339 ? 3.786 2.250 -13.748 1.00 95.25 339 ALA A CA 1
ATOM 2534 C C . ALA A 1 339 ? 3.533 1.193 -14.838 1.00 95.25 339 ALA A C 1
ATOM 2536 O O . ALA A 1 339 ? 4.456 0.508 -15.282 1.00 95.25 339 ALA A O 1
ATOM 2537 N N . ALA A 1 340 ? 2.295 1.096 -15.336 1.00 94.38 340 ALA A N 1
ATOM 2538 C CA . ALA A 1 340 ? 1.958 0.191 -16.432 1.00 94.38 340 ALA A CA 1
ATOM 2539 C C . ALA A 1 340 ? 2.611 0.624 -17.759 1.00 94.38 340 ALA A C 1
ATOM 2541 O O . ALA A 1 340 ? 3.041 -0.227 -18.541 1.00 94.38 340 ALA A O 1
ATOM 2542 N N . ALA A 1 341 ? 2.706 1.933 -18.013 1.00 97.44 341 ALA A N 1
ATOM 2543 C CA . ALA A 1 341 ? 3.386 2.476 -19.188 1.00 97.44 341 ALA A CA 1
ATOM 2544 C C . ALA A 1 341 ? 4.907 2.253 -19.124 1.00 97.44 341 ALA A C 1
ATOM 2546 O O . ALA A 1 341 ? 5.500 1.807 -20.109 1.00 97.44 341 ALA A O 1
ATOM 2547 N N . VAL A 1 342 ? 5.523 2.489 -17.962 1.00 98.31 342 VAL A N 1
ATOM 2548 C CA . VAL A 1 342 ? 6.941 2.207 -17.697 1.00 98.31 342 VAL A CA 1
ATOM 2549 C C . VAL A 1 342 ? 7.231 0.720 -17.898 1.00 98.31 342 VAL A C 1
ATOM 2551 O O . VAL A 1 342 ? 8.112 0.380 -18.688 1.00 98.31 342 VAL A O 1
ATOM 2554 N N . GLN A 1 343 ? 6.449 -0.172 -17.277 1.00 95.88 343 GLN A N 1
ATOM 2555 C CA . GLN A 1 343 ? 6.586 -1.620 -17.455 1.00 95.88 343 GLN A CA 1
ATOM 2556 C C . GLN A 1 343 ? 6.506 -2.016 -18.937 1.00 95.88 343 GLN A C 1
ATOM 2558 O O . GLN A 1 343 ? 7.399 -2.694 -19.445 1.00 95.88 343 GLN A O 1
ATOM 2563 N N . ALA A 1 344 ? 5.479 -1.560 -19.659 1.00 94.50 344 ALA A N 1
ATOM 2564 C CA . ALA A 1 344 ? 5.309 -1.895 -21.071 1.00 94.50 344 ALA A CA 1
ATOM 2565 C C . ALA A 1 344 ? 6.474 -1.387 -21.942 1.00 94.50 344 ALA A C 1
ATOM 2567 O O . ALA A 1 344 ? 6.905 -2.077 -22.870 1.00 94.50 344 ALA A O 1
ATOM 2568 N N . ALA A 1 345 ? 7.002 -0.195 -21.653 1.00 96.06 345 ALA A N 1
ATOM 2569 C CA . ALA A 1 345 ? 8.135 0.373 -22.375 1.00 96.06 345 ALA A CA 1
ATOM 2570 C C . ALA A 1 345 ? 9.453 -0.365 -22.075 1.00 96.06 345 ALA A C 1
ATOM 2572 O O . ALA A 1 345 ? 10.274 -0.544 -22.979 1.00 96.06 345 ALA A O 1
ATOM 2573 N N . LEU A 1 346 ? 9.646 -0.836 -20.841 1.00 94.81 346 LEU A N 1
ATOM 2574 C CA . LEU A 1 346 ? 10.776 -1.681 -20.445 1.00 94.81 346 LEU A CA 1
ATOM 2575 C C . LEU A 1 346 ? 10.727 -3.045 -21.141 1.00 94.81 346 LEU A C 1
ATOM 2577 O O . LEU A 1 346 ? 11.696 -3.448 -21.787 1.00 94.81 346 LEU A O 1
ATOM 2581 N N . GLU A 1 347 ? 9.585 -3.729 -21.087 1.00 91.06 347 GLU A N 1
ATOM 2582 C CA . GLU A 1 347 ? 9.378 -5.024 -21.747 1.00 91.06 347 GLU A CA 1
ATOM 2583 C C . GLU A 1 347 ? 9.558 -4.919 -23.271 1.00 91.06 347 GLU A C 1
ATOM 2585 O O . GLU A 1 347 ? 10.176 -5.786 -23.896 1.00 91.06 347 GLU A O 1
ATOM 2590 N N . ALA A 1 348 ? 9.104 -3.819 -23.885 1.00 87.75 348 ALA A N 1
ATOM 2591 C CA . ALA A 1 348 ? 9.340 -3.535 -25.303 1.00 87.75 348 ALA A CA 1
ATOM 2592 C C . ALA A 1 348 ? 10.834 -3.391 -25.651 1.00 87.75 348 ALA A C 1
ATOM 2594 O O . ALA A 1 348 ? 11.229 -3.656 -26.790 1.00 87.75 348 ALA A O 1
ATOM 2595 N N . ASN A 1 349 ? 11.662 -3.019 -24.673 1.00 86.19 349 ASN A N 1
ATOM 2596 C CA . ASN A 1 349 ? 13.119 -2.958 -24.770 1.00 86.19 349 ASN A CA 1
ATOM 2597 C C . ASN A 1 349 ? 13.815 -4.238 -24.261 1.00 86.19 349 ASN A C 1
ATOM 2599 O O . ASN A 1 349 ? 15.032 -4.252 -24.081 1.00 86.19 349 ASN A O 1
ATOM 2603 N N . GLY A 1 350 ? 13.070 -5.336 -24.081 1.00 84.44 350 GLY A N 1
ATOM 2604 C CA . GLY A 1 350 ? 13.615 -6.654 -23.739 1.00 84.44 350 GLY A CA 1
ATOM 2605 C C . GLY A 1 350 ? 14.019 -6.811 -22.274 1.00 84.44 350 GLY A C 1
ATOM 2606 O O . GLY A 1 350 ? 14.829 -7.682 -21.958 1.00 84.44 350 GLY A O 1
ATOM 2607 N N . ARG A 1 351 ? 13.487 -5.959 -21.395 1.00 85.94 351 ARG A N 1
ATOM 2608 C CA . ARG A 1 351 ? 13.704 -6.023 -19.949 1.00 85.94 351 ARG A CA 1
ATOM 2609 C C . ARG A 1 351 ? 12.708 -6.968 -19.289 1.00 85.94 351 ARG A C 1
ATOM 2611 O O . ARG A 1 351 ? 11.601 -7.157 -19.790 1.00 85.94 351 ARG A O 1
ATOM 2618 N N . VAL A 1 352 ? 13.108 -7.542 -18.161 1.00 88.19 352 VAL A N 1
ATOM 2619 C CA . VAL A 1 352 ? 12.255 -8.405 -17.339 1.00 88.19 352 VAL A CA 1
ATOM 2620 C C . VAL A 1 352 ? 11.911 -7.629 -16.075 1.00 88.19 352 VAL A C 1
ATOM 2622 O O . VAL A 1 352 ? 12.799 -7.248 -15.311 1.00 88.19 352 VAL A O 1
ATOM 2625 N N . VAL A 1 353 ? 10.623 -7.352 -15.895 1.00 90.88 353 VAL A N 1
ATOM 2626 C CA . VAL A 1 353 ? 10.136 -6.375 -14.920 1.00 90.88 353 VAL A CA 1
ATOM 2627 C C . VAL A 1 353 ? 9.390 -7.073 -13.789 1.00 90.88 353 VAL A C 1
ATOM 2629 O O . VAL A 1 353 ? 8.510 -7.897 -14.037 1.00 90.88 353 VAL A O 1
ATOM 2632 N N . LEU A 1 354 ? 9.714 -6.702 -12.553 1.00 91.69 354 LEU A N 1
ATOM 2633 C CA . LEU A 1 354 ? 8.890 -6.963 -11.378 1.00 91.69 354 LEU A CA 1
ATOM 2634 C C . LEU A 1 354 ? 8.163 -5.672 -10.991 1.00 91.69 354 LEU A C 1
ATOM 2636 O O . LEU A 1 354 ? 8.814 -4.682 -10.669 1.00 91.69 354 LEU A O 1
ATOM 2640 N N . THR A 1 355 ? 6.831 -5.690 -10.980 1.00 92.06 355 THR A N 1
ATOM 2641 C CA . THR A 1 355 ? 6.027 -4.539 -10.540 1.00 92.06 355 THR A CA 1
ATOM 2642 C C . THR A 1 355 ? 5.494 -4.770 -9.128 1.00 92.06 355 THR A C 1
ATOM 2644 O O . THR A 1 355 ? 4.875 -5.803 -8.854 1.00 92.06 355 THR A O 1
ATOM 2647 N N . LEU A 1 356 ? 5.739 -3.811 -8.236 1.00 91.19 356 LEU A N 1
ATOM 2648 C CA . LEU A 1 356 ? 5.359 -3.833 -6.821 1.00 91.19 356 LEU A CA 1
ATOM 2649 C C . LEU A 1 356 ? 4.587 -2.562 -6.457 1.00 91.19 356 LEU A C 1
ATOM 2651 O O . LEU A 1 356 ? 4.772 -1.526 -7.083 1.00 91.19 356 LEU A O 1
ATOM 2655 N N . ASP A 1 357 ? 3.758 -2.634 -5.422 1.00 87.38 357 ASP A N 1
ATOM 2656 C CA . ASP A 1 357 ? 3.029 -1.501 -4.829 1.00 87.38 357 ASP A CA 1
ATOM 2657 C C . ASP A 1 357 ? 3.724 -0.936 -3.574 1.00 87.38 357 ASP A C 1
ATOM 2659 O O . ASP A 1 357 ? 3.196 -0.066 -2.892 1.00 87.38 357 ASP A O 1
ATOM 2663 N N . ASN A 1 358 ? 4.914 -1.445 -3.247 1.00 86.69 358 ASN A N 1
ATOM 2664 C CA . ASN A 1 358 ? 5.737 -1.002 -2.127 1.00 86.69 358 ASN A CA 1
ATOM 2665 C C . ASN A 1 358 ? 7.212 -1.368 -2.366 1.00 86.69 358 ASN A C 1
ATOM 2667 O O . ASN A 1 358 ? 7.517 -2.313 -3.100 1.00 86.69 358 ASN A O 1
ATOM 2671 N N . ILE A 1 359 ? 8.133 -0.649 -1.715 1.00 91.56 359 ILE A N 1
ATOM 2672 C CA . ILE A 1 359 ? 9.584 -0.915 -1.812 1.00 91.56 359 ILE A CA 1
ATOM 2673 C C . ILE A 1 359 ? 10.234 -1.405 -0.510 1.00 91.56 359 ILE A C 1
ATOM 2675 O O . ILE A 1 359 ? 11.422 -1.737 -0.479 1.00 91.56 359 ILE A O 1
ATOM 2679 N N . THR A 1 360 ? 9.462 -1.461 0.573 1.00 87.00 360 THR A N 1
ATOM 2680 C CA . THR A 1 360 ? 9.924 -1.849 1.915 1.00 87.00 360 THR A CA 1
ATOM 2681 C C . THR A 1 360 ? 9.356 -3.193 2.382 1.00 87.00 360 THR A C 1
ATOM 2683 O O . THR A 1 360 ? 9.784 -3.711 3.413 1.00 87.00 360 THR A O 1
ATOM 2686 N N . GLY A 1 361 ? 8.423 -3.788 1.634 1.00 79.44 361 GLY A N 1
ATOM 2687 C CA . GLY A 1 361 ? 7.781 -5.052 1.976 1.00 79.44 361 GLY A CA 1
ATOM 2688 C C . GLY A 1 361 ? 8.603 -6.290 1.627 1.00 79.44 361 GLY A C 1
ATOM 2689 O O . GLY A 1 361 ? 9.638 -6.250 0.963 1.00 79.44 361 GLY A O 1
ATOM 2690 N N . THR A 1 362 ? 8.102 -7.441 2.070 1.00 77.31 362 THR A N 1
ATOM 2691 C CA . THR A 1 362 ? 8.768 -8.753 1.968 1.00 77.31 362 THR A CA 1
ATOM 2692 C C . THR A 1 362 ? 8.947 -9.263 0.539 1.00 77.31 362 THR A C 1
ATOM 2694 O O . THR A 1 362 ? 9.751 -10.163 0.313 1.00 77.31 362 THR A O 1
ATOM 2697 N N . CYS A 1 363 ? 8.198 -8.713 -0.415 1.00 84.12 363 CYS A N 1
ATOM 2698 C CA . CYS A 1 363 ? 8.307 -9.041 -1.835 1.00 84.12 363 CYS A CA 1
ATOM 2699 C C . CYS A 1 363 ? 9.326 -8.182 -2.579 1.00 84.12 363 CYS A C 1
ATOM 2701 O O . CYS A 1 363 ? 9.624 -8.472 -3.737 1.00 84.12 363 CYS A O 1
ATOM 2703 N N . PHE A 1 364 ? 9.893 -7.163 -1.926 1.00 89.56 364 PHE A N 1
ATOM 2704 C CA . PHE A 1 364 ? 10.966 -6.396 -2.529 1.00 89.56 364 PHE A CA 1
ATOM 2705 C C . PHE A 1 364 ? 12.233 -7.259 -2.643 1.00 89.56 364 PHE A C 1
ATOM 2707 O O . PHE A 1 364 ? 12.678 -7.836 -1.644 1.00 89.56 364 PHE A O 1
ATOM 2714 N N . PRO A 1 365 ? 12.833 -7.369 -3.837 1.00 87.81 365 PRO A N 1
ATOM 2715 C CA . PRO A 1 365 ? 13.920 -8.307 -4.059 1.00 87.81 365 PRO A CA 1
ATOM 2716 C C . PRO A 1 365 ? 15.265 -7.836 -3.493 1.00 87.81 365 PRO A C 1
ATOM 2718 O O . PRO A 1 365 ? 15.478 -6.662 -3.179 1.00 87.81 365 PRO A O 1
ATOM 2721 N N . ASP A 1 366 ? 16.213 -8.770 -3.391 1.00 85.44 366 ASP A N 1
ATOM 2722 C CA . ASP A 1 366 ? 17.599 -8.452 -3.044 1.00 85.44 366 ASP A CA 1
ATOM 2723 C C . ASP A 1 366 ? 18.224 -7.562 -4.133 1.00 85.44 366 ASP A C 1
ATOM 2725 O O . ASP A 1 366 ? 18.085 -7.836 -5.327 1.00 85.44 366 ASP A O 1
ATOM 2729 N N . ALA A 1 367 ? 18.945 -6.512 -3.734 1.00 85.69 367 ALA A N 1
ATOM 2730 C CA . ALA A 1 367 ? 19.588 -5.573 -4.654 1.00 85.69 367 ALA A CA 1
ATOM 2731 C C . ALA A 1 367 ? 20.549 -6.255 -5.648 1.00 85.69 367 ALA A C 1
ATOM 2733 O O . ALA A 1 367 ? 20.781 -5.743 -6.732 1.00 85.69 367 ALA A O 1
ATOM 2734 N N . ALA A 1 368 ? 21.087 -7.436 -5.337 1.00 82.62 368 ALA A N 1
ATOM 2735 C CA . ALA A 1 368 ? 21.946 -8.179 -6.258 1.00 82.62 368 ALA A CA 1
ATOM 2736 C C . ALA A 1 368 ? 21.205 -8.790 -7.467 1.00 82.62 368 ALA A C 1
ATOM 2738 O O . ALA A 1 368 ? 21.856 -9.343 -8.354 1.00 82.62 368 ALA A O 1
ATOM 2739 N N . THR A 1 369 ? 19.870 -8.748 -7.492 1.00 83.75 369 THR A N 1
ATOM 2740 C CA . THR A 1 369 ? 19.040 -9.479 -8.467 1.00 83.75 369 THR A CA 1
ATOM 2741 C C . THR A 1 369 ? 18.419 -8.607 -9.555 1.00 83.75 369 THR A C 1
ATOM 2743 O O . THR A 1 369 ? 17.794 -9.146 -10.459 1.00 83.75 369 THR A O 1
ATOM 2746 N N . PHE A 1 370 ? 18.602 -7.288 -9.503 1.00 90.44 370 PHE A N 1
ATOM 2747 C CA . PHE A 1 370 ? 18.125 -6.343 -10.514 1.00 90.44 370 PHE A CA 1
ATOM 2748 C C . PHE A 1 370 ? 19.116 -5.178 -10.650 1.00 90.44 370 PHE A C 1
ATOM 2750 O O . PHE A 1 370 ? 20.060 -5.068 -9.872 1.00 90.44 370 PHE A O 1
ATOM 2757 N N . SER A 1 371 ? 18.944 -4.327 -11.662 1.00 91.31 371 SER A N 1
ATOM 2758 C CA . SER A 1 371 ? 19.873 -3.223 -11.957 1.00 91.31 371 SER A CA 1
ATOM 2759 C C . SER A 1 371 ? 19.242 -1.836 -11.912 1.00 91.31 371 SER A C 1
ATOM 2761 O O . SER A 1 371 ? 19.966 -0.842 -11.826 1.00 91.31 371 SER A O 1
ATOM 2763 N N . SER A 1 372 ? 17.914 -1.740 -11.999 1.00 95.75 372 SER A N 1
ATOM 2764 C CA . SER A 1 372 ? 17.230 -0.448 -12.039 1.00 95.75 372 SER A CA 1
ATOM 2765 C C . SER A 1 372 ? 15.924 -0.461 -11.248 1.00 95.75 372 SER A C 1
ATOM 2767 O O . SER A 1 372 ? 15.163 -1.427 -11.311 1.00 95.75 372 SER A O 1
ATOM 2769 N N . LEU A 1 373 ? 15.680 0.616 -10.505 1.00 98.00 373 LEU A N 1
ATOM 2770 C CA . LEU A 1 373 ? 14.433 0.881 -9.793 1.00 98.00 373 LEU A CA 1
ATOM 2771 C C . LEU A 1 373 ? 13.710 2.048 -10.470 1.00 98.00 373 LEU A C 1
ATOM 2773 O O . LEU A 1 373 ? 14.313 3.096 -10.689 1.00 98.00 373 LEU A O 1
ATOM 2777 N N . TRP A 1 374 ? 12.425 1.873 -10.761 1.00 98.56 374 TRP A N 1
ATOM 2778 C CA . TRP A 1 374 ? 11.564 2.870 -11.394 1.00 98.56 374 TRP A CA 1
ATOM 2779 C C . TRP A 1 374 ? 10.442 3.241 -10.428 1.00 98.56 374 TRP A C 1
ATOM 2781 O O . TRP A 1 374 ? 9.539 2.442 -10.202 1.00 98.56 374 TRP A O 1
ATOM 2791 N N . LEU A 1 375 ? 10.529 4.419 -9.820 1.00 98.50 375 LEU A N 1
ATOM 2792 C CA . LEU A 1 375 ? 9.572 4.925 -8.839 1.00 98.50 375 LEU A CA 1
ATOM 2793 C C . LEU A 1 375 ? 8.505 5.755 -9.555 1.00 98.50 375 LEU A C 1
ATOM 2795 O O . LEU A 1 375 ? 8.818 6.830 -10.061 1.00 98.50 375 LEU A O 1
ATOM 2799 N N . CYS A 1 376 ? 7.272 5.254 -9.580 1.00 98.06 376 CYS A N 1
ATOM 2800 C CA . CYS A 1 376 ? 6.094 5.945 -10.099 1.00 98.06 376 CYS A CA 1
ATOM 2801 C C . CYS A 1 376 ? 5.273 6.468 -8.919 1.00 98.06 376 CYS A C 1
ATOM 2803 O O . CYS A 1 376 ? 4.519 5.704 -8.310 1.00 98.06 376 CYS A O 1
ATOM 2805 N N . LEU A 1 377 ? 5.467 7.741 -8.568 1.00 96.44 377 LEU A N 1
ATOM 2806 C CA . LEU A 1 377 ? 4.839 8.358 -7.395 1.00 96.44 377 LEU A CA 1
ATOM 2807 C C . LEU A 1 377 ? 3.533 9.084 -7.730 1.00 96.44 377 LEU A C 1
ATOM 2809 O O . LEU A 1 377 ? 2.786 9.412 -6.819 1.00 96.44 377 LEU A O 1
ATOM 2813 N N . GLY A 1 378 ? 3.246 9.319 -9.011 1.00 94.00 378 GLY A N 1
ATOM 2814 C CA . GLY A 1 378 ? 2.055 10.039 -9.457 1.00 94.00 378 GLY A CA 1
ATOM 2815 C C . GLY A 1 378 ? 2.136 11.553 -9.285 1.00 94.00 378 GLY A C 1
ATOM 2816 O O . GLY A 1 378 ? 3.095 12.103 -8.741 1.00 94.00 378 GLY A O 1
ATOM 2817 N N . THR A 1 379 ? 1.108 12.249 -9.755 1.00 92.62 379 THR A N 1
ATOM 2818 C CA . THR A 1 379 ? 0.951 13.706 -9.609 1.00 92.62 379 THR A CA 1
ATOM 2819 C C . THR A 1 379 ? -0.264 14.035 -8.752 1.00 92.62 379 THR A C 1
ATOM 2821 O O . THR A 1 379 ? -1.181 13.223 -8.620 1.00 92.62 379 THR A O 1
ATOM 2824 N N . TYR A 1 380 ? -0.290 15.223 -8.144 1.00 87.94 380 TYR A N 1
ATOM 2825 C CA . TYR A 1 380 ? -1.446 15.675 -7.368 1.00 87.94 380 TYR A CA 1
ATOM 2826 C C . TYR A 1 380 ? -2.749 15.509 -8.175 1.00 87.94 380 TYR A C 1
ATOM 2828 O O . TYR A 1 380 ? -2.741 15.748 -9.381 1.00 87.94 380 TYR A O 1
ATOM 2836 N N . PRO A 1 381 ? -3.880 15.124 -7.551 1.00 86.44 381 PRO A N 1
ATOM 2837 C CA . PRO A 1 381 ? -4.094 14.829 -6.129 1.00 86.44 381 PRO A CA 1
ATOM 2838 C C . PRO A 1 381 ? -3.787 13.380 -5.723 1.00 86.44 381 PRO A C 1
ATOM 2840 O O . PRO A 1 381 ? -4.141 12.980 -4.614 1.00 86.44 381 PRO A O 1
ATOM 2843 N N . SER A 1 382 ? -3.199 12.593 -6.621 1.00 88.31 382 SER A N 1
ATOM 2844 C CA . SER A 1 382 ? -2.917 11.168 -6.440 1.00 88.31 382 SER A CA 1
ATOM 2845 C C . SER A 1 382 ? -1.428 10.881 -6.214 1.00 88.31 382 SER A C 1
ATOM 2847 O O . SER A 1 382 ? -1.019 9.725 -6.197 1.00 88.31 382 SER A O 1
ATOM 2849 N N . ASN A 1 383 ? -0.612 11.907 -5.970 1.00 90.38 383 ASN A N 1
ATOM 2850 C CA . ASN A 1 383 ? 0.809 11.746 -5.695 1.00 90.38 383 ASN A CA 1
ATOM 2851 C C . ASN A 1 383 ? 1.077 11.050 -4.354 1.00 90.38 383 ASN A C 1
ATOM 2853 O O . ASN A 1 383 ? 0.316 11.176 -3.391 1.00 90.38 383 ASN A O 1
ATOM 2857 N N . HIS A 1 384 ? 2.200 10.341 -4.297 1.00 93.19 384 HIS A N 1
ATOM 2858 C CA . HIS A 1 384 ? 2.760 9.704 -3.114 1.00 93.19 384 HIS A CA 1
ATOM 2859 C C . HIS A 1 384 ? 4.016 10.438 -2.656 1.00 93.19 384 HIS A C 1
ATOM 2861 O O . HIS A 1 384 ? 4.998 10.535 -3.393 1.00 93.19 384 HIS A O 1
ATOM 2867 N N . GLN A 1 385 ? 4.004 10.895 -1.407 1.00 94.00 385 GLN A N 1
ATOM 2868 C CA . GLN A 1 385 ? 5.180 11.472 -0.771 1.00 94.00 385 GLN A CA 1
ATOM 2869 C C . GLN A 1 385 ? 6.124 10.360 -0.298 1.00 94.00 385 GLN A C 1
ATOM 2871 O O . GLN A 1 385 ? 5.736 9.513 0.509 1.00 94.00 385 GLN A O 1
ATOM 2876 N N . ILE A 1 386 ? 7.392 10.413 -0.723 1.00 95.25 386 ILE A N 1
ATOM 2877 C CA . ILE A 1 386 ? 8.439 9.499 -0.240 1.00 95.25 386 ILE A CA 1
ATOM 2878 C C . ILE A 1 386 ? 8.577 9.639 1.281 1.00 95.25 386 ILE A C 1
ATOM 2880 O O . ILE A 1 386 ? 8.990 10.685 1.792 1.00 95.25 386 ILE A O 1
ATOM 2884 N N . ASN A 1 387 ? 8.287 8.567 2.014 1.00 90.75 387 ASN A N 1
ATOM 2885 C CA . ASN A 1 387 ? 8.426 8.564 3.466 1.00 90.75 387 ASN A CA 1
ATOM 2886 C C . ASN A 1 387 ? 9.882 8.315 3.915 1.00 90.75 387 ASN A C 1
ATOM 2888 O O . ASN A 1 387 ? 10.794 8.081 3.117 1.00 90.75 387 ASN A O 1
ATOM 2892 N N . ALA A 1 388 ? 10.126 8.380 5.227 1.00 86.25 388 ALA A N 1
ATOM 2893 C CA . ALA A 1 388 ? 11.474 8.257 5.783 1.00 86.25 388 ALA A CA 1
ATOM 2894 C C . ALA A 1 388 ? 12.147 6.905 5.471 1.00 86.25 388 ALA A C 1
ATOM 2896 O O . ALA A 1 388 ? 13.333 6.885 5.137 1.00 86.25 388 ALA A O 1
ATOM 2897 N N . ASP A 1 389 ? 11.406 5.798 5.557 1.00 88.75 389 ASP A N 1
ATOM 2898 C CA . ASP A 1 389 ? 11.942 4.451 5.330 1.00 88.75 389 ASP A CA 1
ATOM 2899 C C . ASP A 1 389 ? 12.190 4.195 3.840 1.00 88.75 389 ASP A C 1
ATOM 2901 O O . ASP A 1 389 ? 13.218 3.628 3.464 1.00 88.75 389 ASP A O 1
ATOM 2905 N N . GLU A 1 390 ? 11.293 4.677 2.980 1.00 96.56 390 GLU A N 1
ATOM 2906 C CA . GLU A 1 390 ? 11.459 4.652 1.526 1.00 96.56 390 GLU A CA 1
ATOM 2907 C C . GLU A 1 390 ? 12.685 5.454 1.092 1.00 96.56 390 GLU A C 1
ATOM 2909 O O . GLU A 1 390 ? 13.518 4.940 0.347 1.00 96.56 390 GLU A O 1
ATOM 2914 N N . GLY A 1 391 ? 12.859 6.673 1.611 1.00 97.19 391 GLY A N 1
ATOM 2915 C CA . GLY A 1 391 ? 14.024 7.501 1.307 1.00 97.19 391 GLY A CA 1
ATOM 2916 C C . GLY A 1 391 ? 15.341 6.817 1.685 1.00 97.19 391 GLY A C 1
ATOM 2917 O O . GLY A 1 391 ? 16.303 6.858 0.916 1.00 97.19 391 GLY A O 1
ATOM 2918 N N . VAL A 1 392 ? 15.391 6.147 2.845 1.00 96.81 392 VAL A N 1
ATOM 2919 C CA . VAL A 1 392 ? 16.565 5.359 3.263 1.00 96.81 392 VAL A CA 1
ATOM 2920 C C . VAL A 1 392 ? 16.779 4.177 2.322 1.00 96.81 392 VAL A C 1
ATOM 2922 O O . VAL A 1 392 ? 17.897 3.966 1.852 1.00 96.81 392 VAL A O 1
ATOM 2925 N N . LYS A 1 393 ? 15.716 3.436 1.998 1.00 97.00 393 LYS A N 1
ATOM 2926 C CA . LYS A 1 393 ? 15.779 2.281 1.099 1.00 97.00 393 LYS A CA 1
ATOM 2927 C C . LYS A 1 393 ? 16.306 2.661 -0.285 1.00 97.00 393 LYS A C 1
ATOM 2929 O O . LYS A 1 393 ? 17.157 1.955 -0.822 1.00 97.00 393 LYS A O 1
ATOM 2934 N N . ILE A 1 394 ? 15.834 3.768 -0.856 1.00 98.44 394 ILE A N 1
ATOM 2935 C CA . ILE A 1 394 ? 16.274 4.259 -2.169 1.00 98.44 394 ILE A CA 1
ATOM 2936 C C . ILE A 1 394 ? 17.759 4.640 -2.124 1.00 98.44 394 ILE A C 1
ATOM 2938 O O . ILE A 1 394 ? 18.524 4.204 -2.985 1.00 98.44 394 ILE A O 1
ATOM 2942 N N . ALA A 1 395 ? 18.194 5.381 -1.100 1.00 97.31 395 ALA A N 1
ATOM 2943 C CA . ALA A 1 395 ? 19.600 5.745 -0.923 1.00 97.31 395 ALA A CA 1
ATOM 2944 C C . ALA A 1 395 ? 20.514 4.508 -0.811 1.00 97.31 395 ALA A C 1
ATOM 2946 O O . ALA A 1 395 ? 21.541 4.433 -1.486 1.00 97.31 395 ALA A O 1
ATOM 2947 N N . GLU A 1 396 ? 20.117 3.501 -0.026 1.00 95.69 396 GLU A N 1
ATOM 2948 C CA . GLU A 1 396 ? 20.855 2.236 0.103 1.00 95.69 396 GLU A CA 1
ATOM 2949 C C . GLU A 1 396 ? 20.967 1.481 -1.231 1.00 95.69 396 GLU A C 1
ATOM 2951 O O . GLU A 1 396 ? 22.012 0.898 -1.528 1.00 95.69 396 GLU A O 1
ATOM 2956 N N . LEU A 1 397 ? 19.915 1.496 -2.056 1.00 96.31 397 LEU A N 1
ATOM 2957 C CA . LEU A 1 397 ? 19.932 0.872 -3.382 1.00 96.31 397 LEU A CA 1
ATOM 2958 C C . LEU A 1 397 ? 20.888 1.597 -4.333 1.00 96.31 397 LEU A C 1
ATOM 2960 O O . LEU A 1 397 ? 21.677 0.937 -5.014 1.00 96.31 397 LEU A O 1
ATOM 2964 N N . ILE A 1 398 ? 20.884 2.932 -4.336 1.00 96.56 398 ILE A N 1
ATOM 2965 C CA . ILE A 1 398 ? 21.830 3.731 -5.128 1.00 96.56 398 ILE A CA 1
ATOM 2966 C C . ILE A 1 398 ? 23.266 3.418 -4.703 1.00 96.56 398 ILE A C 1
ATOM 2968 O O . ILE A 1 398 ? 24.110 3.137 -5.553 1.00 96.56 398 ILE A O 1
ATOM 2972 N N . GLU A 1 399 ? 23.546 3.373 -3.398 1.00 92.06 399 GLU A N 1
ATOM 2973 C CA . GLU A 1 399 ? 24.859 2.986 -2.864 1.00 92.06 399 GLU A CA 1
ATOM 2974 C C . GLU A 1 399 ? 25.266 1.548 -3.216 1.00 92.06 399 GLU A C 1
ATOM 2976 O O . GLU A 1 399 ? 26.457 1.265 -3.384 1.00 92.06 399 GLU A O 1
ATOM 2981 N N . ALA A 1 400 ? 24.294 0.646 -3.376 1.00 88.44 400 ALA A N 1
ATOM 2982 C CA . ALA A 1 400 ? 24.501 -0.711 -3.875 1.00 88.44 400 ALA A CA 1
ATOM 2983 C C . ALA A 1 400 ? 24.723 -0.781 -5.401 1.00 88.44 400 ALA A C 1
ATOM 2985 O O . ALA A 1 400 ? 25.022 -1.856 -5.925 1.00 88.44 400 ALA A O 1
ATOM 2986 N N . GLY A 1 401 ? 24.636 0.349 -6.108 1.00 90.50 401 GLY A N 1
ATOM 2987 C CA . GLY A 1 401 ? 24.857 0.457 -7.549 1.00 90.50 401 GLY A CA 1
ATOM 2988 C C . GLY A 1 401 ? 23.583 0.388 -8.391 1.00 90.50 401 GLY A C 1
ATOM 2989 O O . GLY A 1 401 ? 23.683 0.380 -9.615 1.00 90.50 401 GLY A O 1
ATOM 2990 N N . ILE A 1 402 ? 22.396 0.375 -7.782 1.00 95.88 402 ILE A N 1
ATOM 2991 C CA . ILE A 1 402 ? 21.119 0.373 -8.506 1.00 95.88 402 ILE A CA 1
ATOM 2992 C C . ILE A 1 402 ? 20.847 1.755 -9.078 1.00 95.88 402 ILE A C 1
ATOM 2994 O O . ILE A 1 402 ? 20.884 2.752 -8.361 1.00 95.88 402 ILE A O 1
ATOM 2998 N N . SER A 1 403 ? 20.582 1.813 -10.379 1.00 96.94 403 SER A N 1
ATOM 2999 C CA . SER A 1 403 ? 20.209 3.062 -11.040 1.00 96.94 403 SER A CA 1
ATOM 3000 C C . SER A 1 403 ? 18.740 3.370 -10.782 1.00 96.94 403 SER A C 1
ATOM 3002 O O . SER A 1 403 ? 17.909 2.461 -10.784 1.00 96.94 403 SER A O 1
ATOM 3004 N N . VAL A 1 404 ? 18.414 4.638 -10.549 1.00 98.38 404 VAL A N 1
ATOM 3005 C CA . VAL A 1 404 ? 17.062 5.036 -10.134 1.00 98.38 404 VAL A CA 1
ATOM 3006 C C . VAL A 1 404 ? 16.438 5.956 -11.170 1.00 98.38 404 VAL A C 1
ATOM 3008 O O . VAL A 1 404 ? 17.051 6.910 -11.636 1.00 98.38 404 VAL A O 1
ATOM 3011 N N . TYR A 1 405 ? 15.195 5.670 -11.512 1.00 98.69 405 TYR A N 1
ATOM 3012 C CA . TYR A 1 405 ? 14.281 6.609 -12.133 1.00 98.69 405 TYR A CA 1
ATOM 3013 C C . TYR A 1 405 ? 13.220 6.984 -11.100 1.00 98.69 405 TYR A C 1
ATOM 3015 O O . TYR A 1 405 ? 12.681 6.096 -10.441 1.00 98.69 405 TYR A O 1
ATOM 3023 N N . CYS A 1 406 ? 12.920 8.271 -10.962 1.00 98.62 406 CYS A N 1
ATOM 3024 C CA . CYS A 1 406 ? 11.868 8.769 -10.091 1.00 98.62 406 CYS A CA 1
ATOM 3025 C C . CYS A 1 406 ? 11.000 9.784 -10.829 1.00 98.62 406 CYS A C 1
ATOM 3027 O O . CYS A 1 406 ? 11.512 10.754 -11.395 1.00 98.62 406 CYS A O 1
ATOM 3029 N N . GLU A 1 407 ? 9.690 9.562 -10.800 1.00 97.88 407 GLU A N 1
ATOM 3030 C CA . GLU A 1 407 ? 8.701 10.520 -11.273 1.00 97.88 407 GLU A CA 1
ATOM 3031 C C . GLU A 1 407 ? 7.676 10.866 -10.200 1.00 97.88 407 GLU A C 1
ATOM 3033 O O . GLU A 1 407 ? 7.236 9.986 -9.461 1.00 97.88 407 GLU A O 1
ATOM 3038 N N . GLY A 1 408 ? 7.254 12.128 -10.167 1.00 95.06 408 GLY A N 1
ATOM 3039 C CA . GLY A 1 408 ? 6.091 12.554 -9.395 1.00 95.06 408 GLY A CA 1
ATOM 3040 C C . GLY A 1 408 ? 5.933 14.068 -9.294 1.00 95.06 408 GLY A C 1
ATOM 3041 O O . GLY A 1 408 ? 6.912 14.814 -9.341 1.00 95.06 408 GLY A O 1
ATOM 3042 N N . GLY A 1 409 ? 4.689 14.519 -9.156 1.00 90.81 409 GLY A N 1
ATOM 3043 C CA . GLY A 1 409 ? 4.373 15.909 -8.815 1.00 90.81 409 GLY A CA 1
ATOM 3044 C C . GLY A 1 409 ? 4.630 16.178 -7.333 1.00 90.81 409 GLY A C 1
ATOM 3045 O O . GLY A 1 409 ? 4.542 15.252 -6.526 1.00 90.81 409 GLY A O 1
ATOM 3046 N N . ASP A 1 410 ? 4.944 17.425 -6.984 1.00 90.94 410 ASP A N 1
ATOM 3047 C CA . ASP A 1 410 ? 5.198 17.913 -5.616 1.00 90.94 410 ASP A CA 1
ATOM 3048 C C . ASP A 1 410 ? 6.426 17.313 -4.889 1.00 90.94 410 ASP A C 1
ATOM 3050 O O . ASP A 1 410 ? 6.810 17.806 -3.825 1.00 90.94 410 ASP A O 1
ATOM 3054 N N . VAL A 1 411 ? 7.090 16.301 -5.462 1.00 93.25 411 VAL A N 1
ATOM 3055 C CA . VAL A 1 411 ? 8.198 15.548 -4.840 1.00 93.25 411 VAL A CA 1
ATOM 3056 C C . VAL A 1 411 ? 9.381 16.443 -4.452 1.00 93.25 411 VAL A C 1
ATOM 3058 O O . VAL A 1 411 ? 10.022 16.191 -3.433 1.00 93.25 411 VAL A O 1
ATOM 3061 N N . TRP A 1 412 ? 9.697 17.471 -5.248 1.00 93.44 412 TRP A N 1
ATOM 3062 C CA . TRP A 1 412 ? 10.872 18.329 -5.025 1.00 93.44 412 TRP A CA 1
ATOM 3063 C C . TRP A 1 412 ? 10.524 19.767 -4.639 1.00 93.44 412 TRP A C 1
ATOM 3065 O O . TRP A 1 412 ? 11.358 20.459 -4.052 1.00 93.44 412 TRP A O 1
ATOM 3075 N N . GLY A 1 413 ? 9.349 20.265 -5.026 1.00 89.00 413 GLY A N 1
ATOM 3076 C CA . GLY A 1 413 ? 8.966 21.663 -4.827 1.00 89.00 413 GLY A CA 1
ATOM 3077 C C . GLY A 1 413 ? 8.047 21.918 -3.635 1.00 89.00 413 GLY A C 1
ATOM 3078 O O . GLY A 1 413 ? 7.988 23.063 -3.166 1.00 89.00 413 GLY A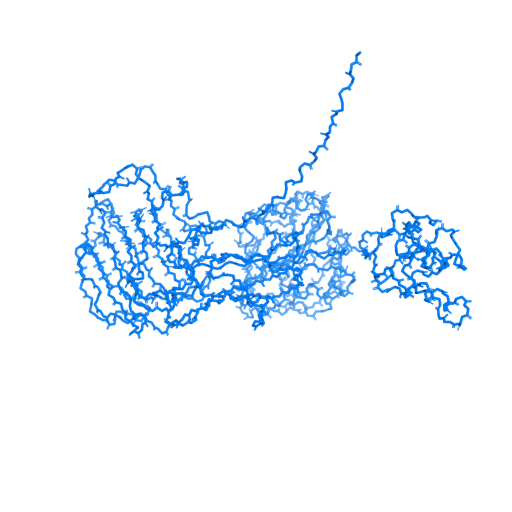 O 1
ATOM 3079 N N . PHE A 1 414 ? 7.381 20.880 -3.129 1.00 93.12 414 PHE A N 1
ATOM 3080 C CA . PHE A 1 414 ? 6.409 20.973 -2.040 1.00 93.12 414 PHE A CA 1
ATOM 3081 C C . PHE A 1 414 ? 6.761 20.068 -0.861 1.00 93.12 414 PHE A C 1
ATOM 3083 O O . PHE A 1 414 ? 6.787 20.524 0.290 1.00 93.12 414 PHE A O 1
ATOM 3090 N N . ASP A 1 415 ? 7.032 18.797 -1.151 1.00 92.19 415 ASP A N 1
ATOM 3091 C CA . ASP A 1 415 ? 7.306 17.777 -0.157 1.00 92.19 415 ASP A CA 1
ATOM 3092 C C . ASP A 1 415 ? 8.619 18.044 0.584 1.00 92.19 415 ASP A C 1
ATOM 3094 O O . ASP A 1 415 ? 9.548 18.699 0.109 1.00 92.19 415 ASP A O 1
ATOM 3098 N N . ALA A 1 416 ? 8.690 17.550 1.820 1.00 90.31 416 ALA A N 1
ATOM 3099 C CA . ALA A 1 416 ? 9.910 17.643 2.604 1.00 90.31 416 ALA A CA 1
ATOM 3100 C C . ALA A 1 416 ? 10.991 16.706 2.046 1.00 90.31 416 ALA A C 1
ATOM 3102 O O . ALA A 1 416 ? 10.713 15.546 1.748 1.00 90.31 416 ALA A O 1
ATOM 3103 N N . ASP A 1 417 ? 12.237 17.189 2.024 1.00 92.31 417 ASP A N 1
ATOM 3104 C CA . ASP A 1 417 ? 13.400 16.387 1.643 1.00 92.31 417 ASP A CA 1
ATOM 3105 C C . ASP A 1 417 ? 13.471 15.060 2.414 1.00 92.31 417 ASP A C 1
ATOM 3107 O O . ASP A 1 417 ? 13.345 15.014 3.646 1.00 92.31 417 ASP A O 1
ATOM 3111 N N . SER A 1 418 ? 13.765 13.986 1.683 1.00 94.75 418 SER A N 1
ATOM 3112 C CA . SER A 1 418 ? 13.975 12.649 2.235 1.00 94.75 418 SER A CA 1
ATOM 3113 C C . SER A 1 418 ? 15.462 12.272 2.211 1.00 94.75 418 SER A C 1
ATOM 3115 O O . SER A 1 418 ? 16.325 13.028 1.760 1.00 94.75 418 SER A O 1
ATOM 3117 N N . ALA A 1 419 ? 15.800 11.070 2.686 1.00 96.75 419 ALA A N 1
ATOM 3118 C CA . ALA A 1 419 ? 17.166 10.556 2.562 1.00 96.75 419 ALA A CA 1
ATOM 3119 C C . ALA A 1 419 ? 17.591 10.285 1.100 1.00 96.75 419 ALA A C 1
ATOM 3121 O O . ALA A 1 419 ? 18.784 10.109 0.854 1.00 96.75 419 ALA A O 1
ATOM 3122 N N . PHE A 1 420 ? 16.652 10.305 0.144 1.00 97.75 420 PHE A N 1
ATOM 3123 C CA . PHE A 1 420 ? 16.933 10.226 -1.290 1.00 97.75 420 PHE A CA 1
ATOM 3124 C C . PHE A 1 420 ? 17.441 11.555 -1.874 1.00 97.75 420 PHE A C 1
ATOM 3126 O O . PHE A 1 420 ? 18.321 11.505 -2.732 1.00 97.75 420 PHE A O 1
ATOM 3133 N N . SER A 1 421 ? 16.988 12.719 -1.377 1.00 96.31 421 SER A N 1
ATOM 3134 C CA . SER A 1 421 ? 17.308 14.036 -1.966 1.00 96.31 421 SER A CA 1
ATOM 3135 C C . SER A 1 421 ? 18.811 14.265 -2.221 1.00 96.31 421 SER A C 1
ATOM 3137 O O . SER A 1 421 ? 19.175 14.740 -3.285 1.00 96.31 421 SER A O 1
ATOM 3139 N N . PRO A 1 422 ? 19.752 13.862 -1.341 1.00 96.75 422 PRO A N 1
ATOM 3140 C CA . PRO A 1 422 ? 21.181 14.044 -1.614 1.00 96.75 422 PRO A CA 1
ATOM 3141 C C . PRO A 1 422 ? 21.754 13.225 -2.787 1.00 96.75 422 PRO A C 1
ATOM 3143 O O . PRO A 1 422 ? 22.930 13.401 -3.105 1.00 96.75 422 PRO A O 1
ATOM 3146 N N . TYR A 1 423 ? 20.991 12.294 -3.366 1.00 97.88 423 TYR A N 1
ATOM 3147 C CA . TYR A 1 423 ? 21.404 11.401 -4.455 1.00 97.88 423 TYR A CA 1
ATOM 3148 C C . TYR A 1 423 ? 20.668 11.683 -5.772 1.00 97.88 423 TYR A C 1
ATOM 3150 O O . TYR A 1 423 ? 20.965 11.028 -6.771 1.00 97.88 423 TYR A O 1
ATOM 3158 N N . ASP A 1 424 ? 19.704 12.602 -5.789 1.00 96.81 424 ASP A N 1
ATOM 3159 C CA . ASP A 1 424 ? 18.743 12.741 -6.886 1.00 96.81 424 ASP A CA 1
ATOM 3160 C C . ASP A 1 424 ? 19.201 13.702 -8.002 1.00 96.81 424 ASP A C 1
ATOM 3162 O O . ASP A 1 424 ? 18.669 13.673 -9.116 1.00 96.81 424 ASP A O 1
ATOM 3166 N N . GLY A 1 425 ? 20.231 14.515 -7.739 1.00 96.81 425 GLY A N 1
ATOM 3167 C CA . GLY A 1 425 ? 20.769 15.483 -8.686 1.00 96.81 425 GLY A CA 1
ATOM 3168 C C . GLY A 1 425 ? 19.896 16.722 -8.875 1.00 96.81 425 GLY A C 1
ATOM 3169 O O . GLY A 1 425 ? 20.036 17.391 -9.910 1.00 96.81 425 GLY A O 1
ATOM 3170 N N . VAL A 1 426 ? 18.997 17.027 -7.942 1.00 97.75 426 VAL A N 1
ATOM 3171 C CA . VAL A 1 426 ? 18.063 18.156 -7.968 1.00 97.75 426 VAL A CA 1
ATOM 3172 C C . VAL A 1 426 ? 18.463 19.191 -6.915 1.00 97.75 426 VAL A C 1
ATOM 3174 O O . VAL A 1 426 ? 18.726 18.902 -5.756 1.00 97.75 426 VAL A O 1
ATOM 3177 N N . ASP A 1 427 ? 18.525 20.453 -7.325 1.00 96.50 427 ASP A N 1
ATOM 3178 C CA . ASP A 1 427 ? 18.798 21.579 -6.438 1.00 96.50 427 ASP A CA 1
ATOM 3179 C C . ASP A 1 427 ? 17.513 21.965 -5.694 1.00 96.50 427 ASP A C 1
ATOM 3181 O O . ASP A 1 427 ? 16.704 22.754 -6.200 1.00 96.50 427 ASP A O 1
ATOM 3185 N N . SER A 1 428 ? 17.312 21.401 -4.503 1.00 90.81 428 SER A N 1
ATOM 3186 C CA . SER A 1 428 ? 16.119 21.662 -3.686 1.00 90.81 428 SER A CA 1
ATOM 3187 C C . SER A 1 428 ? 15.980 23.139 -3.287 1.00 90.81 428 SER A C 1
ATOM 3189 O O . SER A 1 428 ? 14.869 23.658 -3.205 1.00 90.81 428 SER A O 1
ATOM 3191 N N . ASP A 1 429 ? 17.086 23.883 -3.163 1.00 90.81 429 ASP A N 1
ATOM 3192 C CA . ASP A 1 429 ? 17.064 25.322 -2.852 1.00 90.81 429 ASP A CA 1
ATOM 3193 C C . ASP A 1 429 ? 16.564 26.189 -4.029 1.00 90.81 429 ASP A C 1
ATOM 3195 O O . ASP A 1 429 ? 16.198 27.356 -3.835 1.00 90.81 429 ASP A O 1
ATOM 3199 N N . ASN A 1 430 ? 16.593 25.659 -5.257 1.00 93.56 430 ASN A N 1
ATOM 3200 C CA . ASN A 1 430 ? 16.220 26.374 -6.482 1.00 93.56 430 ASN A CA 1
ATOM 3201 C C . ASN A 1 430 ? 15.055 25.727 -7.244 1.00 93.56 430 ASN A C 1
ATOM 3203 O O . ASN A 1 430 ? 14.730 26.187 -8.344 1.00 93.56 430 ASN A O 1
ATOM 3207 N N . THR A 1 431 ? 14.426 24.711 -6.660 1.00 94.50 431 THR A N 1
ATOM 3208 C CA . THR A 1 431 ? 13.201 24.095 -7.170 1.00 94.50 431 THR A CA 1
ATOM 3209 C C . THR A 1 431 ? 11.979 24.825 -6.608 1.00 94.50 431 THR A C 1
ATOM 3211 O O . THR A 1 431 ? 12.028 25.420 -5.530 1.00 94.50 431 THR A O 1
ATOM 3214 N N . ALA A 1 432 ? 10.890 24.867 -7.371 1.00 94.56 432 ALA A N 1
ATOM 3215 C CA . ALA A 1 432 ? 9.625 25.439 -6.927 1.00 94.56 432 ALA A CA 1
ATOM 3216 C C . ALA A 1 432 ? 8.478 24.457 -7.172 1.00 94.56 432 ALA A C 1
ATOM 3218 O O . ALA A 1 432 ? 8.431 23.876 -8.248 1.00 94.56 432 ALA A O 1
ATOM 3219 N N . ASP A 1 433 ? 7.538 24.413 -6.224 1.00 91.44 433 ASP A N 1
ATOM 3220 C CA . ASP A 1 433 ? 6.224 23.723 -6.207 1.00 91.44 433 ASP A CA 1
ATOM 3221 C C . ASP A 1 433 ? 5.458 23.742 -7.549 1.00 91.44 433 ASP A C 1
ATOM 3223 O O . ASP A 1 433 ? 4.671 22.872 -7.888 1.00 91.44 433 ASP A O 1
ATOM 3227 N N . GLY A 1 434 ? 5.722 24.754 -8.378 1.00 90.50 434 GLY A N 1
ATOM 3228 C CA . GLY A 1 434 ? 5.195 24.795 -9.734 1.00 90.50 434 GLY A CA 1
ATOM 3229 C C . GLY A 1 434 ? 3.684 25.010 -9.788 1.00 90.50 434 GLY A C 1
ATOM 3230 O O . GLY A 1 434 ? 3.134 25.779 -8.995 1.00 90.50 434 GLY A O 1
ATOM 3231 N N . ASP A 1 435 ? 3.055 24.479 -10.838 1.00 92.81 435 ASP A N 1
ATOM 3232 C CA . ASP A 1 435 ? 1.619 24.594 -11.111 1.00 92.81 435 ASP A CA 1
ATOM 3233 C C . ASP A 1 435 ? 1.158 23.614 -12.216 1.00 92.81 435 ASP A C 1
ATOM 3235 O O . ASP A 1 435 ? 1.936 22.843 -12.772 1.00 92.81 435 ASP A O 1
ATOM 3239 N N . ASP A 1 436 ? -0.125 23.705 -12.573 1.00 92.75 436 ASP A N 1
ATOM 3240 C CA . ASP A 1 436 ? -0.812 22.928 -13.617 1.00 92.75 436 ASP A CA 1
ATOM 3241 C C . ASP A 1 436 ? -0.560 23.427 -15.059 1.00 92.75 436 ASP A C 1
ATOM 3243 O O . ASP A 1 436 ? -1.338 23.172 -15.977 1.00 92.75 436 ASP A O 1
ATOM 3247 N N . SER A 1 437 ? 0.497 24.208 -15.308 1.00 95.06 437 SER A N 1
ATOM 3248 C CA . SER A 1 437 ? 0.741 24.758 -16.652 1.00 95.06 437 SER A CA 1
ATOM 3249 C C . SER A 1 437 ? 1.450 23.802 -17.620 1.00 95.06 437 SER A C 1
ATOM 3251 O O . SER A 1 437 ? 1.469 24.085 -18.826 1.00 95.06 437 SER A O 1
ATOM 3253 N N . PHE A 1 438 ? 1.986 22.678 -17.134 1.00 96.25 438 PHE A N 1
ATOM 3254 C CA . PHE A 1 438 ? 2.747 21.730 -17.944 1.00 96.25 438 PHE A CA 1
ATOM 3255 C C . PHE A 1 438 ? 1.832 20.899 -18.851 1.00 96.25 438 PHE A C 1
ATOM 3257 O O . PHE A 1 438 ? 1.089 20.034 -18.402 1.00 96.25 438 PHE A O 1
ATOM 3264 N N . ILE A 1 439 ? 1.891 21.154 -20.159 1.00 96.69 439 ILE A N 1
ATOM 3265 C CA . ILE A 1 439 ? 1.060 20.453 -21.163 1.00 96.69 439 ILE A CA 1
ATOM 3266 C C . ILE A 1 439 ? 1.849 20.002 -22.395 1.00 96.69 439 ILE A C 1
ATOM 3268 O O . ILE A 1 439 ? 1.310 19.364 -23.300 1.00 96.69 439 ILE A O 1
ATOM 3272 N N . SER A 1 440 ? 3.124 20.381 -22.486 1.00 97.12 440 SER A N 1
ATOM 3273 C CA . SER A 1 440 ? 3.984 20.051 -23.621 1.00 97.12 440 SER A CA 1
ATOM 3274 C C . SER A 1 440 ? 5.447 20.232 -23.257 1.00 97.12 440 SER A C 1
ATOM 3276 O O . SER A 1 440 ? 5.801 21.164 -22.537 1.00 97.12 440 SER A O 1
ATOM 3278 N N . MET A 1 441 ? 6.311 19.393 -23.817 1.00 97.50 441 MET A N 1
ATOM 3279 C CA . MET A 1 441 ? 7.709 19.310 -23.420 1.00 97.50 441 MET A CA 1
ATOM 3280 C C . MET A 1 441 ? 8.676 19.361 -24.597 1.00 97.50 441 MET A C 1
ATOM 3282 O O . MET A 1 441 ? 8.399 18.895 -25.704 1.00 97.50 441 MET A O 1
ATOM 3286 N N . THR A 1 442 ? 9.849 19.931 -24.340 1.00 97.94 442 THR A N 1
ATOM 3287 C CA . THR A 1 442 ? 11.001 19.921 -25.242 1.00 97.94 442 THR A CA 1
ATOM 3288 C C . THR A 1 442 ? 12.137 19.155 -24.580 1.00 97.94 442 THR A C 1
ATOM 3290 O O . THR A 1 442 ? 12.521 19.482 -23.458 1.00 97.94 442 THR A O 1
ATOM 3293 N N . GLY A 1 443 ? 12.660 18.143 -25.274 1.00 97.50 443 GLY A N 1
ATOM 3294 C CA . GLY A 1 443 ? 13.804 17.363 -24.807 1.00 97.50 443 GLY A CA 1
ATOM 3295 C C . GLY A 1 443 ? 15.112 18.137 -24.941 1.00 97.50 443 GLY A C 1
ATOM 3296 O O . GLY A 1 443 ? 15.306 18.881 -25.909 1.00 97.50 443 GLY A O 1
ATOM 3297 N N . GLU A 1 444 ? 15.992 17.951 -23.966 1.00 96.88 444 GLU A N 1
ATOM 3298 C CA . GLU A 1 444 ? 17.291 18.612 -23.834 1.00 96.88 444 GLU A CA 1
ATOM 3299 C C . GLU A 1 444 ? 18.436 17.588 -23.841 1.00 96.88 444 GLU A C 1
ATOM 3301 O O . GLU A 1 444 ? 18.243 16.396 -23.590 1.00 96.88 444 GLU A O 1
ATOM 3306 N N . ASP A 1 445 ? 19.642 18.080 -24.120 1.00 96.12 445 ASP A N 1
ATOM 3307 C CA . ASP A 1 445 ? 20.884 17.345 -23.882 1.00 96.12 445 ASP A CA 1
ATOM 3308 C C . ASP A 1 445 ? 21.385 17.689 -22.478 1.00 96.12 445 ASP A C 1
ATOM 3310 O O . ASP A 1 445 ? 21.732 18.841 -22.192 1.00 96.12 445 ASP A O 1
ATOM 3314 N N . SER A 1 446 ? 21.448 16.677 -21.610 1.00 96.25 446 SER A N 1
ATOM 3315 C CA . SER A 1 446 ? 21.986 16.810 -20.251 1.00 96.25 446 SER A CA 1
ATOM 3316 C C . SER A 1 446 ? 23.436 17.299 -20.237 1.00 96.25 446 SER A C 1
ATOM 3318 O O . SER A 1 446 ? 23.890 17.868 -19.246 1.00 96.25 446 SER A O 1
ATOM 3320 N N . GLY A 1 447 ? 24.188 17.052 -21.315 1.00 93.88 447 GLY A N 1
ATOM 3321 C CA . GLY A 1 447 ? 25.634 17.224 -21.389 1.00 93.88 447 GLY A CA 1
ATOM 3322 C C . GLY A 1 447 ? 26.425 16.083 -20.739 1.00 93.88 447 GLY A C 1
ATOM 3323 O O . GLY A 1 447 ? 27.659 16.127 -20.743 1.00 93.88 447 GLY A O 1
ATOM 3324 N N . PHE A 1 448 ? 25.740 15.062 -20.207 1.00 92.38 448 PHE A N 1
ATOM 3325 C CA . PHE A 1 448 ? 26.336 13.978 -19.418 1.00 92.38 448 PHE A CA 1
ATOM 3326 C C . PHE A 1 448 ? 25.971 12.566 -19.901 1.00 92.38 448 PHE A C 1
ATOM 3328 O O . PHE A 1 448 ? 26.353 11.591 -19.258 1.00 92.38 448 PHE A O 1
ATOM 3335 N N . GLY A 1 449 ? 25.296 12.432 -21.047 1.00 82.12 449 GLY A N 1
ATOM 3336 C CA . GLY A 1 449 ? 25.079 11.140 -21.714 1.00 82.12 449 GLY A CA 1
ATOM 3337 C C . GLY A 1 449 ? 23.635 10.846 -22.108 1.00 82.12 449 GLY A C 1
ATOM 3338 O O . GLY A 1 449 ? 23.433 10.018 -22.989 1.00 82.12 449 GLY A O 1
ATOM 3339 N N . VAL A 1 450 ? 22.662 11.549 -21.522 1.00 92.38 450 VAL A N 1
ATOM 3340 C CA . VAL A 1 450 ? 21.256 11.516 -21.953 1.00 92.38 450 VAL A CA 1
ATOM 3341 C C . VAL A 1 450 ? 20.984 12.720 -22.849 1.00 92.38 450 VAL A C 1
ATOM 3343 O O . VAL A 1 450 ? 21.130 13.859 -22.394 1.00 92.38 450 VAL A O 1
ATOM 3346 N N . ASP A 1 451 ? 20.606 12.463 -24.101 1.00 92.94 451 ASP A N 1
ATOM 3347 C CA . ASP A 1 451 ? 20.259 13.477 -25.100 1.00 92.94 451 ASP A CA 1
ATOM 3348 C C . ASP A 1 451 ? 18.870 13.185 -25.671 1.00 92.94 451 ASP A C 1
ATOM 3350 O O . ASP A 1 451 ? 18.690 12.294 -26.497 1.00 92.94 451 ASP A O 1
ATOM 3354 N N . LEU A 1 452 ? 17.877 13.956 -25.225 1.00 96.25 452 LEU A N 1
ATOM 3355 C CA . LEU A 1 452 ? 16.485 13.811 -25.658 1.00 96.25 452 LEU A CA 1
ATOM 3356 C C . LEU A 1 452 ? 16.133 14.803 -26.773 1.00 96.25 452 LEU A C 1
ATOM 3358 O O . LEU A 1 452 ? 14.954 15.012 -27.093 1.00 96.25 452 LEU A O 1
ATOM 3362 N N . THR A 1 453 ? 17.136 15.444 -27.386 1.00 92.31 453 THR A N 1
ATOM 3363 C CA . THR A 1 453 ? 16.900 16.414 -28.453 1.00 92.31 453 THR A CA 1
ATOM 3364 C C . THR A 1 453 ? 16.227 15.734 -29.649 1.00 92.31 453 THR A C 1
ATOM 3366 O O . THR A 1 453 ? 16.779 14.889 -30.348 1.00 92.31 453 THR A O 1
ATOM 3369 N N . GLY A 1 454 ? 14.976 16.120 -29.904 1.00 91.38 454 GLY A N 1
ATOM 3370 C CA . GLY A 1 454 ? 14.146 15.533 -30.963 1.00 91.38 454 GLY A CA 1
ATOM 3371 C C . GLY A 1 454 ? 12.970 14.690 -30.472 1.00 91.38 454 GLY A C 1
ATOM 3372 O O . GLY A 1 454 ? 12.144 14.312 -31.301 1.00 91.38 454 GLY A O 1
ATOM 3373 N N . LEU A 1 455 ? 12.838 14.476 -29.160 1.00 95.19 455 LEU A N 1
ATOM 3374 C CA . LEU A 1 455 ? 11.716 13.760 -28.539 1.00 95.19 455 LEU A CA 1
ATOM 3375 C C . LEU A 1 455 ? 10.615 14.691 -27.998 1.00 95.19 455 LEU A C 1
ATOM 3377 O O . LEU A 1 455 ? 9.819 14.289 -27.155 1.00 95.19 455 LEU A O 1
ATOM 3381 N N . ALA A 1 456 ? 10.543 15.936 -28.476 1.00 96.25 456 ALA A N 1
ATOM 3382 C CA . ALA A 1 456 ? 9.491 16.870 -28.071 1.00 96.25 456 ALA A CA 1
ATOM 3383 C C . ALA A 1 456 ? 8.087 16.276 -28.300 1.00 96.25 456 ALA A C 1
ATOM 3385 O O . ALA A 1 456 ? 7.812 15.720 -29.368 1.00 96.25 456 ALA A O 1
ATOM 3386 N N . ALA A 1 457 ? 7.208 16.426 -27.312 1.00 97.00 457 ALA A N 1
ATOM 3387 C CA . ALA A 1 457 ? 5.866 15.856 -27.326 1.00 97.00 457 ALA A CA 1
ATOM 3388 C C . ALA A 1 457 ? 4.883 16.712 -26.521 1.00 97.00 457 ALA A C 1
ATOM 3390 O O . ALA A 1 457 ? 5.278 17.551 -25.710 1.00 97.00 457 ALA A O 1
ATOM 3391 N N . ASP A 1 458 ? 3.596 16.468 -26.744 1.00 97.94 458 ASP A N 1
ATOM 3392 C CA . ASP A 1 458 ? 2.551 16.920 -25.830 1.00 97.94 458 ASP A CA 1
ATOM 3393 C C . ASP A 1 458 ? 2.559 16.034 -24.567 1.00 97.94 458 ASP A C 1
ATOM 3395 O O . ASP A 1 458 ? 3.023 14.888 -24.602 1.00 97.94 458 ASP A O 1
ATOM 3399 N N . TYR A 1 459 ? 2.032 16.565 -23.467 1.00 96.88 459 TYR A N 1
ATOM 3400 C CA . TYR A 1 459 ? 1.822 15.848 -22.212 1.00 96.88 459 TYR A CA 1
ATOM 3401 C C . TYR A 1 459 ? 0.323 15.761 -21.921 1.00 96.88 459 TYR A C 1
ATOM 3403 O O . TYR A 1 459 ? -0.403 16.752 -22.030 1.00 96.88 459 TYR A O 1
ATOM 3411 N N . THR A 1 460 ? -0.146 14.561 -21.592 1.00 96.62 460 THR A N 1
ATOM 3412 C CA . THR A 1 460 ? -1.492 14.347 -21.063 1.00 96.62 460 THR A CA 1
ATOM 3413 C C . THR A 1 460 ? -1.400 14.348 -19.553 1.00 96.62 460 THR A C 1
ATOM 3415 O O . THR A 1 460 ? -0.848 13.415 -18.985 1.00 96.62 460 THR A O 1
ATOM 3418 N N . GLN A 1 461 ? -1.954 15.391 -18.946 1.00 94.00 461 GLN A N 1
ATOM 3419 C CA . GLN A 1 461 ? -2.025 15.516 -17.499 1.00 94.00 461 GLN A CA 1
ATOM 3420 C C . GLN A 1 461 ? -2.858 14.405 -16.873 1.00 94.00 461 GLN A C 1
ATOM 3422 O O . GLN A 1 461 ? -3.848 13.964 -17.474 1.00 94.00 461 GLN A O 1
ATOM 3427 N N . ASP A 1 462 ? -2.501 14.039 -15.648 1.00 88.50 462 ASP A N 1
ATOM 3428 C CA . ASP A 1 462 ? -3.244 13.062 -14.868 1.00 88.50 462 ASP A CA 1
ATOM 3429 C C . ASP A 1 462 ? -4.651 13.561 -14.552 1.00 88.50 462 ASP A C 1
ATOM 3431 O O . ASP A 1 462 ? -5.669 12.993 -14.965 1.00 88.50 462 ASP A O 1
ATOM 3435 N N . GLN A 1 463 ? -4.726 14.733 -13.928 1.00 89.19 463 GLN A N 1
ATOM 3436 C CA . GLN A 1 463 ? -5.969 15.452 -13.718 1.00 89.19 463 GLN A CA 1
ATOM 3437 C C . GLN A 1 463 ? -5.880 16.834 -14.344 1.00 89.19 463 GLN A C 1
ATOM 3439 O O . GLN A 1 463 ? -5.377 17.778 -13.750 1.00 89.19 463 GLN A O 1
ATOM 3444 N N . ALA A 1 464 ? -6.434 16.975 -15.550 1.00 88.94 464 ALA A N 1
ATOM 3445 C CA . ALA A 1 464 ? -6.447 18.255 -16.251 1.00 88.94 464 ALA A CA 1
ATOM 3446 C C . ALA A 1 464 ? -7.035 19.381 -15.378 1.00 88.94 464 ALA A C 1
ATOM 3448 O O . ALA A 1 464 ? -8.211 19.324 -14.993 1.00 88.94 464 ALA A O 1
ATOM 3449 N N . GLY A 1 465 ? -6.259 20.438 -15.129 1.00 85.81 465 GLY A N 1
ATOM 3450 C CA . GLY A 1 465 ? -6.661 21.523 -14.231 1.00 85.81 465 GLY A CA 1
ATOM 3451 C C . GLY A 1 465 ? -6.118 21.398 -12.803 1.00 85.81 465 GLY A C 1
ATOM 3452 O O . GLY A 1 465 ? -6.429 22.262 -11.978 1.00 85.81 465 GLY A O 1
ATOM 3453 N N . SER A 1 466 ? -5.420 20.308 -12.486 1.00 87.50 466 SER A N 1
ATOM 3454 C CA . SER A 1 466 ? -4.996 19.935 -11.141 1.00 87.50 466 SER A CA 1
ATOM 3455 C C . SER A 1 466 ? -3.816 18.951 -11.150 1.00 87.50 466 SER A C 1
ATOM 3457 O O . SER A 1 466 ? -3.839 18.022 -10.360 1.00 87.50 466 SER A O 1
ATOM 3459 N N . ASP A 1 467 ? -2.814 19.150 -12.003 1.00 87.12 467 ASP A N 1
ATOM 3460 C CA . ASP A 1 467 ? -1.609 18.316 -12.115 1.00 87.12 467 ASP A CA 1
ATOM 3461 C C . ASP A 1 467 ? -0.365 19.179 -11.814 1.00 87.12 467 ASP A C 1
ATOM 3463 O O . ASP A 1 467 ? 0.097 19.947 -12.658 1.00 87.12 467 ASP A O 1
ATOM 3467 N N . TRP A 1 468 ? 0.101 19.160 -10.561 1.00 91.81 468 TRP A N 1
ATOM 3468 C CA . TRP A 1 468 ? 1.114 20.090 -10.042 1.00 91.81 468 TRP A CA 1
ATOM 3469 C C . TRP A 1 468 ? 2.535 19.603 -10.357 1.00 91.81 468 TRP A C 1
ATOM 3471 O O . TRP A 1 468 ? 3.108 18.772 -9.660 1.00 91.81 468 TRP A O 1
ATOM 3481 N N . THR A 1 469 ? 3.089 20.110 -11.462 1.00 94.06 469 THR A N 1
ATOM 3482 C CA . THR A 1 469 ? 4.450 19.795 -11.919 1.00 94.06 469 THR A CA 1
ATOM 3483 C C . THR A 1 469 ? 5.457 20.798 -11.349 1.00 94.06 469 THR A C 1
ATOM 3485 O O . THR A 1 469 ? 5.391 21.993 -11.664 1.00 94.06 469 THR A O 1
ATOM 3488 N N . ASP A 1 470 ? 6.454 20.309 -10.613 1.00 96.06 470 ASP A N 1
ATOM 3489 C CA . ASP A 1 470 ? 7.549 21.102 -10.060 1.00 96.06 470 ASP A CA 1
ATOM 3490 C C . ASP A 1 470 ? 8.413 21.738 -11.157 1.00 96.06 470 ASP A C 1
ATOM 3492 O O . ASP A 1 470 ? 8.753 21.154 -12.195 1.00 96.06 470 ASP A O 1
ATOM 3496 N N . GLN A 1 471 ? 8.862 22.958 -10.880 1.00 96.62 471 GLN A N 1
ATOM 3497 C CA . GLN A 1 471 ? 9.845 23.675 -11.683 1.00 96.62 471 GLN A CA 1
ATOM 3498 C C . GLN A 1 471 ? 11.235 23.400 -11.116 1.00 96.62 471 GLN A C 1
ATOM 3500 O O . GLN A 1 471 ? 11.703 24.091 -10.210 1.00 96.62 471 GLN A O 1
ATOM 3505 N N . MET A 1 472 ? 11.888 22.380 -11.659 1.00 97.31 472 MET A N 1
ATOM 3506 C CA . MET A 1 472 ? 13.128 21.814 -11.134 1.00 97.31 472 MET A CA 1
ATOM 3507 C C . MET A 1 472 ? 14.369 22.644 -11.487 1.00 97.31 472 MET A C 1
ATOM 3509 O O . MET A 1 472 ? 14.392 23.440 -12.433 1.00 97.31 472 MET A O 1
ATOM 3513 N N . ALA A 1 473 ? 15.462 22.392 -10.771 1.00 97.12 473 ALA A N 1
ATOM 3514 C CA . ALA A 1 473 ? 16.795 22.871 -11.117 1.00 97.12 473 ALA A CA 1
ATOM 3515 C C . ALA A 1 473 ? 17.828 21.737 -10.952 1.00 97.12 473 ALA A C 1
ATOM 3517 O O . ALA A 1 473 ? 17.804 21.054 -9.938 1.00 97.12 473 ALA A O 1
ATOM 3518 N N . PRO A 1 474 ? 18.748 21.508 -11.910 1.00 97.69 474 PRO A N 1
ATOM 3519 C CA . PRO A 1 474 ? 19.830 20.541 -11.732 1.00 97.69 474 PRO A CA 1
ATOM 3520 C C . PRO A 1 474 ? 20.794 20.975 -10.624 1.00 97.69 474 PRO A C 1
ATOM 3522 O O . PRO A 1 474 ? 21.251 22.124 -10.619 1.00 97.69 474 PRO A O 1
ATOM 3525 N N . ALA A 1 475 ? 21.157 20.047 -9.742 1.00 96.75 475 ALA A N 1
ATOM 3526 C CA . ALA A 1 475 ? 22.116 20.288 -8.676 1.00 96.75 475 ALA A CA 1
ATOM 3527 C C . ALA A 1 475 ? 23.504 20.654 -9.209 1.00 96.75 475 ALA A C 1
ATOM 3529 O O . ALA A 1 475 ? 24.014 20.107 -10.189 1.00 96.75 475 ALA A O 1
ATOM 3530 N N . THR A 1 476 ? 24.169 21.573 -8.508 1.00 94.19 476 THR A N 1
ATOM 3531 C CA . THR A 1 476 ? 25.577 21.898 -8.788 1.00 94.19 476 THR A CA 1
ATOM 3532 C C . THR A 1 476 ? 26.556 20.972 -8.064 1.00 94.19 476 THR A C 1
ATOM 3534 O O . THR A 1 476 ? 27.726 20.899 -8.453 1.00 94.19 476 THR A O 1
ATOM 3537 N N . LEU A 1 477 ? 26.099 20.287 -7.010 1.00 94.19 477 LEU A N 1
ATOM 3538 C CA . LEU A 1 477 ? 26.846 19.285 -6.257 1.00 94.19 477 LEU A CA 1
ATOM 3539 C C . LEU A 1 477 ? 25.897 18.460 -5.383 1.00 94.19 477 LEU A C 1
ATOM 3541 O O . LEU A 1 477 ? 25.300 19.029 -4.479 1.00 94.19 477 LEU A O 1
ATOM 3545 N N . ASP A 1 478 ? 25.923 17.144 -5.578 1.00 95.69 478 ASP A N 1
ATOM 3546 C CA . ASP A 1 478 ? 25.256 16.151 -4.730 1.00 95.69 478 ASP A CA 1
ATOM 3547 C C . ASP A 1 478 ? 26.196 14.997 -4.353 1.00 95.69 478 ASP A C 1
ATOM 3549 O O . ASP A 1 478 ? 27.392 14.988 -4.703 1.00 95.69 478 ASP A O 1
ATOM 3553 N N . ILE A 1 479 ? 25.678 14.029 -3.590 1.00 90.56 479 ILE A N 1
ATOM 3554 C CA . ILE A 1 479 ? 26.379 12.789 -3.266 1.00 90.56 479 ILE A CA 1
ATOM 3555 C C . ILE A 1 479 ? 26.538 11.975 -4.555 1.00 90.56 479 ILE A C 1
ATOM 3557 O O . ILE A 1 479 ? 25.599 11.393 -5.085 1.00 90.56 479 ILE A O 1
ATOM 3561 N N . GLY A 1 480 ? 27.774 11.940 -5.056 1.00 89.69 480 GLY A N 1
ATOM 3562 C CA . GLY A 1 480 ? 28.088 11.377 -6.372 1.00 89.69 480 GLY A CA 1
ATOM 3563 C C . GLY A 1 480 ? 28.729 12.370 -7.337 1.00 89.69 480 GLY A C 1
ATOM 3564 O O . GLY A 1 480 ? 29.139 11.981 -8.423 1.00 89.69 480 GLY A O 1
ATOM 3565 N N . GLY A 1 481 ? 28.886 13.639 -6.945 1.00 95.19 481 GLY A N 1
ATOM 3566 C CA . GLY A 1 481 ? 29.596 14.647 -7.731 1.00 95.19 481 GLY A CA 1
ATOM 3567 C C . GLY A 1 481 ? 28.687 15.706 -8.369 1.00 95.19 481 GLY A C 1
ATOM 3568 O O . GLY A 1 481 ? 27.518 15.826 -8.013 1.00 95.19 481 GLY A O 1
ATOM 3569 N N . PRO A 1 482 ? 29.232 16.544 -9.270 1.00 96.56 482 PRO A N 1
ATOM 3570 C CA . PRO A 1 482 ? 28.560 17.753 -9.759 1.00 96.56 482 PRO A CA 1
ATOM 3571 C C . PRO A 1 482 ? 27.856 17.594 -11.121 1.00 96.56 482 PRO A C 1
ATOM 3573 O O . PRO A 1 482 ? 27.500 18.592 -11.743 1.00 96.56 482 PRO A O 1
ATOM 3576 N N . ASN A 1 483 ? 27.744 16.375 -11.652 1.00 96.81 483 ASN A N 1
ATOM 3577 C CA . ASN A 1 483 ? 27.344 16.146 -13.043 1.00 96.81 483 ASN A CA 1
ATOM 3578 C C . ASN A 1 483 ? 25.824 15.956 -13.183 1.00 96.81 483 ASN A C 1
ATOM 3580 O O . ASN A 1 483 ? 25.372 14.865 -13.525 1.00 96.81 483 ASN A O 1
ATOM 3584 N N . SER A 1 484 ? 25.045 17.005 -12.912 1.00 98.06 484 SER A N 1
ATOM 3585 C CA . SER A 1 484 ? 23.595 17.028 -13.153 1.00 98.06 484 SER A CA 1
ATOM 3586 C C . SER A 1 484 ? 23.230 18.018 -14.261 1.00 98.06 484 SER A C 1
ATOM 3588 O O . SER A 1 484 ? 23.796 19.114 -14.345 1.00 98.06 484 SER A O 1
ATOM 3590 N N . GLY A 1 485 ? 22.294 17.640 -15.132 1.00 98.00 485 GLY A N 1
ATOM 3591 C CA . GLY A 1 485 ? 21.834 18.466 -16.248 1.00 98.00 485 GLY A CA 1
ATOM 3592 C C . GLY A 1 485 ? 20.345 18.285 -16.550 1.00 98.00 485 GLY A C 1
ATOM 3593 O O . GLY A 1 485 ? 19.773 17.252 -16.209 1.00 98.00 485 GLY A O 1
ATOM 3594 N N . PRO A 1 486 ? 19.689 19.273 -17.187 1.00 98.31 486 PRO A N 1
ATOM 3595 C CA . PRO A 1 486 ? 18.283 19.161 -17.555 1.00 98.31 486 PRO A CA 1
ATOM 3596 C C . PRO A 1 486 ? 18.100 18.197 -18.729 1.00 98.31 486 PRO A C 1
ATOM 3598 O O . PRO A 1 486 ? 18.901 18.214 -19.662 1.00 98.31 486 PRO A O 1
ATOM 3601 N N . ILE A 1 487 ? 17.013 17.427 -18.717 1.00 98.25 487 ILE A N 1
ATOM 3602 C CA . ILE A 1 487 ? 16.632 16.552 -19.843 1.00 98.25 487 ILE A CA 1
ATOM 3603 C C . ILE A 1 487 ? 15.262 16.899 -20.433 1.00 98.25 487 ILE A C 1
ATOM 3605 O O . ILE A 1 487 ? 15.023 16.627 -21.608 1.00 98.25 487 ILE A O 1
ATOM 3609 N N . TRP A 1 488 ? 14.404 17.590 -19.675 1.00 98.38 488 TRP A N 1
ATOM 3610 C CA . TRP A 1 488 ? 13.124 18.104 -20.161 1.00 98.38 488 TRP A CA 1
ATOM 3611 C C . TRP A 1 488 ? 12.865 19.536 -19.711 1.00 98.38 488 TRP A C 1
ATOM 3613 O O . TRP A 1 488 ? 13.207 19.943 -18.596 1.00 98.38 488 TRP A O 1
ATOM 3623 N N . ARG A 1 489 ? 12.192 20.289 -20.581 1.00 97.62 489 ARG A N 1
ATOM 3624 C CA . ARG A 1 489 ? 11.607 21.594 -20.271 1.00 97.62 489 ARG A CA 1
ATOM 3625 C C . ARG A 1 489 ? 10.170 21.678 -20.729 1.00 97.62 489 ARG A C 1
ATOM 3627 O O . ARG A 1 489 ? 9.831 21.114 -21.770 1.00 97.62 489 ARG A O 1
ATOM 3634 N N . ASP A 1 490 ? 9.383 22.495 -20.043 1.00 98.19 490 ASP A N 1
ATOM 3635 C CA . ASP A 1 490 ? 8.123 22.980 -20.594 1.00 98.19 490 ASP A CA 1
ATOM 3636 C C . ASP A 1 490 ? 8.370 23.749 -21.905 1.00 98.19 490 ASP A C 1
ATOM 3638 O O . ASP A 1 490 ? 9.239 24.625 -21.989 1.00 98.19 490 ASP A O 1
ATOM 3642 N N . ALA A 1 491 ? 7.613 23.420 -22.952 1.00 96.50 491 ALA A N 1
ATOM 3643 C CA . ALA A 1 491 ? 7.833 23.976 -24.286 1.00 96.50 491 ALA A CA 1
ATOM 3644 C C . ALA A 1 491 ? 7.345 25.432 -24.443 1.00 96.50 491 ALA A C 1
ATOM 3646 O O . ALA A 1 491 ? 7.770 26.125 -25.374 1.00 96.50 491 ALA A O 1
ATOM 3647 N N . GLY A 1 492 ? 6.446 25.911 -23.577 1.00 94.56 492 GLY A N 1
ATOM 3648 C CA . GLY A 1 492 ? 5.856 27.251 -23.657 1.00 94.56 492 GLY A CA 1
ATOM 3649 C C . GLY A 1 492 ? 6.530 28.281 -22.746 1.00 94.56 492 GLY A C 1
ATOM 3650 O O . GLY A 1 492 ? 6.836 29.397 -23.176 1.00 94.56 492 GLY A O 1
ATOM 3651 N N . LEU A 1 493 ? 6.744 27.906 -21.490 1.00 95.69 493 LEU A N 1
ATOM 3652 C CA . LEU A 1 493 ? 7.220 28.707 -20.368 1.00 95.69 493 LEU A CA 1
ATOM 3653 C C . LEU A 1 493 ? 8.707 28.464 -20.064 1.00 95.69 493 LEU A C 1
ATOM 3655 O O . LEU A 1 493 ? 9.370 29.370 -19.557 1.00 95.69 493 LEU A O 1
ATOM 3659 N N . GLY A 1 494 ? 9.262 27.309 -20.447 1.00 96.12 494 GLY A N 1
ATOM 3660 C CA . GLY A 1 494 ? 10.711 27.062 -20.484 1.00 96.12 494 GLY A CA 1
ATOM 3661 C C . GLY A 1 494 ? 11.370 26.678 -19.155 1.00 96.12 494 GLY A C 1
ATOM 3662 O O . GLY A 1 494 ? 12.607 26.610 -19.094 1.00 96.12 494 GLY A O 1
ATOM 3663 N N . TYR A 1 495 ? 10.588 26.437 -18.102 1.00 97.06 495 TYR A N 1
ATOM 3664 C CA . TYR A 1 495 ? 11.103 25.868 -16.856 1.00 97.06 495 TYR A CA 1
ATOM 3665 C C . TYR A 1 495 ? 11.515 24.404 -17.058 1.00 97.06 495 TYR A C 1
ATOM 3667 O O . TYR A 1 495 ? 11.072 23.747 -17.999 1.00 97.06 495 TYR A O 1
ATOM 3675 N N . ILE A 1 496 ? 12.441 23.929 -16.226 1.00 98.25 496 ILE A N 1
ATOM 3676 C CA . ILE A 1 496 ? 12.937 22.547 -16.263 1.00 98.25 496 ILE A CA 1
ATOM 3677 C C . ILE A 1 496 ? 11.948 21.690 -15.483 1.00 98.25 496 ILE A C 1
ATOM 3679 O O . ILE A 1 496 ? 11.452 22.128 -14.453 1.00 98.25 496 ILE A O 1
ATOM 3683 N N . VAL A 1 497 ? 11.682 20.489 -15.982 1.00 97.62 497 VAL A N 1
ATOM 3684 C CA . VAL A 1 497 ? 10.752 19.529 -15.357 1.00 97.62 497 VAL A CA 1
ATOM 3685 C C . VAL A 1 497 ? 11.372 18.148 -15.179 1.00 97.62 497 VAL A C 1
ATOM 3687 O O . VAL A 1 497 ? 10.693 17.218 -14.763 1.00 97.62 497 VAL A O 1
ATOM 3690 N N . ALA A 1 498 ? 12.642 17.990 -15.563 1.00 98.06 498 ALA A N 1
ATOM 3691 C CA . ALA A 1 498 ? 13.390 16.767 -15.338 1.00 98.06 498 ALA A CA 1
ATOM 3692 C C . ALA A 1 498 ? 14.899 16.992 -15.413 1.00 98.06 498 ALA A C 1
ATOM 3694 O O . ALA A 1 498 ? 15.392 17.803 -16.214 1.00 98.06 498 ALA A O 1
ATOM 3695 N N . THR A 1 499 ? 15.631 16.201 -14.641 1.00 98.12 499 THR A N 1
ATOM 3696 C CA . THR A 1 499 ? 17.088 16.192 -14.560 1.00 98.12 499 THR A CA 1
ATOM 3697 C C . THR A 1 499 ? 17.630 14.778 -14.766 1.00 98.12 499 THR A C 1
ATOM 3699 O O . THR A 1 499 ? 16.982 13.775 -14.471 1.00 98.12 499 THR A O 1
ATOM 3702 N N . TYR A 1 500 ? 18.843 14.704 -15.303 1.00 98.38 500 TYR A N 1
ATOM 3703 C CA . TYR A 1 500 ? 19.658 13.498 -15.299 1.00 98.38 500 TYR A CA 1
ATOM 3704 C C . TYR A 1 500 ? 20.923 13.763 -14.497 1.00 98.38 500 TYR A C 1
ATOM 3706 O O . TYR A 1 500 ? 21.648 14.729 -14.766 1.00 98.38 500 TYR A O 1
ATOM 3714 N N . TYR A 1 501 ? 21.197 12.870 -13.553 1.00 98.06 501 TYR A N 1
ATOM 3715 C CA . TYR A 1 501 ? 22.355 12.909 -12.689 1.00 98.06 501 TYR A CA 1
ATOM 3716 C C . TYR A 1 501 ? 23.325 11.776 -13.017 1.00 98.06 501 TYR A C 1
ATOM 3718 O O . TYR A 1 501 ? 23.105 10.610 -12.684 1.00 98.06 501 TYR A O 1
ATOM 3726 N N . ALA A 1 502 ? 24.447 12.129 -13.644 1.00 96.25 502 ALA A N 1
ATOM 3727 C CA . ALA A 1 502 ? 25.551 11.216 -13.916 1.00 96.25 502 ALA A CA 1
ATOM 3728 C C . ALA A 1 502 ? 26.455 11.080 -12.679 1.00 96.25 502 ALA A C 1
ATOM 3730 O O . ALA A 1 502 ? 27.599 11.549 -12.665 1.00 96.25 502 ALA A O 1
ATOM 3731 N N . SER A 1 503 ? 25.901 10.475 -11.630 1.00 94.00 503 SER A N 1
ATOM 3732 C CA . SER A 1 503 ? 26.571 10.213 -10.356 1.00 94.00 503 SER A CA 1
ATOM 3733 C C . SER A 1 503 ? 27.770 9.270 -10.510 1.00 94.00 503 SER A C 1
ATOM 3735 O O . SER A 1 503 ? 27.736 8.304 -11.272 1.00 94.00 503 SER A O 1
ATOM 3737 N N . ASP A 1 504 ? 28.814 9.504 -9.714 1.00 89.81 504 ASP A N 1
ATOM 3738 C CA . ASP A 1 504 ? 29.950 8.594 -9.534 1.00 89.81 504 ASP A CA 1
ATOM 3739 C C . ASP A 1 504 ? 29.566 7.303 -8.765 1.00 89.81 504 ASP A C 1
ATOM 3741 O O . ASP A 1 504 ? 30.399 6.400 -8.649 1.00 89.81 504 ASP A O 1
ATOM 3745 N N . ILE A 1 505 ? 28.345 7.221 -8.211 1.00 92.69 505 ILE A N 1
ATOM 3746 C CA . ILE A 1 505 ? 27.818 6.055 -7.480 1.00 92.69 505 ILE A CA 1
ATOM 3747 C C . ILE A 1 505 ? 26.925 5.210 -8.399 1.00 92.69 505 ILE A C 1
ATOM 3749 O O . ILE A 1 505 ? 27.329 4.124 -8.813 1.00 92.69 505 ILE A O 1
ATOM 3753 N N . SER A 1 506 ? 25.734 5.714 -8.732 1.00 94.38 506 SER A N 1
ATOM 3754 C CA . SER A 1 506 ? 24.826 5.132 -9.724 1.00 94.38 506 SER A CA 1
ATOM 3755 C C . SER A 1 506 ? 23.948 6.232 -10.327 1.00 94.38 506 SER A C 1
ATOM 3757 O O . SER A 1 506 ? 23.526 7.119 -9.582 1.00 94.38 506 SER A O 1
ATOM 3759 N N . PRO A 1 507 ? 23.711 6.240 -11.651 1.00 96.50 507 PRO A N 1
ATOM 3760 C CA . PRO A 1 507 ? 22.959 7.303 -12.308 1.00 96.50 507 PRO A CA 1
ATOM 3761 C C . PRO A 1 507 ? 21.501 7.375 -11.842 1.00 96.50 507 PRO A C 1
ATOM 3763 O O . PRO A 1 507 ? 20.873 6.349 -11.563 1.00 96.50 507 PRO A O 1
ATOM 3766 N N . VAL A 1 508 ? 20.966 8.599 -11.819 1.00 98.25 508 VAL A N 1
ATOM 3767 C CA . VAL A 1 508 ? 19.582 8.886 -11.424 1.00 98.25 508 VAL A CA 1
ATOM 3768 C C . VAL A 1 508 ? 18.896 9.773 -12.464 1.00 98.25 508 VAL A C 1
ATOM 3770 O O . VAL A 1 508 ? 19.503 10.705 -12.993 1.00 98.25 508 VAL A O 1
ATOM 3773 N N . ILE A 1 509 ? 17.637 9.477 -12.783 1.00 98.56 509 ILE A N 1
ATOM 3774 C CA . ILE A 1 509 ? 16.742 10.351 -13.551 1.00 98.56 509 ILE A CA 1
ATOM 3775 C C . ILE A 1 509 ? 15.590 10.765 -12.641 1.00 98.56 509 ILE A C 1
ATOM 3777 O O . ILE A 1 509 ? 14.947 9.907 -12.045 1.00 98.56 509 ILE A O 1
ATOM 3781 N N . CYS A 1 510 ? 15.313 12.063 -12.588 1.00 98.44 510 CYS A N 1
ATOM 3782 C CA . CYS A 1 510 ? 14.241 12.648 -11.790 1.00 98.44 510 CYS A CA 1
ATOM 3783 C C . CYS A 1 510 ? 13.362 13.518 -12.687 1.00 98.44 510 CYS A C 1
ATOM 3785 O O . CYS A 1 510 ? 13.891 14.329 -13.450 1.00 98.44 510 CYS A O 1
ATOM 3787 N N . GLN A 1 511 ? 12.040 13.367 -12.622 1.00 97.75 511 GLN A N 1
ATOM 3788 C CA . GLN A 1 511 ? 11.100 14.184 -13.394 1.00 97.75 511 GLN A CA 1
ATOM 3789 C C . GLN A 1 511 ? 9.797 14.470 -12.650 1.00 97.75 511 GLN A C 1
ATOM 3791 O O . GLN A 1 511 ? 9.281 13.609 -11.955 1.00 97.75 511 GLN A O 1
ATOM 3796 N N . SER A 1 512 ? 9.218 15.654 -12.843 1.00 96.62 512 SER A N 1
ATOM 3797 C CA . SER A 1 512 ? 8.018 16.071 -12.100 1.00 96.62 512 SER A CA 1
ATOM 3798 C C . SER A 1 512 ? 6.680 15.817 -12.798 1.00 96.62 512 SER A C 1
ATOM 3800 O O . SER A 1 512 ? 5.664 16.443 -12.522 1.00 96.62 512 SER A O 1
ATOM 3802 N N . TRP A 1 513 ? 6.679 14.895 -13.749 1.00 95.88 513 TRP A N 1
ATOM 3803 C CA . TRP A 1 513 ? 5.517 14.555 -14.561 1.00 95.88 513 TRP A CA 1
ATOM 3804 C C . TRP A 1 513 ? 5.488 13.048 -14.798 1.00 95.88 513 TRP A C 1
ATOM 3806 O O . TRP A 1 513 ? 6.529 12.392 -14.737 1.00 95.88 513 TRP A O 1
ATOM 3816 N N . GLU A 1 514 ? 4.320 12.491 -15.098 1.00 96.44 514 GLU A N 1
ATOM 3817 C CA . GLU A 1 514 ? 4.165 11.043 -15.237 1.00 96.44 514 GLU A CA 1
ATOM 3818 C C . GLU A 1 514 ? 4.531 10.537 -16.634 1.00 96.44 514 GLU A C 1
ATOM 3820 O O . GLU A 1 514 ? 3.966 10.965 -17.644 1.00 96.44 514 GLU A O 1
ATOM 3825 N N . PHE A 1 515 ? 5.426 9.555 -16.725 1.00 98.19 515 PHE A N 1
ATOM 3826 C CA . PHE A 1 515 ? 5.819 8.902 -17.974 1.00 98.19 515 PHE A CA 1
ATOM 3827 C C . PHE A 1 515 ? 4.616 8.444 -18.806 1.00 98.19 515 PHE A C 1
ATOM 3829 O O . PHE A 1 515 ? 4.603 8.608 -20.032 1.00 98.19 515 PHE A O 1
ATOM 3836 N N . GLY A 1 516 ? 3.575 7.925 -18.148 1.00 96.94 516 GLY A N 1
ATOM 3837 C CA . GLY A 1 516 ? 2.323 7.520 -18.784 1.00 96.94 516 GLY A CA 1
ATOM 3838 C C . GLY A 1 516 ? 1.619 8.639 -19.564 1.00 96.94 516 GLY A C 1
ATOM 3839 O O . GLY A 1 516 ? 0.939 8.349 -20.551 1.00 96.94 516 GLY A O 1
ATOM 3840 N N . GLY A 1 517 ? 1.831 9.904 -19.193 1.00 96.56 517 GLY A N 1
ATOM 3841 C CA . GLY A 1 517 ? 1.290 11.082 -19.870 1.00 96.56 517 GLY A CA 1
ATOM 3842 C C . GLY A 1 517 ? 2.078 11.522 -21.112 1.00 96.56 517 GLY A C 1
ATOM 3843 O O . GLY A 1 517 ? 1.592 12.357 -21.881 1.00 96.56 517 GLY A O 1
ATOM 3844 N N . TYR A 1 518 ? 3.270 10.967 -21.368 1.00 98.00 518 TYR A N 1
ATOM 3845 C CA . TYR A 1 518 ? 4.059 11.273 -22.568 1.00 98.00 518 TYR A CA 1
ATOM 3846 C C . TYR A 1 518 ? 3.353 10.794 -23.844 1.00 98.00 518 TYR A C 1
ATOM 3848 O O . TYR A 1 518 ? 3.195 9.595 -24.069 1.00 98.00 518 TYR A O 1
ATOM 3856 N N . VAL A 1 519 ? 2.977 11.724 -24.731 1.00 97.38 519 VAL A N 1
ATOM 3857 C CA . VAL A 1 519 ? 2.219 11.408 -25.964 1.00 97.38 519 VAL A CA 1
ATOM 3858 C C . VAL A 1 519 ? 3.111 10.875 -27.102 1.00 97.38 519 VAL A C 1
ATOM 3860 O O . VAL A 1 519 ? 2.612 10.420 -28.135 1.00 97.38 519 VAL A O 1
ATOM 3863 N N . GLY A 1 520 ? 4.437 10.940 -26.953 1.00 95.44 520 GLY A N 1
ATOM 3864 C CA . GLY A 1 520 ? 5.386 10.437 -27.948 1.00 95.44 520 GLY A CA 1
ATOM 3865 C C . GLY A 1 520 ? 5.559 8.911 -27.932 1.00 95.44 520 GLY A C 1
ATOM 3866 O O . GLY A 1 520 ? 4.747 8.161 -27.396 1.00 95.44 520 GLY A O 1
ATOM 3867 N N . ASP A 1 521 ? 6.637 8.430 -28.556 1.00 96.44 521 ASP A N 1
ATOM 3868 C CA . ASP A 1 521 ? 6.989 7.005 -28.538 1.00 96.44 521 ASP A CA 1
ATOM 3869 C C . ASP A 1 521 ? 7.670 6.650 -27.207 1.00 96.44 521 ASP A C 1
ATOM 3871 O O . ASP A 1 521 ? 8.870 6.867 -27.029 1.00 96.44 521 ASP A O 1
ATOM 3875 N N . GLN A 1 522 ? 6.885 6.129 -26.263 1.00 97.25 522 GLN A N 1
ATOM 3876 C CA . GLN A 1 522 ? 7.347 5.746 -24.926 1.00 97.25 522 GLN A CA 1
ATOM 3877 C C . GLN A 1 522 ? 8.452 4.678 -24.961 1.00 97.25 522 GLN A C 1
ATOM 3879 O O . GLN A 1 522 ? 9.385 4.744 -24.167 1.00 97.25 522 GLN A O 1
ATOM 3884 N N . ALA A 1 523 ? 8.419 3.728 -25.903 1.00 92.50 523 ALA A N 1
ATOM 3885 C CA . ALA A 1 523 ? 9.470 2.713 -26.006 1.00 92.50 523 ALA A CA 1
ATOM 3886 C C . ALA A 1 523 ? 10.800 3.324 -26.481 1.00 92.50 523 ALA A C 1
ATOM 3888 O O . ALA A 1 523 ? 11.862 2.935 -25.994 1.00 92.50 523 ALA A O 1
ATOM 3889 N N . ALA A 1 524 ? 10.743 4.300 -27.395 1.00 90.50 524 ALA A N 1
ATOM 3890 C CA . ALA A 1 524 ? 11.921 5.044 -27.835 1.00 90.50 524 ALA A CA 1
ATOM 3891 C C . ALA A 1 524 ? 12.479 5.954 -26.730 1.00 90.50 524 ALA A C 1
ATOM 3893 O O . ALA A 1 524 ? 13.692 6.007 -26.554 1.00 90.50 524 ALA A O 1
ATOM 3894 N N . LEU A 1 525 ? 11.613 6.628 -25.965 1.00 96.12 525 LEU A N 1
ATOM 3895 C CA . LEU A 1 525 ? 12.038 7.414 -24.805 1.00 96.12 525 LEU A CA 1
ATOM 3896 C C . LEU A 1 525 ? 12.708 6.528 -23.748 1.00 96.12 525 LEU A C 1
ATOM 3898 O O . LEU A 1 525 ? 13.799 6.841 -23.276 1.00 96.12 525 LEU A O 1
ATOM 3902 N N . MET A 1 526 ? 12.088 5.391 -23.428 1.00 96.31 526 MET A N 1
ATOM 3903 C CA . MET A 1 526 ? 12.633 4.443 -22.462 1.00 96.31 526 MET A CA 1
ATOM 3904 C C . MET A 1 526 ? 14.032 3.972 -22.867 1.00 96.31 526 MET A C 1
ATOM 3906 O O . MET A 1 526 ? 14.913 3.899 -22.022 1.00 96.31 526 MET A O 1
ATOM 3910 N N . LEU A 1 527 ? 14.288 3.734 -24.157 1.00 90.75 527 LEU A N 1
ATOM 3911 C CA . LEU A 1 527 ? 15.620 3.350 -24.630 1.00 90.75 527 LEU A CA 1
ATOM 3912 C C . LEU A 1 527 ? 16.704 4.395 -24.294 1.00 90.75 527 LEU A C 1
ATOM 3914 O O . LEU A 1 527 ? 17.814 4.013 -23.920 1.00 90.75 527 LEU A O 1
ATOM 3918 N N . GLU A 1 528 ? 16.391 5.690 -24.386 1.00 92.31 528 GLU A N 1
ATOM 3919 C CA . GLU A 1 528 ? 17.321 6.764 -24.003 1.00 92.31 528 GLU A CA 1
ATOM 3920 C C . GLU A 1 528 ? 17.530 6.819 -22.481 1.00 92.31 528 GLU A C 1
ATOM 3922 O O . GLU A 1 528 ? 18.658 6.996 -22.013 1.00 92.31 528 GLU A O 1
ATOM 3927 N N . TYR A 1 529 ? 16.474 6.587 -21.693 1.00 96.44 529 TYR A N 1
ATOM 3928 C CA . TYR A 1 529 ? 16.590 6.457 -20.235 1.00 96.44 529 TYR A CA 1
ATOM 3929 C C . TYR A 1 529 ? 17.468 5.263 -19.848 1.00 96.44 529 TYR A C 1
ATOM 3931 O O . TYR A 1 529 ? 18.391 5.419 -19.052 1.00 96.44 529 TYR A O 1
ATOM 3939 N N . LEU A 1 530 ? 17.273 4.096 -20.471 1.00 92.19 530 LEU A N 1
ATOM 3940 C CA . LEU A 1 530 ? 18.117 2.916 -20.256 1.00 92.19 530 LEU A CA 1
ATOM 3941 C C . LEU A 1 530 ? 19.582 3.179 -20.628 1.00 92.19 530 LEU A C 1
ATOM 3943 O O . LEU A 1 530 ? 20.495 2.704 -19.951 1.00 92.19 530 LEU A O 1
ATOM 3947 N N . ALA A 1 531 ? 19.835 3.957 -21.683 1.00 86.94 531 ALA A N 1
ATOM 3948 C CA . ALA A 1 531 ? 21.189 4.358 -22.052 1.00 86.94 531 ALA A CA 1
ATOM 3949 C C . ALA A 1 531 ? 21.858 5.231 -20.983 1.00 86.94 531 ALA A C 1
ATOM 3951 O O . ALA A 1 531 ? 23.016 4.973 -20.641 1.00 86.94 531 ALA A O 1
ATOM 3952 N N . GLY A 1 532 ? 21.128 6.202 -20.429 1.00 90.00 532 GLY A N 1
ATOM 3953 C CA . GLY A 1 532 ? 21.590 7.047 -19.326 1.00 90.00 532 GLY A CA 1
ATOM 3954 C C . GLY A 1 532 ? 21.832 6.276 -18.035 1.00 90.00 532 GLY A C 1
ATOM 3955 O O . GLY A 1 532 ? 22.892 6.391 -17.428 1.00 90.00 532 GLY A O 1
ATOM 3956 N N . LEU A 1 533 ? 20.891 5.414 -17.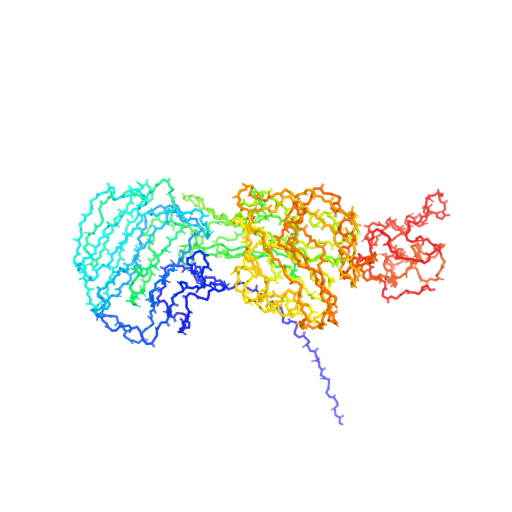658 1.00 92.44 533 LEU A N 1
ATOM 3957 C CA . LEU A 1 533 ? 20.951 4.610 -16.437 1.00 92.44 533 LEU A CA 1
ATOM 3958 C C . LEU A 1 533 ? 21.961 3.447 -16.520 1.00 92.44 533 LEU A C 1
ATOM 3960 O O . LEU A 1 533 ? 21.913 2.520 -15.722 1.00 92.44 533 LEU A O 1
ATOM 3964 N N . GLY A 1 534 ? 22.867 3.446 -17.507 1.00 77.38 534 GLY A N 1
ATOM 3965 C CA . GLY A 1 534 ? 23.895 2.412 -17.656 1.00 77.38 534 GLY A CA 1
ATOM 3966 C C . GLY A 1 534 ? 23.337 1.018 -17.952 1.00 77.38 534 GLY A C 1
ATOM 3967 O O . GLY A 1 534 ? 24.064 0.030 -17.859 1.00 77.38 534 GLY A O 1
ATOM 3968 N N . SER A 1 535 ? 22.068 0.935 -18.346 1.00 63.94 535 SER A N 1
ATOM 3969 C CA . SER A 1 535 ? 21.306 -0.298 -18.508 1.00 63.94 535 SER A CA 1
ATOM 3970 C C . SER A 1 535 ? 21.001 -0.600 -19.992 1.00 63.94 535 SER A C 1
ATOM 3972 O O . SER A 1 535 ? 20.114 -1.371 -20.340 1.00 63.94 535 SER A O 1
ATOM 3974 N N . SER A 1 536 ? 21.814 -0.055 -20.904 1.00 47.31 536 SER A N 1
ATOM 3975 C CA . SER A 1 536 ? 21.741 -0.232 -22.370 1.00 47.31 536 SER A CA 1
ATOM 3976 C C . SER A 1 536 ? 22.159 -1.617 -22.907 1.00 47.31 536 SER A C 1
ATOM 3978 O O . SER A 1 536 ? 22.535 -1.746 -24.075 1.00 47.31 536 SER A O 1
ATOM 3980 N N . GLY A 1 537 ? 22.108 -2.673 -22.092 1.00 43.56 537 GLY A N 1
ATOM 3981 C CA . GLY A 1 537 ? 22.398 -4.046 -22.523 1.00 43.56 537 GLY A CA 1
ATOM 3982 C C . GLY A 1 537 ? 21.131 -4.898 -22.702 1.00 43.56 537 GLY A C 1
ATOM 3983 O O . GLY A 1 537 ? 20.184 -4.717 -21.942 1.00 43.56 537 GLY A O 1
ATOM 3984 N N . PRO A 1 538 ? 21.092 -5.860 -23.648 1.00 38.50 538 PRO A N 1
ATOM 3985 C CA . PRO A 1 538 ? 20.225 -7.038 -23.522 1.00 38.50 538 PRO A CA 1
ATOM 3986 C C . PRO A 1 538 ? 20.874 -8.077 -22.561 1.00 38.50 538 PRO A C 1
ATOM 3988 O O . PRO A 1 538 ? 22.104 -8.097 -22.481 1.00 38.50 538 PRO A O 1
ATOM 3991 N N . PRO A 1 539 ? 20.103 -9.027 -21.981 1.00 41.34 539 PRO A N 1
ATOM 3992 C CA . PRO A 1 539 ? 19.505 -9.078 -20.629 1.00 41.34 539 PRO A CA 1
ATOM 3993 C C . PRO A 1 539 ? 20.451 -9.774 -19.573 1.00 41.34 539 PRO A C 1
ATOM 3995 O O . PRO A 1 539 ? 21.647 -9.862 -19.852 1.00 41.34 539 PRO A O 1
ATOM 3998 N N . PRO A 1 540 ? 20.016 -10.175 -18.346 1.00 47.78 540 PRO A N 1
ATOM 3999 C CA . PRO A 1 540 ? 20.871 -10.430 -17.162 1.00 47.78 540 PRO A CA 1
ATOM 4000 C C . PRO A 1 540 ? 21.541 -11.832 -17.167 1.00 47.78 540 PRO A C 1
ATOM 4002 O O . PRO A 1 540 ? 21.573 -12.459 -18.220 1.00 47.78 540 PRO A O 1
ATOM 4005 N N . PRO A 1 541 ? 22.231 -12.265 -16.082 1.00 46.16 541 PRO A N 1
ATOM 4006 C CA . PRO A 1 541 ? 23.510 -12.977 -16.138 1.00 46.16 541 PRO A CA 1
ATOM 4007 C C . PRO A 1 541 ? 23.516 -14.217 -17.039 1.00 46.16 541 PRO A C 1
ATOM 4009 O O . PRO A 1 541 ? 22.657 -15.082 -16.943 1.00 46.16 541 PRO A O 1
ATOM 4012 N N . VAL A 1 542 ? 24.574 -14.291 -17.849 1.00 50.00 542 VAL A N 1
ATOM 4013 C CA . VAL A 1 542 ? 24.945 -15.373 -18.772 1.00 50.00 542 VAL A CA 1
ATOM 4014 C C . VAL A 1 542 ? 24.723 -16.743 -18.118 1.00 50.00 542 VAL A C 1
ATOM 4016 O O . VAL A 1 542 ? 25.479 -17.135 -17.220 1.00 50.00 542 VAL A O 1
ATOM 4019 N N . GLY A 1 543 ? 23.692 -17.467 -18.553 1.00 57.81 543 GLY A N 1
ATOM 4020 C CA . GLY A 1 543 ? 23.522 -18.875 -18.207 1.00 57.81 543 GLY A CA 1
ATOM 4021 C C . GLY A 1 543 ? 24.709 -19.693 -18.745 1.00 57.81 543 GLY A C 1
ATOM 4022 O O . GLY A 1 543 ? 25.395 -19.268 -19.677 1.00 57.81 543 GLY A O 1
ATOM 4023 N N . PRO A 1 544 ? 25.027 -20.864 -18.173 1.00 69.44 544 PRO A N 1
ATOM 4024 C CA . PRO A 1 544 ? 26.124 -21.693 -18.675 1.00 69.44 544 PRO A CA 1
ATOM 4025 C C . PRO A 1 544 ? 25.910 -22.081 -20.153 1.00 69.44 544 PRO A C 1
ATOM 4027 O O . PRO A 1 544 ? 24.863 -22.612 -20.510 1.00 69.44 544 PRO A O 1
ATOM 4030 N N . GLU A 1 545 ? 26.908 -21.857 -21.020 1.00 84.44 545 GLU A N 1
ATOM 4031 C CA . GLU A 1 545 ? 26.854 -22.279 -22.431 1.00 84.44 545 GLU A CA 1
ATOM 4032 C C . GLU A 1 545 ? 26.868 -23.812 -22.563 1.00 84.44 545 GLU A C 1
ATOM 4034 O O . GLU A 1 545 ? 27.687 -24.499 -21.943 1.00 84.44 545 GLU A O 1
ATOM 4039 N N . PHE A 1 546 ? 26.022 -24.361 -23.440 1.00 89.69 546 PHE A N 1
ATOM 4040 C CA . PHE A 1 546 ? 25.978 -25.797 -23.719 1.00 89.69 546 PHE A CA 1
ATOM 4041 C C . PHE A 1 546 ? 25.629 -26.117 -25.181 1.00 89.69 546 PHE A C 1
ATOM 4043 O O . PHE A 1 546 ? 25.281 -25.237 -25.969 1.00 89.69 546 PHE A O 1
ATOM 4050 N N . ARG A 1 547 ? 25.729 -27.398 -25.570 1.00 93.06 547 ARG A N 1
ATOM 4051 C CA . ARG A 1 547 ? 25.181 -27.912 -26.841 1.00 93.06 547 ARG A CA 1
ATOM 4052 C C . ARG A 1 547 ? 23.958 -28.769 -26.558 1.00 93.06 547 ARG A C 1
ATOM 4054 O O . ARG A 1 547 ? 24.052 -29.807 -25.901 1.00 93.06 547 ARG A O 1
ATOM 4061 N N . ARG A 1 548 ? 22.797 -28.373 -27.078 1.00 92.56 548 ARG A N 1
ATOM 4062 C CA . ARG A 1 548 ? 21.547 -29.101 -26.835 1.00 92.56 548 ARG A CA 1
ATOM 4063 C C . ARG A 1 548 ? 21.563 -30.460 -27.529 1.00 92.56 548 ARG A C 1
ATOM 4065 O O . ARG A 1 548 ? 21.673 -30.546 -28.753 1.00 92.56 548 ARG A O 1
ATOM 4072 N N . GLY A 1 549 ? 21.398 -31.516 -26.743 1.00 92.31 549 GLY A N 1
ATOM 4073 C CA . GLY A 1 549 ? 21.454 -32.908 -27.174 1.00 92.31 549 GLY A CA 1
ATOM 4074 C C . GLY A 1 549 ? 22.761 -33.630 -26.833 1.00 92.31 549 GLY A C 1
ATOM 4075 O O . GLY A 1 549 ? 22.794 -34.847 -26.988 1.00 92.31 549 GLY A O 1
ATOM 4076 N N . ASP A 1 550 ? 23.808 -32.941 -26.360 1.00 94.62 550 ASP A N 1
ATOM 4077 C CA . ASP A 1 550 ? 25.066 -33.550 -25.887 1.00 94.62 550 ASP A CA 1
ATOM 4078 C C . ASP A 1 550 ? 24.957 -33.954 -24.408 1.00 94.62 550 ASP A C 1
ATOM 4080 O O . ASP A 1 550 ? 25.568 -33.381 -23.506 1.00 94.62 550 ASP A O 1
ATOM 4084 N N . SER A 1 551 ? 24.090 -34.926 -24.137 1.00 93.31 551 SER A N 1
ATOM 4085 C CA . SER A 1 551 ? 23.758 -35.336 -22.769 1.00 93.31 551 SER A CA 1
ATOM 4086 C C . SER A 1 551 ? 24.935 -35.954 -22.005 1.00 93.31 551 SER A C 1
ATOM 4088 O O . SER A 1 551 ? 24.909 -35.976 -20.776 1.00 93.31 551 SER A O 1
ATOM 4090 N N . ASN A 1 552 ? 25.932 -36.506 -22.709 1.00 92.25 552 ASN A N 1
ATOM 4091 C CA . ASN A 1 552 ? 27.081 -37.160 -22.081 1.00 92.25 552 ASN A CA 1
ATOM 4092 C C . ASN A 1 552 ? 28.303 -36.228 -21.937 1.00 92.25 552 ASN A C 1
ATOM 4094 O O . ASN A 1 552 ? 29.294 -36.644 -21.328 1.00 92.25 552 ASN A O 1
ATOM 4098 N N . GLY A 1 553 ? 28.225 -35.003 -22.471 1.00 91.50 553 GLY A N 1
ATOM 4099 C CA . GLY A 1 553 ? 29.257 -33.973 -22.377 1.00 91.50 553 GLY A CA 1
ATOM 4100 C C . GLY A 1 553 ? 30.529 -34.276 -23.168 1.00 91.50 553 GLY A C 1
ATOM 4101 O O . GLY A 1 553 ? 31.602 -33.802 -22.789 1.00 91.50 553 GLY A O 1
ATOM 4102 N N . ASP A 1 554 ? 30.458 -35.099 -24.220 1.00 91.81 554 ASP A N 1
ATOM 4103 C CA . ASP A 1 554 ? 31.622 -35.457 -25.043 1.00 91.81 554 ASP A CA 1
ATOM 4104 C C . ASP A 1 554 ? 31.871 -34.491 -26.216 1.00 91.81 554 ASP A C 1
ATOM 4106 O O . ASP A 1 554 ? 32.882 -34.602 -26.926 1.00 91.81 554 ASP A O 1
ATOM 4110 N N . GLY A 1 555 ? 30.989 -33.502 -26.380 1.00 90.31 555 GLY A N 1
ATOM 4111 C CA . GLY A 1 555 ? 31.062 -32.461 -27.392 1.00 90.31 555 GLY A CA 1
ATOM 4112 C C . GLY A 1 555 ? 30.508 -32.881 -28.752 1.00 90.31 555 GLY A C 1
ATOM 4113 O O . GLY A 1 555 ? 30.628 -32.101 -29.704 1.00 90.31 555 GLY A O 1
ATOM 4114 N N . ALA A 1 556 ? 29.933 -34.078 -28.901 1.00 91.81 556 ALA A N 1
ATOM 4115 C CA . ALA A 1 556 ? 29.430 -34.569 -30.177 1.00 91.81 556 ALA A CA 1
ATOM 4116 C C . ALA A 1 556 ? 28.028 -35.177 -30.068 1.00 91.81 556 ALA A C 1
ATOM 4118 O O . ALA A 1 556 ? 27.867 -36.288 -29.591 1.00 91.81 556 ALA A O 1
ATOM 4119 N N . PHE A 1 557 ? 27.041 -34.550 -30.710 1.00 94.81 557 PHE A N 1
ATOM 4120 C CA . PHE A 1 557 ? 25.694 -35.115 -30.819 1.00 94.81 557 PHE A CA 1
ATOM 4121 C C . PHE A 1 557 ? 25.653 -36.404 -31.661 1.00 94.81 557 PHE A C 1
ATOM 4123 O O . PHE A 1 557 ? 25.724 -36.377 -32.898 1.00 94.81 557 PHE A O 1
ATOM 4130 N N . ASN A 1 558 ? 25.550 -37.556 -30.998 1.00 95.75 558 ASN A N 1
ATOM 4131 C CA . ASN A 1 558 ? 25.586 -38.875 -31.616 1.00 95.75 558 ASN A CA 1
ATOM 4132 C C . ASN A 1 558 ? 24.731 -39.910 -30.851 1.00 95.75 558 ASN A C 1
ATOM 4134 O O . ASN A 1 558 ? 23.918 -39.581 -30.001 1.00 95.75 558 ASN A O 1
ATOM 4138 N N . ILE A 1 559 ? 24.836 -41.201 -31.195 1.00 96.50 559 ILE A N 1
ATOM 4139 C CA . ILE A 1 559 ? 24.014 -42.250 -30.558 1.00 96.50 559 ILE A CA 1
ATOM 4140 C C . ILE A 1 559 ? 24.344 -42.460 -29.070 1.00 96.50 559 ILE A C 1
ATOM 4142 O O . ILE A 1 559 ? 23.525 -43.016 -28.339 1.00 96.50 559 ILE A O 1
ATOM 4146 N N . ALA A 1 560 ? 25.532 -42.053 -28.620 1.00 96.25 560 ALA A N 1
ATOM 4147 C CA . ALA A 1 560 ? 25.939 -42.149 -27.227 1.00 96.25 560 ALA A CA 1
ATOM 4148 C C . ALA A 1 560 ? 25.070 -41.276 -26.311 1.00 96.25 560 ALA A C 1
ATOM 4150 O O . ALA A 1 560 ? 24.832 -41.689 -25.178 1.00 96.25 560 ALA A O 1
ATOM 4151 N N . ASP A 1 561 ? 24.524 -40.166 -26.814 1.00 96.31 561 ASP A N 1
ATOM 4152 C CA . ASP A 1 561 ? 23.682 -39.242 -26.053 1.00 96.31 561 ASP A CA 1
ATOM 4153 C C . ASP A 1 561 ? 22.343 -39.845 -25.622 1.00 96.31 561 ASP A C 1
ATOM 4155 O O . ASP A 1 561 ? 22.135 -40.058 -24.430 1.00 96.31 561 ASP A O 1
ATOM 4159 N N . PRO A 1 562 ? 21.444 -40.276 -26.531 1.00 96.31 562 PRO A N 1
ATOM 4160 C CA . PRO A 1 562 ? 20.195 -40.893 -26.104 1.00 96.31 562 PRO A CA 1
ATOM 4161 C C . PRO A 1 562 ? 20.424 -42.183 -25.300 1.00 96.31 562 PRO A C 1
ATOM 4163 O O . PRO A 1 562 ? 19.585 -42.547 -24.479 1.00 96.31 562 PRO A O 1
ATOM 4166 N N . VAL A 1 563 ? 21.552 -42.883 -25.494 1.00 96.56 563 VAL A N 1
ATOM 4167 C CA . VAL A 1 563 ? 21.930 -44.029 -24.650 1.00 96.56 563 VAL A CA 1
ATOM 4168 C C . VAL A 1 563 ? 22.288 -43.578 -23.233 1.00 96.56 563 VAL A C 1
ATOM 4170 O O . VAL A 1 563 ? 21.857 -44.225 -22.277 1.00 96.56 563 VAL A O 1
ATOM 4173 N N . HIS A 1 564 ? 23.040 -42.487 -23.088 1.00 96.31 564 HIS A N 1
ATOM 4174 C CA . HIS A 1 564 ? 23.367 -41.882 -21.802 1.00 96.31 564 HIS A CA 1
ATOM 4175 C C . HIS A 1 564 ? 22.102 -41.385 -21.089 1.00 96.31 564 HIS A C 1
ATOM 4177 O O . HIS A 1 564 ? 21.859 -41.796 -19.952 1.00 96.31 564 HIS A O 1
ATOM 4183 N N . SER A 1 565 ? 21.231 -40.642 -21.781 1.00 95.69 565 SER A N 1
ATOM 4184 C CA . SER A 1 565 ? 19.946 -40.187 -21.239 1.00 95.69 565 SER A CA 1
ATOM 4185 C C . SER A 1 565 ? 19.077 -41.349 -20.741 1.00 95.69 565 SER A C 1
ATOM 4187 O O . SER A 1 565 ? 18.601 -41.340 -19.608 1.00 95.69 565 SER A O 1
ATOM 4189 N N . LEU A 1 566 ? 18.906 -42.407 -21.544 1.00 96.31 566 LEU A N 1
ATOM 4190 C CA . LEU A 1 566 ? 18.112 -43.581 -21.150 1.00 96.31 566 LEU A CA 1
ATOM 4191 C C . LEU A 1 566 ? 18.747 -44.367 -19.994 1.00 96.31 566 LEU A C 1
ATOM 4193 O O . LEU A 1 566 ? 18.032 -44.920 -19.153 1.00 96.31 566 LEU A O 1
ATOM 4197 N N . ALA A 1 567 ? 20.080 -44.441 -19.943 1.00 94.75 567 ALA A N 1
ATOM 4198 C CA . ALA A 1 567 ? 20.787 -45.083 -18.842 1.00 94.75 567 ALA A CA 1
ATOM 4199 C C . ALA A 1 567 ? 20.598 -44.308 -17.531 1.00 94.75 567 ALA A C 1
ATOM 4201 O O . ALA A 1 567 ? 20.356 -44.939 -16.498 1.00 94.75 567 ALA A O 1
ATOM 4202 N N . SER A 1 568 ? 20.654 -42.974 -17.589 1.00 93.69 568 SER A N 1
ATOM 4203 C CA . SER A 1 568 ? 20.373 -42.081 -16.463 1.00 93.69 568 SER A CA 1
ATOM 4204 C C . SER A 1 568 ? 18.933 -42.248 -15.958 1.00 93.69 568 SER A C 1
ATOM 4206 O O . SER A 1 568 ? 18.721 -42.566 -14.790 1.00 93.69 568 SER A O 1
ATOM 4208 N N . LEU A 1 569 ? 17.946 -42.191 -16.862 1.00 93.56 569 LEU A N 1
ATOM 4209 C CA . LEU A 1 569 ? 16.518 -42.266 -16.522 1.00 93.56 569 LEU A CA 1
ATOM 4210 C C . LEU A 1 569 ? 16.066 -43.637 -15.988 1.00 93.56 569 LEU A C 1
ATOM 4212 O O . LEU A 1 569 ? 15.197 -43.703 -15.120 1.00 93.56 569 LEU A O 1
ATOM 4216 N N . PHE A 1 570 ? 16.609 -44.745 -16.511 1.00 93.69 570 PHE A N 1
ATOM 4217 C CA . PHE A 1 570 ? 16.019 -46.077 -16.282 1.00 93.69 570 PHE A CA 1
ATOM 4218 C C . PHE A 1 570 ? 16.972 -47.147 -15.751 1.00 93.69 570 PHE A C 1
ATOM 4220 O O . PHE A 1 570 ? 16.511 -48.210 -15.330 1.00 93.69 570 PHE A O 1
ATOM 4227 N N . SER A 1 571 ? 18.286 -46.921 -15.791 1.00 88.12 571 SER A N 1
ATOM 4228 C CA . SER A 1 571 ? 19.284 -47.958 -15.475 1.00 88.12 571 SER A CA 1
ATOM 4229 C C . SER A 1 571 ? 20.238 -47.576 -14.341 1.00 88.12 571 SER A C 1
ATOM 4231 O O . SER A 1 571 ? 21.189 -48.316 -14.085 1.00 88.12 571 SER A O 1
ATOM 4233 N N . GLY A 1 572 ? 19.991 -46.452 -13.655 1.00 83.25 572 GLY A N 1
ATOM 4234 C CA . GLY A 1 572 ? 20.848 -45.950 -12.577 1.00 83.25 572 GLY A CA 1
ATOM 4235 C C . GLY A 1 572 ? 22.221 -45.476 -13.063 1.00 83.25 572 GLY A C 1
ATOM 4236 O O . GLY A 1 572 ? 23.199 -45.576 -12.322 1.00 83.25 572 GLY A O 1
ATOM 4237 N N . GLY A 1 573 ? 22.311 -45.038 -14.324 1.00 86.12 573 GLY A N 1
ATOM 4238 C CA . GLY A 1 573 ? 23.487 -44.352 -14.856 1.00 86.12 573 GLY A CA 1
ATOM 4239 C C . GLY A 1 573 ? 23.726 -43.011 -14.158 1.00 86.12 573 GLY A C 1
ATOM 4240 O O . GLY A 1 573 ? 22.878 -42.533 -13.409 1.00 86.12 573 GLY A O 1
ATOM 4241 N N . LEU A 1 574 ? 24.895 -42.410 -14.393 1.00 87.75 574 LEU A N 1
ATOM 4242 C CA . LEU A 1 574 ? 25.182 -41.066 -13.886 1.00 87.75 574 LEU A CA 1
ATOM 4243 C C . LEU A 1 574 ? 24.186 -40.053 -14.475 1.00 87.75 574 LEU A C 1
ATOM 4245 O O . LEU A 1 574 ? 23.734 -40.215 -15.610 1.00 87.75 574 LEU A O 1
ATOM 4249 N N . ALA A 1 575 ? 23.829 -39.042 -13.684 1.00 88.81 575 ALA A N 1
ATOM 4250 C CA . ALA A 1 575 ? 23.073 -37.895 -14.173 1.00 88.81 575 ALA A CA 1
ATOM 4251 C C . ALA A 1 575 ? 23.918 -37.094 -15.184 1.00 88.81 575 ALA A C 1
ATOM 4253 O O . ALA A 1 575 ? 25.145 -37.060 -15.022 1.00 88.81 575 ALA A O 1
ATOM 4254 N N . PRO A 1 576 ? 23.294 -36.475 -16.203 1.00 90.31 576 PRO A N 1
ATOM 4255 C CA . PRO A 1 576 ? 23.967 -35.508 -17.063 1.00 90.31 576 PRO A CA 1
ATOM 4256 C C . PRO A 1 576 ? 24.606 -34.391 -16.229 1.00 90.31 576 PRO A C 1
ATOM 4258 O O . PRO A 1 576 ? 23.986 -33.895 -15.292 1.00 90.31 576 PRO A O 1
ATOM 4261 N N . GLY A 1 577 ? 25.834 -33.989 -16.573 1.00 84.81 577 GLY A N 1
ATOM 4262 C CA . GLY A 1 577 ? 26.501 -32.837 -15.942 1.00 84.81 577 GLY A CA 1
ATOM 4263 C C . GLY A 1 577 ? 25.872 -31.490 -16.323 1.00 84.81 577 GLY A C 1
ATOM 4264 O O . GLY A 1 577 ? 26.044 -30.499 -15.619 1.00 84.81 577 GLY A O 1
ATOM 4265 N N . CYS A 1 578 ? 25.102 -31.475 -17.415 1.00 91.12 578 CYS A N 1
ATOM 4266 C CA . CYS A 1 578 ? 24.247 -30.369 -17.821 1.00 91.12 578 CYS A CA 1
ATOM 4267 C C . CYS A 1 578 ? 22.869 -30.891 -18.192 1.00 91.12 578 CYS A C 1
ATOM 4269 O O . CYS A 1 578 ? 22.695 -31.634 -19.162 1.00 91.12 578 CYS A O 1
ATOM 4271 N N . MET A 1 579 ? 21.891 -30.515 -17.374 1.00 91.06 579 MET A N 1
ATOM 4272 C CA . MET A 1 579 ? 20.507 -30.934 -17.526 1.00 91.06 579 MET A CA 1
ATOM 4273 C C . MET A 1 579 ? 19.870 -30.255 -18.742 1.00 91.06 579 MET A C 1
ATOM 4275 O O . MET A 1 579 ? 19.123 -30.911 -19.464 1.00 91.06 579 MET A O 1
ATOM 4279 N N . ALA A 1 580 ? 20.263 -29.015 -19.054 1.00 89.19 580 ALA A N 1
ATOM 4280 C CA . ALA A 1 580 ? 19.809 -28.312 -20.255 1.00 89.19 580 ALA A CA 1
ATOM 4281 C C . ALA A 1 580 ? 20.332 -28.952 -21.561 1.00 89.19 580 ALA A C 1
ATOM 4283 O O . ALA A 1 580 ? 19.627 -28.997 -22.569 1.00 89.19 580 ALA A O 1
ATOM 4284 N N . ALA A 1 581 ? 21.536 -29.543 -21.550 1.00 91.88 581 ALA A N 1
ATOM 4285 C CA . ALA A 1 581 ? 22.046 -30.319 -22.684 1.00 91.88 581 ALA A CA 1
ATOM 4286 C C . ALA A 1 581 ? 21.287 -31.642 -22.872 1.00 91.88 581 ALA A C 1
ATOM 4288 O O . ALA A 1 581 ? 21.161 -32.128 -23.999 1.00 91.88 581 ALA A O 1
ATOM 4289 N N . ALA A 1 582 ? 20.777 -32.225 -21.784 1.00 93.38 582 ALA A N 1
ATOM 4290 C CA . ALA A 1 582 ? 20.007 -33.461 -21.819 1.00 93.38 582 ALA A CA 1
ATOM 4291 C C . ALA A 1 582 ? 18.539 -33.248 -22.225 1.00 93.38 582 ALA A C 1
ATOM 4293 O O . ALA A 1 582 ? 17.979 -34.148 -22.855 1.00 93.38 582 ALA A O 1
ATOM 4294 N N . ASP A 1 583 ? 17.959 -32.078 -21.938 1.00 92.56 583 ASP A N 1
ATOM 4295 C CA . ASP A 1 583 ? 16.657 -31.624 -22.445 1.00 92.56 583 ASP A CA 1
ATOM 4296 C C . ASP A 1 583 ? 16.744 -31.311 -23.955 1.00 92.56 583 ASP A C 1
ATOM 4298 O O . ASP A 1 583 ? 17.051 -30.208 -24.420 1.00 92.56 583 ASP A O 1
ATOM 4302 N N . SER A 1 584 ? 16.535 -32.353 -24.755 1.00 93.06 584 SER A N 1
ATOM 4303 C CA . SER A 1 584 ? 16.741 -32.342 -26.202 1.00 93.06 584 SER A CA 1
ATOM 4304 C C . SER A 1 584 ? 15.540 -31.779 -26.961 1.00 93.06 584 SER A C 1
ATOM 4306 O O . SER A 1 584 ? 15.685 -31.396 -28.133 1.00 93.06 584 SER A O 1
ATOM 4308 N N . ASN A 1 585 ? 14.347 -31.783 -26.355 1.00 90.88 585 ASN A N 1
ATOM 4309 C CA . ASN A 1 585 ? 13.141 -31.196 -26.942 1.00 90.88 585 ASN A CA 1
ATOM 4310 C C . ASN A 1 585 ? 12.857 -29.766 -26.452 1.00 90.88 585 ASN A C 1
ATOM 4312 O O . ASN A 1 585 ? 12.005 -29.131 -27.077 1.00 90.88 585 ASN A O 1
ATOM 4316 N N . ALA A 1 586 ? 13.638 -29.263 -25.491 1.00 86.50 586 ALA A N 1
ATOM 4317 C CA . ALA A 1 586 ? 13.552 -27.925 -24.910 1.00 86.50 586 ALA A CA 1
ATOM 4318 C C . ALA A 1 586 ? 12.172 -27.663 -24.290 1.00 86.50 586 ALA A C 1
ATOM 4320 O O . ALA A 1 586 ? 11.535 -26.654 -24.594 1.00 86.50 586 ALA A O 1
ATOM 4321 N N . ASP A 1 587 ? 11.673 -28.623 -23.506 1.00 86.31 587 ASP A N 1
ATOM 4322 C CA . ASP A 1 587 ? 10.393 -28.497 -22.797 1.00 86.31 587 ASP A CA 1
ATOM 4323 C C . ASP A 1 587 ? 10.534 -28.124 -21.311 1.00 86.31 587 ASP A C 1
ATOM 4325 O O . ASP A 1 587 ? 9.524 -28.035 -20.610 1.00 86.31 587 ASP A O 1
ATOM 4329 N N . GLY A 1 588 ? 11.764 -27.865 -20.854 1.00 86.19 588 GLY A N 1
ATOM 4330 C CA . GLY A 1 588 ? 12.085 -27.476 -19.482 1.00 86.19 588 GLY A CA 1
ATOM 4331 C C . GLY A 1 588 ? 12.213 -28.669 -18.536 1.00 86.19 588 GLY A C 1
ATOM 4332 O O . GLY A 1 588 ? 12.292 -28.493 -17.320 1.00 86.19 588 GLY A O 1
ATOM 4333 N N . SER A 1 589 ? 12.204 -29.903 -19.052 1.00 87.75 589 SER A N 1
ATOM 4334 C CA . SER A 1 589 ? 12.249 -31.104 -18.226 1.00 87.75 589 SER A CA 1
ATOM 4335 C C . SER A 1 589 ? 13.043 -32.239 -18.868 1.00 87.75 589 SER A C 1
ATOM 4337 O O . SER A 1 589 ? 12.832 -32.609 -20.013 1.00 87.75 589 SER A O 1
ATOM 4339 N N . PHE A 1 590 ? 13.916 -32.885 -18.091 1.00 91.56 590 PHE A N 1
ATOM 4340 C CA . PHE A 1 590 ? 14.621 -34.079 -18.557 1.00 91.56 590 PHE A CA 1
ATOM 4341 C C . PHE A 1 590 ? 13.791 -35.350 -18.312 1.00 91.56 590 PHE A C 1
ATOM 4343 O O . PHE A 1 590 ? 13.669 -35.834 -17.182 1.00 91.56 590 PHE A O 1
ATOM 4350 N N . ASN A 1 591 ? 13.222 -35.916 -19.376 1.00 93.94 591 ASN A N 1
ATOM 4351 C CA . ASN A 1 591 ? 12.361 -37.093 -19.337 1.00 93.94 591 ASN A CA 1
ATOM 4352 C C . ASN A 1 591 ? 12.546 -38.014 -20.572 1.00 93.94 591 ASN A C 1
ATOM 4354 O O . ASN A 1 591 ? 13.540 -37.973 -21.291 1.00 93.94 591 ASN A O 1
ATOM 4358 N N . ILE A 1 592 ? 11.627 -38.962 -20.802 1.00 96.38 592 ILE A N 1
ATOM 4359 C CA . ILE A 1 592 ? 11.743 -39.931 -21.912 1.00 96.38 592 ILE A CA 1
ATOM 4360 C C . ILE A 1 592 ? 11.570 -39.297 -23.305 1.00 96.38 592 ILE A C 1
ATOM 4362 O O . ILE A 1 592 ? 11.994 -39.889 -24.302 1.00 96.38 592 ILE A O 1
ATOM 4366 N N . ALA A 1 593 ? 10.944 -38.126 -23.401 1.00 95.00 593 ALA A N 1
ATOM 4367 C CA . ALA A 1 593 ? 10.756 -37.401 -24.651 1.00 95.00 593 ALA A CA 1
ATOM 4368 C C . ALA A 1 593 ? 12.094 -36.940 -25.255 1.00 95.00 593 ALA A C 1
ATOM 4370 O O . ALA A 1 593 ? 12.229 -36.922 -26.482 1.00 95.00 593 ALA A O 1
ATOM 4371 N N . ASP A 1 594 ? 13.110 -36.702 -24.428 1.00 95.81 594 ASP A N 1
ATOM 4372 C CA . ASP A 1 594 ? 14.435 -36.240 -24.845 1.00 95.81 594 ASP A CA 1
ATOM 4373 C C . ASP A 1 594 ? 15.233 -37.250 -25.666 1.00 95.81 594 ASP A C 1
ATOM 4375 O O . ASP A 1 594 ? 15.572 -36.962 -26.821 1.00 95.81 594 ASP A O 1
ATOM 4379 N N . PRO A 1 595 ? 15.491 -38.483 -25.178 1.00 96.19 595 PRO A N 1
ATOM 4380 C CA . PRO A 1 595 ? 16.149 -39.484 -26.001 1.00 96.19 595 PRO A CA 1
ATOM 4381 C C . PRO A 1 595 ? 15.314 -39.841 -27.238 1.00 96.19 595 PRO A C 1
ATOM 4383 O O . PRO A 1 595 ? 15.884 -40.206 -28.268 1.00 96.19 595 PRO A O 1
ATOM 4386 N N . VAL A 1 596 ? 13.981 -39.710 -27.188 1.00 96.12 596 VAL A N 1
ATOM 4387 C CA . VAL A 1 596 ? 13.117 -39.893 -28.367 1.00 96.12 596 VAL A CA 1
ATOM 4388 C C . VAL A 1 596 ? 13.372 -38.801 -29.408 1.00 96.12 596 VAL A C 1
ATOM 4390 O O . VAL A 1 596 ? 13.540 -39.126 -30.587 1.00 96.12 596 VAL A O 1
ATOM 4393 N N . LYS A 1 597 ? 13.461 -37.534 -28.994 1.00 95.38 597 LYS A N 1
ATOM 4394 C CA . LYS A 1 597 ? 13.804 -36.396 -29.855 1.00 95.38 597 LYS A CA 1
ATOM 4395 C C . LYS A 1 597 ? 15.200 -36.553 -30.462 1.00 95.38 597 LYS A C 1
ATOM 4397 O O . LYS A 1 597 ? 15.352 -36.397 -31.677 1.00 95.38 597 LYS A O 1
ATOM 4402 N N . SER A 1 598 ? 16.185 -36.964 -29.667 1.00 95.50 598 SER A N 1
ATOM 4403 C CA . SER A 1 598 ? 17.557 -37.193 -30.132 1.00 95.50 598 SER A CA 1
ATOM 4404 C C . SER A 1 598 ? 17.656 -38.344 -31.140 1.00 95.50 598 SER A C 1
ATOM 4406 O O . SER A 1 598 ? 18.225 -38.185 -32.222 1.00 95.50 598 SER A O 1
ATOM 4408 N N . LEU A 1 599 ? 17.009 -39.486 -30.880 1.00 96.69 599 LEU A N 1
ATOM 4409 C CA . LEU A 1 599 ? 16.940 -40.603 -31.837 1.00 96.69 599 LEU A CA 1
ATOM 4410 C C . LEU A 1 599 ? 16.155 -40.244 -33.107 1.00 96.69 599 LEU A C 1
ATOM 4412 O O . LEU A 1 599 ? 16.510 -40.675 -34.210 1.00 96.69 599 LEU A O 1
ATOM 4416 N N . GLY A 1 600 ? 15.089 -39.457 -32.963 1.00 95.56 600 GLY A N 1
ATOM 4417 C CA . GLY A 1 600 ? 14.290 -38.952 -34.070 1.00 95.56 600 GLY A CA 1
ATOM 4418 C C . GLY A 1 600 ? 15.101 -38.064 -35.014 1.00 95.56 600 GLY A C 1
ATOM 4419 O O . GLY A 1 600 ? 15.030 -38.247 -36.236 1.00 95.56 600 GLY A O 1
ATOM 4420 N N . ALA A 1 601 ? 15.918 -37.166 -34.457 1.00 93.88 601 ALA A N 1
ATOM 4421 C CA . ALA A 1 601 ? 16.843 -36.327 -35.213 1.00 93.88 601 ALA A CA 1
ATOM 4422 C C . ALA A 1 601 ? 17.942 -37.155 -35.906 1.00 93.88 601 ALA A C 1
ATOM 4424 O O . ALA A 1 601 ? 18.194 -36.969 -37.096 1.00 93.88 601 ALA A O 1
ATOM 4425 N N . LEU A 1 602 ? 18.546 -38.122 -35.205 1.00 94.62 602 LEU A N 1
ATOM 4426 C CA . LEU A 1 602 ? 19.657 -38.930 -35.729 1.00 94.62 602 LEU A CA 1
ATOM 4427 C C . LEU A 1 602 ? 19.246 -39.918 -36.834 1.00 94.62 602 LEU A C 1
ATOM 4429 O O . LEU A 1 602 ? 20.015 -40.152 -37.767 1.00 94.62 602 LEU A O 1
ATOM 4433 N N . PHE A 1 603 ? 18.059 -40.527 -36.734 1.00 94.88 603 PHE A N 1
ATOM 4434 C CA . PHE A 1 603 ? 17.704 -41.687 -37.568 1.00 94.88 603 PHE A CA 1
ATOM 4435 C C . PHE A 1 603 ? 16.406 -41.553 -38.362 1.00 94.88 603 PHE A C 1
ATOM 4437 O O . PHE A 1 603 ? 16.198 -42.321 -39.303 1.00 94.88 603 PHE A O 1
ATOM 4444 N N . SER A 1 604 ? 15.531 -40.608 -38.010 1.00 89.81 604 SER A N 1
ATOM 4445 C CA . SER A 1 604 ? 14.189 -40.497 -38.607 1.00 89.81 604 SER A CA 1
ATOM 4446 C C . SER A 1 604 ? 13.974 -39.209 -39.404 1.00 89.81 604 SER A C 1
ATOM 4448 O O . SER A 1 604 ? 12.866 -38.968 -39.879 1.00 89.81 604 SER A O 1
ATOM 4450 N N . GLY A 1 605 ? 15.020 -38.390 -39.574 1.00 86.00 605 GLY A N 1
ATOM 4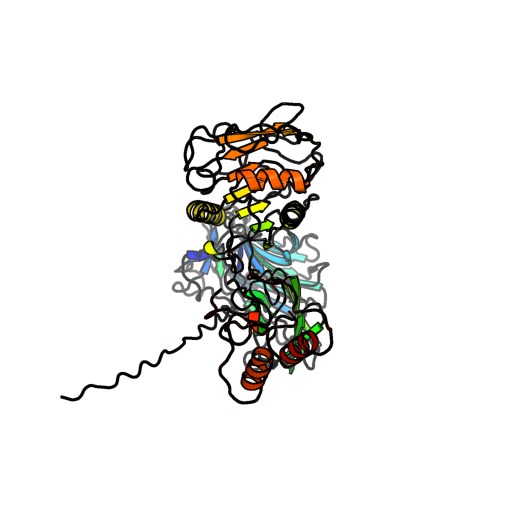451 C CA . GLY A 1 605 ? 14.954 -37.132 -40.322 1.00 86.00 605 GLY A CA 1
ATOM 4452 C C . GLY A 1 605 ? 14.090 -36.062 -39.653 1.00 86.00 605 GLY A C 1
ATOM 4453 O O . GLY A 1 605 ? 13.612 -35.158 -40.339 1.00 86.00 605 GLY A O 1
ATOM 4454 N N . GLN A 1 606 ? 13.852 -36.172 -38.341 1.00 88.00 606 GLN A N 1
ATOM 4455 C CA . GLN A 1 606 ? 13.244 -35.083 -37.579 1.00 88.00 606 GLN A CA 1
ATOM 4456 C C . GLN A 1 606 ? 14.224 -33.910 -37.475 1.00 88.00 606 GLN A C 1
ATOM 4458 O O . GLN A 1 606 ? 15.432 -34.075 -37.646 1.00 88.00 606 GLN A O 1
ATOM 4463 N N . LEU A 1 607 ? 13.697 -32.715 -37.200 1.00 88.50 607 LEU A N 1
ATOM 4464 C CA . LEU A 1 607 ? 14.535 -31.542 -36.970 1.00 88.50 607 LEU A CA 1
ATOM 4465 C C . LEU A 1 607 ? 15.501 -31.800 -35.799 1.00 88.50 607 LEU A C 1
ATOM 4467 O O . LEU A 1 607 ? 15.076 -32.436 -34.823 1.00 88.50 607 LEU A O 1
ATOM 4471 N N . PRO A 1 608 ? 16.750 -31.296 -35.871 1.00 89.94 608 PRO A N 1
ATOM 4472 C CA . PRO A 1 608 ? 17.695 -31.362 -34.757 1.00 89.94 608 PRO A CA 1
ATOM 4473 C C . PRO A 1 608 ? 17.117 -30.720 -33.480 1.00 89.94 608 PRO A C 1
ATOM 4475 O O . PRO A 1 608 ? 16.067 -30.058 -33.544 1.00 89.94 608 PRO A O 1
ATOM 4478 N N . PRO A 1 609 ? 17.747 -30.949 -32.311 1.00 91.88 609 PRO A N 1
ATOM 4479 C CA . PRO A 1 609 ? 17.436 -30.194 -31.102 1.00 91.88 609 PRO A CA 1
ATOM 4480 C C . PRO A 1 609 ? 17.364 -28.681 -31.390 1.00 91.88 609 PRO A C 1
ATOM 4482 O O . PRO A 1 609 ? 18.160 -28.193 -32.202 1.00 91.88 609 PRO A O 1
ATOM 4485 N N . PRO A 1 610 ? 16.391 -27.957 -30.802 1.00 87.38 610 PRO A N 1
ATOM 4486 C CA . PRO A 1 610 ? 16.304 -26.499 -30.899 1.00 87.38 610 PRO A CA 1
ATOM 4487 C C . PRO A 1 610 ? 17.593 -25.802 -30.440 1.00 87.38 610 PRO A C 1
ATOM 4489 O O . PRO A 1 610 ? 18.439 -26.426 -29.799 1.00 87.38 610 PRO A O 1
ATOM 4492 N N . ALA A 1 611 ? 17.734 -24.510 -30.753 1.00 83.62 611 ALA A N 1
ATOM 4493 C CA . ALA A 1 611 ? 18.866 -23.690 -30.308 1.00 83.62 611 ALA A CA 1
ATOM 4494 C C . ALA A 1 611 ? 19.115 -23.833 -28.776 1.00 83.62 611 ALA A C 1
ATOM 4496 O O . ALA A 1 611 ? 18.142 -24.043 -28.046 1.00 83.62 611 ALA A O 1
ATOM 4497 N N . PRO A 1 612 ? 20.373 -23.822 -28.281 1.00 84.44 612 PRO A N 1
ATOM 4498 C CA . PRO A 1 612 ? 21.633 -23.560 -29.003 1.00 84.44 612 PRO A CA 1
ATOM 4499 C C . PRO A 1 612 ? 22.006 -24.660 -30.011 1.00 84.44 612 PRO A C 1
ATOM 4501 O O . PRO A 1 612 ? 22.805 -24.456 -30.921 1.00 84.44 612 PRO A O 1
ATOM 4504 N N . GLY A 1 613 ? 21.304 -25.792 -29.948 1.00 87.94 613 GLY A N 1
ATOM 4505 C CA . GLY A 1 613 ? 21.394 -26.864 -30.921 1.00 87.94 613 GLY A CA 1
ATOM 4506 C C . GLY A 1 613 ? 22.573 -27.799 -30.656 1.00 87.94 613 GLY A C 1
ATOM 4507 O O . GLY A 1 613 ? 23.376 -27.580 -29.754 1.00 87.94 613 GLY A O 1
ATOM 4508 N N . PRO A 1 614 ? 22.685 -28.877 -31.443 1.00 90.25 614 PRO A N 1
ATOM 4509 C CA . PRO A 1 614 ? 23.654 -29.942 -31.188 1.00 90.25 614 PRO A CA 1
ATOM 4510 C C . PRO A 1 614 ? 25.095 -29.618 -31.610 1.00 90.25 614 PRO A C 1
ATOM 4512 O O . PRO A 1 614 ? 25.995 -30.425 -31.377 1.00 90.25 614 PRO A O 1
ATOM 4515 N N . THR A 1 615 ? 25.322 -28.505 -32.313 1.00 86.81 615 THR A N 1
ATOM 4516 C CA . THR A 1 615 ? 26.612 -28.185 -32.951 1.00 86.81 615 THR A CA 1
ATOM 4517 C C . THR A 1 615 ? 27.293 -26.964 -32.370 1.00 86.81 615 THR A C 1
ATOM 4519 O O . THR A 1 615 ? 28.511 -26.980 -32.193 1.00 86.81 615 THR A O 1
ATOM 4522 N N . ASP A 1 616 ? 26.523 -25.917 -32.108 1.00 83.81 616 ASP A N 1
ATOM 4523 C CA . ASP A 1 616 ? 27.039 -24.646 -31.634 1.00 83.81 616 ASP A CA 1
ATOM 4524 C C . ASP A 1 616 ? 26.872 -24.595 -30.119 1.00 83.81 616 ASP A C 1
ATOM 4526 O O . ASP A 1 616 ? 25.849 -25.018 -29.585 1.00 83.81 616 ASP A O 1
ATOM 4530 N N . CYS A 1 617 ? 27.915 -24.135 -29.432 1.00 86.69 617 CYS A N 1
ATOM 4531 C CA . CYS A 1 617 ? 27.779 -23.776 -28.030 1.00 86.69 617 CYS A CA 1
ATOM 4532 C C . CYS A 1 617 ? 27.031 -22.458 -27.940 1.00 86.69 617 CYS A C 1
ATOM 4534 O O . CYS A 1 617 ? 27.329 -21.525 -28.690 1.00 86.69 617 CYS A O 1
ATOM 4536 N N . GLY A 1 618 ? 26.067 -22.407 -27.040 1.00 79.38 618 GLY A N 1
ATOM 4537 C CA . GLY A 1 618 ? 25.326 -21.199 -26.753 1.00 79.38 618 GLY A CA 1
ATOM 4538 C C . GLY A 1 618 ? 24.412 -21.406 -25.563 1.00 79.38 618 GLY A C 1
ATOM 4539 O O . GLY A 1 618 ? 24.327 -22.497 -25.002 1.00 79.38 618 GLY A O 1
ATOM 4540 N N . GLU A 1 619 ? 23.741 -20.338 -25.191 1.00 76.88 619 GLU A N 1
ATOM 4541 C CA . GLU A 1 619 ? 22.749 -20.338 -24.126 1.00 76.88 619 GLU A CA 1
ATOM 4542 C C . GLU A 1 619 ? 21.414 -20.871 -24.641 1.00 76.88 619 GLU A C 1
ATOM 4544 O O . GLU A 1 619 ? 21.193 -20.968 -25.854 1.00 76.88 619 GLU A O 1
ATOM 4549 N N . ASP A 1 620 ? 20.512 -21.197 -23.720 1.00 71.75 620 ASP A N 1
ATOM 4550 C CA . ASP A 1 620 ? 19.122 -21.462 -24.062 1.00 71.75 620 ASP A CA 1
ATOM 4551 C C . ASP A 1 620 ? 18.413 -20.140 -24.417 1.00 71.75 620 ASP A C 1
ATOM 4553 O O . ASP A 1 620 ? 18.200 -19.310 -23.537 1.00 71.75 620 ASP A O 1
ATOM 4557 N N . PRO A 1 621 ? 18.029 -19.904 -25.688 1.00 61.81 621 PRO A N 1
ATOM 4558 C CA . PRO A 1 621 ? 17.388 -18.653 -26.082 1.00 61.81 621 PRO A CA 1
ATOM 4559 C C . PRO A 1 621 ? 15.904 -18.587 -25.702 1.00 61.81 621 PRO A C 1
ATOM 4561 O O . PRO A 1 621 ? 15.268 -17.567 -25.964 1.00 61.81 621 PRO A O 1
ATOM 4564 N N . ALA A 1 622 ? 15.328 -19.680 -25.192 1.00 58.19 622 ALA A N 1
ATOM 4565 C CA . ALA A 1 622 ? 13.944 -19.725 -24.742 1.00 58.19 622 ALA A CA 1
ATOM 4566 C C . ALA A 1 622 ? 13.829 -19.623 -23.217 1.00 58.19 622 ALA A C 1
ATOM 4568 O O . ALA A 1 622 ? 12.816 -19.102 -22.759 1.00 58.19 622 ALA A O 1
ATOM 4569 N N . ASP A 1 623 ? 14.828 -20.112 -22.466 1.00 59.59 623 ASP A N 1
ATOM 4570 C CA . ASP A 1 623 ? 14.791 -20.152 -20.999 1.00 59.59 623 ASP A CA 1
ATOM 4571 C C . ASP A 1 623 ? 16.166 -20.507 -20.361 1.00 59.59 623 ASP A C 1
ATOM 4573 O O . ASP A 1 623 ? 16.513 -21.688 -20.277 1.00 59.59 623 ASP A O 1
ATOM 4577 N N . PRO A 1 624 ? 16.996 -19.529 -19.947 1.00 53.84 624 PRO A N 1
ATOM 4578 C CA . PRO A 1 624 ? 18.349 -19.789 -19.440 1.00 53.84 624 PRO A CA 1
ATOM 4579 C C . PRO A 1 624 ? 18.419 -20.448 -18.045 1.00 53.84 624 PRO A C 1
ATOM 4581 O O . PRO A 1 624 ? 19.492 -20.944 -17.695 1.00 53.84 624 PRO A O 1
ATOM 4584 N N . ASP A 1 625 ? 17.313 -20.524 -17.283 1.00 53.22 625 ASP A N 1
ATOM 4585 C CA . ASP A 1 625 ? 17.349 -20.803 -15.832 1.00 53.22 625 ASP A CA 1
ATOM 4586 C C . ASP A 1 625 ? 16.579 -22.063 -15.364 1.00 53.22 625 ASP A C 1
ATOM 4588 O O . ASP A 1 625 ? 16.671 -22.439 -14.192 1.00 53.22 625 ASP A O 1
ATOM 4592 N N . LEU A 1 626 ? 15.859 -22.785 -16.235 1.00 59.59 626 LEU A N 1
ATOM 4593 C CA . LEU A 1 626 ? 15.056 -23.949 -15.802 1.00 59.59 626 LEU A CA 1
ATOM 4594 C C . LEU A 1 626 ? 15.860 -25.211 -15.444 1.00 59.59 626 LEU A C 1
ATOM 4596 O O . LEU A 1 626 ? 15.374 -26.055 -14.686 1.00 59.59 626 LEU A O 1
ATOM 4600 N N . LEU A 1 627 ? 17.067 -25.391 -15.990 1.00 69.00 627 LEU A N 1
ATOM 4601 C CA . LEU A 1 627 ? 17.866 -26.608 -15.806 1.00 69.00 627 LEU A CA 1
ATOM 4602 C C . LEU A 1 627 ? 19.355 -26.283 -15.631 1.00 69.00 627 LEU A C 1
ATOM 4604 O O . LEU A 1 627 ? 19.970 -25.672 -16.499 1.00 69.00 627 LEU A O 1
ATOM 4608 N N . SER A 1 628 ? 19.960 -26.756 -14.533 1.00 76.62 628 SER A N 1
ATOM 4609 C CA . SER A 1 628 ? 21.362 -26.453 -14.216 1.00 76.62 628 SER A CA 1
ATOM 4610 C C . SER A 1 628 ? 22.353 -27.087 -15.198 1.00 76.62 628 SER A C 1
ATOM 4612 O O . SER A 1 628 ? 22.157 -28.202 -15.702 1.00 76.62 628 SER A O 1
ATOM 4614 N N . CYS A 1 629 ? 23.469 -26.392 -15.428 1.00 80.19 629 CYS A N 1
ATOM 4615 C CA . CYS A 1 629 ? 24.654 -26.942 -16.085 1.00 80.19 629 CYS A CA 1
ATOM 4616 C C . CYS A 1 629 ? 25.886 -26.710 -15.221 1.00 80.19 629 CYS A C 1
ATOM 4618 O O . CYS A 1 629 ? 26.709 -25.836 -15.478 1.00 80.19 629 CYS A O 1
ATOM 4620 N N . ASP A 1 630 ? 25.963 -27.521 -14.167 1.00 69.12 630 ASP A N 1
ATOM 4621 C CA . ASP A 1 630 ? 26.975 -27.423 -13.118 1.00 69.12 630 ASP A CA 1
ATOM 4622 C C . ASP A 1 630 ? 28.347 -27.943 -13.584 1.00 69.12 630 ASP A C 1
ATOM 4624 O O . ASP A 1 630 ? 29.380 -27.430 -13.160 1.00 69.12 630 ASP A O 1
ATOM 4628 N N . ASP A 1 631 ? 28.358 -28.938 -14.481 1.00 72.06 631 ASP A N 1
ATOM 4629 C CA . ASP A 1 631 ? 29.559 -29.601 -14.998 1.00 72.06 631 ASP A CA 1
ATOM 4630 C C . ASP A 1 631 ? 29.447 -29.827 -16.519 1.00 72.06 631 ASP A C 1
ATOM 4632 O O . ASP A 1 631 ? 29.199 -30.941 -16.997 1.00 72.06 631 ASP A O 1
ATOM 4636 N N . TYR A 1 632 ? 29.644 -28.765 -17.306 1.00 78.19 632 TYR A N 1
ATOM 4637 C CA . TYR A 1 632 ? 29.703 -28.848 -18.767 1.00 78.19 632 TYR A CA 1
ATOM 4638 C C . TYR A 1 632 ? 30.697 -27.841 -19.343 1.00 78.19 632 TYR A C 1
ATOM 4640 O O . TYR A 1 632 ? 30.736 -26.680 -18.944 1.00 78.19 632 TYR A O 1
ATOM 4648 N N . THR A 1 633 ? 31.533 -28.302 -20.272 1.00 78.19 633 THR A N 1
ATOM 4649 C CA . THR A 1 633 ? 32.521 -27.459 -20.952 1.00 78.19 633 THR A CA 1
ATOM 4650 C C . THR A 1 633 ? 32.346 -27.545 -22.450 1.00 78.19 633 THR A C 1
ATOM 4652 O O . THR A 1 633 ? 32.624 -28.581 -23.061 1.00 78.19 633 THR A O 1
ATOM 4655 N N . CYS A 1 634 ? 31.960 -26.409 -23.008 1.00 72.38 634 CYS A N 1
ATOM 4656 C CA . CYS A 1 634 ? 32.332 -25.997 -24.346 1.00 72.38 634 CYS A CA 1
ATOM 4657 C C . CYS A 1 634 ? 33.855 -25.726 -24.434 1.00 72.38 634 CYS A C 1
ATOM 4659 O O . CYS A 1 634 ? 34.422 -26.028 -25.506 1.00 72.38 634 CYS A O 1
#

pLDDT: mean 87.03, std 14.75, range [24.39, 98.69]

Foldseek 3Di:
DDDDDDDPPPPPPPPPPPPPQQDFFQKDQVQPDDWFWPPPLVPHGSQKHFALSPSVQIWTWDAQDQDADPDDSRGIWIKGFFNRKMKHFFFFAQAFKKKKKKKKAAALPWQDFWKWKWWWLWDDRVDDTKTAWIWTHHSNVQWIATQGIPVGWDFDFDIDGDDHSHIWMWMKIDHLVVQFIWIDINNHTGHDGTGRDPRRGRTIIMTTRGRTRMMIIGTIRMDNPCPQPLHWEWTDWDWDAQLVQRKIKIFTHTPDPPPRFFPWKFKDKPNHTPDIGTRPDGIDIGHNDDFDKIKMKIKTHHPVDIGIGIDIDGHFHDDAFAAEEEAPQWAPDWPFPQSVLLVVLCVLLQGHYGYYPDCPDNRNDDLVRYAEYEYFQEFPPRGDEQDAVNLVSLLVSLQVAHEYEHEAQCHQANGDDYNNVLVAQWDSVPKHQAALPAFWKAFADLVQFQGCHPLTFTFDARDRRTGGQMQIDGACAGQQGRRKGATMARPPPGGGFKMWDPGNRFIYIYGHGRLSRGPGDSSVVVCSVCRSRVNNDNGDDFFFWDAAQPQQQPLALDLVRLVQLCCVAPVVHDGRLWQRNQQQQPPLDRDNVRSVQSCCVHPVVDDFRDPPTRHHIGADPVDRPSIHNNDHDD

Secondary structure (DSSP, 8-state):
-PPPP----------------PPPTTEE-STTSPSEEES-TTT-BTTEEEGGG-GGG-EEEESSPPP-TT--TTS-EEEEETT-EEEEEEEEE--SEEEEEEEEE--TT--SS-EEEEEEEE--TT---EEEEEEEEETTTTEEEE--BTTB--SEE--EE---SSEEEEEEEEETTTTEEEEEETTEEEEEEEE--SS--EEEEEEE-TT-SEEEEEEEEEE-TTTSTT-PPEEEEEEEEETTTTEEEEEEEE-PPTT---SEEEEEETTEEEEEEETT--EEEE-SPPSEEEEEEEEEEETTEEEEEEEEEEE-PPPTT--EEEEE-PPTT-S--HHHHHHHHHHHTT--EEEES-SSSTTSPPGGG-SEEEEE---TTS-----HHHHHHHHHHHHTT-EEEEE-SSTTTTSPP-TTGGGS-B-GGG-EEEETT--EEEE-B-SSS-B-TT--EEB--SSTT---EEEB-B-SSBTTBS-EEEEEEETTT--EEEEEE--SS--EEEESS-GGGB-S-HHHHHHHHHHHTT--SS-SS-PPPB-TT-TTSSS--STHHHHHHHHHHHH-PPPPS-HHHH-SS-SSS-STHHHHHHHHHHHS-PPPPPTTTTTS-B--SS-SSSS--SS---

Radius of gyration: 31.26 Å; chains: 1; bounding box: 78×77×82 Å